Protein AF-A0A835Z5M0-F1 (afdb_monomer)

Organism: NCBI:txid303371

Solvent-accessible surface area (backbone atoms only — not comparable to full-atom values): 22153 Å² total; per-res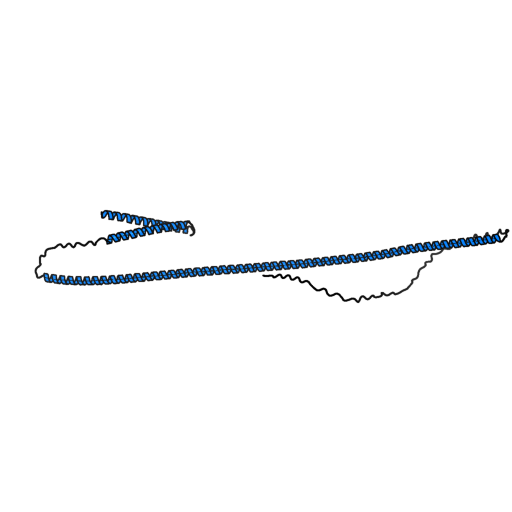idue (Å²): 111,75,68,59,59,55,57,64,54,53,59,59,52,55,51,50,50,54,52,47,55,51,48,55,49,53,45,54,54,49,53,53,47,51,54,48,44,51,74,73,65,52,55,93,83,38,69,69,54,54,55,53,47,57,53,40,54,53,48,50,53,53,46,51,57,50,48,54,53,49,52,55,48,50,51,52,54,53,53,57,60,68,68,54,75,79,81,74,78,78,79,81,86,75,91,77,88,87,79,82,76,66,89,76,56,57,61,59,54,50,51,53,51,51,52,51,50,52,50,51,52,51,51,50,52,50,49,53,52,52,50,52,48,54,52,50,51,51,51,51,53,50,51,52,52,52,54,49,52,51,51,52,50,51,51,55,48,49,52,53,51,50,55,52,50,51,53,53,47,52,54,48,52,52,52,51,52,53,50,51,51,52,51,48,53,53,48,52,57,49,52,53,53,50,53,52,49,50,53,53,50,50,53,52,47,52,55,49,52,52,52,51,53,52,49,51,54,49,50,54,54,50,49,53,52,48,52,53,49,49,54,51,49,53,52,51,52,52,50,50,52,54,52,50,52,52,51,50,54,49,50,52,54,50,50,52,50,50,52,53,51,51,54,51,51,51,52,51,51,50,53,49,52,51,51,50,51,51,50,50,53,48,51,51,51,51,49,51,50,51,50,50,52,51,49,60,64,69,65,70,72,96,74,86,79,86,88,87,76,96,75,80,90,76,89,82,80,90,76,89,79,74,84,76,83,78,79,81,75,89,76,89,79,88,80,91,78,81,84,81,83,77,87,90,81,89,84,82,90,88,87,88,88,92,85,86,87,82,86,86,80,87,83,86,83,84,88,131

Structure (mmCIF, N/CA/C/O backbone):
data_AF-A0A835Z5M0-F1
#
_entry.id   AF-A0A835Z5M0-F1
#
loop_
_atom_site.group_PDB
_atom_site.id
_atom_site.type_symbol
_atom_site.label_atom_id
_atom_site.label_alt_id
_atom_site.label_comp_id
_atom_site.label_asym_id
_atom_site.label_entity_id
_atom_site.label_seq_id
_atom_site.pdbx_PDB_ins_code
_atom_site.Cartn_x
_atom_site.Cartn_y
_atom_site.Cartn_z
_atom_site.occupancy
_atom_site.B_iso_or_equiv
_atom_site.auth_seq_id
_atom_site.auth_comp_id
_atom_site.auth_asym_id
_atom_site.auth_atom_id
_atom_site.pdbx_PDB_model_num
ATOM 1 N N . MET A 1 1 ? 43.979 43.342 -69.927 1.00 48.69 1 MET A N 1
ATOM 2 C CA . MET A 1 1 ? 42.755 42.908 -69.208 1.00 48.69 1 MET A CA 1
ATOM 3 C C . MET A 1 1 ? 42.786 41.451 -68.719 1.00 48.69 1 MET A C 1
ATOM 5 O O . MET A 1 1 ? 42.431 41.228 -67.570 1.00 48.69 1 MET A O 1
ATOM 9 N N . ALA A 1 2 ? 43.279 40.466 -69.485 1.00 48.88 2 ALA A N 1
ATOM 10 C CA . ALA A 1 2 ? 43.355 39.063 -69.027 1.00 48.88 2 ALA A CA 1
ATOM 11 C C . ALA A 1 2 ? 44.253 38.819 -67.785 1.00 48.88 2 ALA A C 1
ATOM 13 O O . ALA A 1 2 ? 43.958 37.946 -66.973 1.00 48.88 2 ALA A O 1
ATOM 14 N N . HIS A 1 3 ? 45.315 39.612 -67.595 1.00 44.44 3 HIS A N 1
ATOM 15 C CA . HIS A 1 3 ? 46.192 39.517 -66.417 1.00 44.44 3 HIS A CA 1
ATOM 16 C C . HIS A 1 3 ? 45.534 40.069 -65.133 1.00 44.44 3 HIS A C 1
ATOM 18 O O . HIS A 1 3 ? 45.695 39.496 -64.060 1.00 44.44 3 HIS A O 1
ATOM 24 N N . ALA A 1 4 ? 44.715 41.123 -65.246 1.00 46.59 4 ALA A N 1
ATOM 25 C CA . ALA A 1 4 ? 43.968 41.693 -64.119 1.00 46.59 4 ALA A CA 1
ATOM 26 C C . ALA A 1 4 ? 42.843 40.753 -63.634 1.00 46.59 4 ALA A C 1
ATOM 28 O O . ALA A 1 4 ? 42.627 40.611 -62.433 1.00 46.59 4 ALA A O 1
ATOM 29 N N . ALA A 1 5 ? 42.194 40.024 -64.552 1.00 53.41 5 ALA A N 1
ATOM 30 C CA . ALA A 1 5 ? 41.203 38.999 -64.208 1.00 53.41 5 ALA A CA 1
ATOM 31 C C . ALA A 1 5 ? 41.820 37.763 -63.517 1.00 53.41 5 ALA A C 1
ATOM 33 O O . ALA A 1 5 ? 41.161 37.122 -62.700 1.00 53.41 5 ALA A O 1
ATOM 34 N N . ARG A 1 6 ? 43.091 37.439 -63.804 1.00 55.28 6 ARG A N 1
ATOM 35 C CA . ARG A 1 6 ? 43.827 36.362 -63.116 1.00 55.28 6 ARG A CA 1
ATOM 36 C C . ARG A 1 6 ? 44.177 36.726 -61.673 1.00 55.28 6 ARG A C 1
ATOM 38 O O . ARG A 1 6 ? 44.028 35.877 -60.800 1.00 55.28 6 ARG A O 1
ATOM 45 N N . MET A 1 7 ? 44.567 37.976 -61.423 1.00 51.00 7 MET A N 1
ATOM 46 C CA . MET A 1 7 ? 44.903 38.456 -60.075 1.00 51.00 7 MET A CA 1
ATOM 47 C C . MET A 1 7 ? 43.662 38.609 -59.175 1.00 51.00 7 MET A C 1
ATOM 49 O O . MET A 1 7 ? 43.695 38.227 -58.012 1.00 51.00 7 MET A O 1
ATOM 53 N N . ALA A 1 8 ? 42.511 39.035 -59.711 1.00 53.22 8 ALA A N 1
ATOM 54 C CA . ALA A 1 8 ? 41.267 39.121 -58.928 1.00 53.22 8 ALA A CA 1
ATOM 55 C C . ALA A 1 8 ? 40.709 37.744 -58.477 1.00 53.22 8 ALA A C 1
ATOM 57 O O . ALA A 1 8 ? 39.921 37.641 -57.529 1.00 53.22 8 ALA A O 1
ATOM 58 N N . GLY A 1 9 ? 41.111 36.657 -59.149 1.00 57.19 9 GLY A N 1
ATOM 59 C CA . GLY A 1 9 ? 40.680 35.293 -58.838 1.00 57.19 9 GLY A CA 1
ATOM 60 C C . GLY A 1 9 ? 41.420 34.636 -57.666 1.00 57.19 9 GLY A C 1
ATOM 61 O O . GLY A 1 9 ? 40.799 33.847 -56.942 1.00 57.19 9 GLY A O 1
ATOM 62 N N . SER A 1 10 ? 42.705 34.957 -57.453 1.00 58.50 10 SER A N 1
ATOM 63 C CA . SER A 1 10 ? 43.539 34.320 -56.417 1.00 58.50 10 SER A CA 1
ATOM 64 C C . SER A 1 10 ? 43.190 34.799 -55.011 1.00 58.50 10 SER A C 1
ATOM 66 O O . SER A 1 10 ? 43.043 33.982 -54.098 1.00 58.50 10 SER A O 1
ATOM 68 N N . ASP A 1 11 ? 42.953 36.099 -54.844 1.00 64.00 11 ASP A N 1
ATOM 69 C CA . ASP A 1 11 ? 42.777 36.700 -53.516 1.00 64.00 11 ASP A CA 1
ATOM 70 C C . ASP A 1 11 ? 41.467 36.265 -52.857 1.00 64.00 11 ASP A C 1
ATOM 72 O O . ASP A 1 11 ? 41.390 36.022 -51.650 1.00 64.00 11 ASP A O 1
ATOM 76 N N . THR A 1 12 ? 40.438 36.049 -53.674 1.00 73.94 12 THR A N 1
ATOM 77 C CA . THR A 1 12 ? 39.127 35.589 -53.212 1.00 73.94 12 THR A CA 1
ATOM 78 C C . THR A 1 12 ? 39.114 34.100 -52.845 1.00 73.94 12 THR A C 1
ATOM 80 O O . THR A 1 12 ? 38.307 33.688 -52.015 1.00 73.94 12 THR A O 1
ATOM 83 N N . GLY A 1 13 ? 39.989 33.273 -53.433 1.00 77.75 13 GLY A N 1
ATOM 84 C CA . GLY A 1 13 ? 40.162 31.868 -53.036 1.00 77.75 13 GLY A CA 1
ATOM 85 C C . GLY A 1 13 ? 40.894 31.736 -51.700 1.00 77.75 13 GLY A C 1
ATOM 86 O O . GLY A 1 13 ? 40.421 31.047 -50.796 1.00 77.75 13 GLY A O 1
ATOM 87 N N . ALA A 1 14 ? 41.991 32.480 -51.539 1.00 82.62 14 ALA A N 1
ATOM 88 C CA . ALA A 1 14 ? 42.746 32.526 -50.288 1.00 82.62 14 ALA A CA 1
ATOM 89 C C . ALA A 1 14 ? 41.913 33.089 -49.121 1.00 82.62 14 ALA A C 1
ATOM 91 O O . ALA A 1 14 ? 42.020 32.615 -47.991 1.00 82.62 14 ALA A O 1
ATOM 92 N N . ALA A 1 15 ? 41.046 34.076 -49.375 1.00 84.12 15 ALA A N 1
ATOM 93 C CA . ALA A 1 15 ? 40.132 34.610 -48.364 1.00 84.12 15 ALA A CA 1
ATOM 94 C C . ALA A 1 15 ? 39.088 33.581 -47.888 1.00 84.12 15 ALA A C 1
ATOM 96 O O . ALA A 1 15 ? 38.840 33.487 -46.688 1.00 84.12 15 ALA A O 1
ATOM 97 N N . LEU A 1 16 ? 38.504 32.790 -48.799 1.00 82.88 16 LEU A N 1
ATOM 98 C CA . LEU A 1 16 ? 37.551 31.729 -48.439 1.00 82.88 16 LEU A CA 1
ATOM 99 C C . LEU A 1 16 ? 38.223 30.621 -47.627 1.00 82.88 16 LEU A C 1
ATOM 101 O O . LEU A 1 16 ? 37.681 30.214 -46.604 1.00 82.88 16 LEU A O 1
ATOM 105 N N . LYS A 1 17 ? 39.426 30.199 -48.034 1.00 86.19 17 LYS A N 1
ATOM 106 C CA . LYS A 1 17 ? 40.205 29.196 -47.300 1.00 86.19 17 LYS A CA 1
ATOM 107 C C . LYS A 1 17 ? 40.521 29.656 -45.872 1.00 86.19 17 LYS A C 1
ATOM 109 O O . LYS A 1 17 ? 40.241 28.935 -44.928 1.00 86.19 17 LYS A O 1
ATOM 114 N N . ARG A 1 18 ? 40.974 30.905 -45.694 1.00 89.81 18 ARG A N 1
ATOM 115 C CA . ARG A 1 18 ? 41.227 31.479 -44.358 1.00 89.81 18 ARG A CA 1
ATOM 116 C C . ARG A 1 18 ? 39.980 31.516 -43.467 1.00 89.81 18 ARG A C 1
ATOM 118 O O . ARG A 1 18 ? 40.086 31.265 -42.271 1.00 89.81 18 ARG A O 1
ATOM 125 N N . LYS A 1 19 ? 38.801 31.814 -44.031 1.00 89.38 19 LYS A N 1
ATOM 126 C CA . LYS A 1 19 ? 37.532 31.765 -43.282 1.00 89.38 19 LYS A CA 1
ATOM 127 C C . LYS A 1 19 ? 37.170 30.337 -42.870 1.00 89.38 19 LYS A C 1
ATOM 129 O O . LYS A 1 19 ? 36.809 30.127 -41.718 1.00 89.38 19 LYS A O 1
ATOM 134 N N . TYR A 1 20 ? 37.324 29.374 -43.777 1.00 89.81 20 TYR A N 1
ATOM 135 C CA . TYR A 1 20 ? 37.086 27.958 -43.497 1.00 89.81 20 TYR A CA 1
ATOM 136 C C . TYR A 1 20 ? 38.005 27.426 -42.385 1.00 89.81 20 TYR A C 1
ATOM 138 O O . TYR A 1 20 ? 37.528 26.819 -41.426 1.00 89.81 20 TYR A O 1
ATOM 146 N N . ASP A 1 21 ? 39.306 27.723 -42.463 1.00 88.50 21 ASP A N 1
ATOM 147 C CA . ASP A 1 21 ? 40.290 27.318 -41.452 1.00 88.50 21 ASP A CA 1
ATOM 148 C C . ASP A 1 21 ? 39.976 27.961 -40.087 1.00 88.50 21 ASP A C 1
ATOM 150 O O . ASP A 1 21 ? 40.071 27.314 -39.044 1.00 88.50 21 ASP A O 1
ATOM 154 N N . SER A 1 22 ? 39.527 29.223 -40.081 1.00 93.50 22 SER A N 1
ATOM 155 C CA . SER A 1 22 ? 39.113 29.918 -38.858 1.00 93.50 22 SER A CA 1
ATOM 156 C C . SER A 1 22 ? 37.876 29.294 -38.207 1.00 93.50 22 SER A C 1
ATOM 158 O O . SER A 1 22 ? 37.861 29.147 -36.985 1.00 93.50 22 SER A O 1
ATOM 160 N N . ILE A 1 23 ? 36.856 28.921 -38.985 1.00 87.31 23 ILE A N 1
ATOM 161 C CA . ILE A 1 23 ? 35.646 28.265 -38.463 1.00 87.31 23 ILE A CA 1
ATOM 162 C C . ILE A 1 23 ? 35.981 26.865 -37.952 1.00 87.31 23 ILE A C 1
ATOM 164 O O . ILE A 1 23 ? 35.594 26.516 -36.840 1.00 87.31 23 ILE A O 1
ATOM 168 N N . SER A 1 24 ? 36.778 26.104 -38.703 1.00 88.00 24 SER A N 1
ATOM 169 C CA . SER A 1 24 ? 37.228 24.769 -38.292 1.00 88.00 24 SER A CA 1
ATOM 170 C C . SER A 1 24 ? 37.981 24.814 -36.959 1.00 88.00 24 SER A C 1
ATOM 172 O O . SER A 1 24 ? 37.729 23.997 -36.074 1.00 88.00 24 SER A O 1
ATOM 174 N N . LYS A 1 25 ? 38.840 25.825 -36.766 1.00 93.88 25 LYS A N 1
ATOM 175 C CA . LYS A 1 25 ? 39.515 26.057 -35.485 1.00 93.88 25 LYS A CA 1
ATOM 176 C C . LYS A 1 25 ? 38.525 26.366 -34.356 1.00 93.88 25 LYS A C 1
ATOM 178 O O . LYS A 1 25 ? 38.622 25.754 -33.299 1.00 93.88 25 LYS A O 1
ATOM 183 N N . LYS A 1 26 ? 37.542 27.249 -34.582 1.00 91.69 26 LYS A N 1
ATOM 184 C CA . LYS A 1 26 ? 36.509 27.568 -33.577 1.00 91.69 26 LYS A CA 1
ATOM 185 C C . LYS A 1 26 ? 35.703 26.335 -33.165 1.00 91.69 26 LYS A C 1
ATOM 187 O O . LYS A 1 26 ? 35.469 26.152 -31.977 1.00 91.69 26 LYS A O 1
ATOM 192 N N . ILE A 1 27 ? 35.314 25.488 -34.120 1.00 88.62 27 ILE A N 1
ATOM 193 C CA . ILE A 1 27 ? 34.607 24.228 -33.843 1.00 88.62 27 ILE A CA 1
ATOM 194 C C . ILE A 1 27 ? 35.472 23.330 -32.947 1.00 88.62 27 ILE A C 1
ATOM 196 O O . ILE A 1 27 ? 35.011 22.871 -31.904 1.00 88.62 27 ILE A O 1
ATOM 200 N N . SER A 1 28 ? 36.747 23.145 -33.303 1.00 91.69 28 SER A N 1
ATOM 201 C CA . SER A 1 28 ? 37.690 22.348 -32.509 1.00 91.69 28 SER A CA 1
ATOM 202 C C . SER A 1 28 ? 37.864 22.886 -31.082 1.00 91.69 28 SER A C 1
ATOM 204 O O . SER A 1 28 ? 37.867 22.108 -30.128 1.00 91.69 28 SER A O 1
ATOM 206 N N . ASP A 1 29 ? 37.976 24.207 -30.918 1.00 92.44 29 ASP A N 1
ATOM 207 C CA . ASP A 1 29 ? 38.118 24.846 -29.605 1.00 92.44 29 ASP A CA 1
ATOM 208 C C . ASP A 1 29 ? 36.859 24.643 -28.734 1.00 92.44 29 ASP A C 1
ATOM 210 O O . ASP A 1 29 ? 36.965 24.418 -27.525 1.00 92.44 29 ASP A O 1
ATOM 214 N N . ARG A 1 30 ? 35.657 24.661 -29.333 1.00 91.44 30 ARG A N 1
ATOM 215 C CA . ARG A 1 30 ? 34.387 24.415 -28.623 1.00 91.44 30 ARG A CA 1
ATOM 216 C C . ARG A 1 30 ? 34.216 22.953 -28.215 1.00 91.44 30 ARG A C 1
ATOM 218 O O . ARG A 1 30 ? 33.841 22.700 -27.073 1.00 91.44 30 ARG A O 1
ATOM 225 N N . TYR A 1 31 ? 34.595 21.996 -29.064 1.00 90.81 31 TYR A N 1
ATOM 226 C CA . TYR A 1 31 ? 34.643 20.581 -28.670 1.00 90.81 31 TYR A CA 1
ATOM 227 C C . TYR A 1 31 ? 35.619 20.335 -27.516 1.00 90.81 31 TYR A C 1
ATOM 229 O O . TYR A 1 31 ? 35.305 19.600 -26.579 1.00 90.81 31 TYR A O 1
ATOM 237 N N . ALA A 1 32 ? 36.784 20.990 -27.533 1.00 90.56 32 ALA A N 1
ATOM 238 C CA . ALA A 1 32 ? 37.724 20.917 -26.419 1.00 90.56 32 ALA A CA 1
ATOM 239 C C . ALA A 1 32 ? 37.124 21.487 -25.121 1.00 90.56 32 ALA A C 1
ATOM 241 O O . ALA A 1 32 ? 37.391 20.952 -24.046 1.00 90.56 32 ALA A O 1
ATOM 242 N N . LYS A 1 33 ? 36.290 22.534 -25.209 1.00 91.50 33 LYS A N 1
ATOM 243 C CA . LYS A 1 33 ? 35.558 23.089 -24.061 1.00 91.50 33 LYS A CA 1
ATOM 244 C C . LYS A 1 33 ? 34.525 22.103 -23.508 1.00 91.50 33 LYS A C 1
ATOM 246 O O . LYS A 1 33 ? 34.544 21.865 -22.307 1.00 91.50 33 LYS A O 1
ATOM 251 N N . ILE A 1 34 ? 33.699 21.486 -24.359 1.00 88.25 34 ILE A N 1
ATOM 252 C CA . ILE A 1 34 ? 32.742 20.440 -23.941 1.00 88.25 34 ILE A CA 1
ATOM 253 C C . ILE A 1 34 ? 33.474 19.304 -23.220 1.00 88.25 34 ILE A C 1
ATOM 255 O O . ILE A 1 34 ? 33.078 18.896 -22.133 1.00 88.25 34 ILE A O 1
ATOM 259 N N . LYS A 1 35 ? 34.599 18.843 -23.778 1.00 90.88 35 LYS A N 1
ATOM 260 C CA . LYS A 1 35 ? 35.399 17.772 -23.172 1.00 90.88 35 LYS A CA 1
ATOM 261 C C . LYS A 1 35 ? 35.928 18.134 -21.777 1.00 90.88 35 LYS A C 1
ATOM 263 O O . LYS A 1 35 ? 35.995 17.256 -20.922 1.00 90.88 35 LYS A O 1
ATOM 268 N N . ARG A 1 36 ? 36.301 19.399 -21.537 1.00 90.56 36 ARG A N 1
ATOM 269 C CA . ARG A 1 36 ? 36.702 19.871 -20.198 1.00 90.56 36 ARG A CA 1
ATOM 270 C C . ARG A 1 36 ? 35.523 19.926 -19.234 1.00 90.56 36 ARG A C 1
ATOM 272 O O . ARG A 1 36 ? 35.667 19.431 -18.129 1.00 90.56 36 ARG A O 1
ATOM 279 N N . LEU A 1 37 ? 34.369 20.436 -19.672 1.00 86.50 37 LEU A N 1
ATOM 280 C CA . LEU A 1 37 ? 33.160 20.481 -18.842 1.00 86.50 37 LEU A CA 1
ATOM 281 C C . LEU A 1 37 ? 32.758 19.075 -18.368 1.00 86.50 37 LEU A C 1
ATOM 283 O O . LEU A 1 37 ? 32.521 18.877 -17.181 1.00 86.50 37 LEU A O 1
ATOM 287 N N . PHE A 1 38 ? 32.801 18.077 -19.257 1.00 85.81 38 PHE A N 1
ATOM 288 C CA . PHE A 1 38 ? 32.576 16.681 -18.866 1.00 85.81 38 PHE A CA 1
ATOM 289 C C . PHE A 1 38 ? 33.619 16.159 -17.867 1.00 85.81 38 PHE A C 1
ATOM 291 O O . PHE A 1 38 ? 33.267 15.442 -16.934 1.00 85.81 38 PHE A O 1
ATOM 298 N N . ALA A 1 39 ? 34.897 16.514 -18.033 1.00 89.06 39 ALA A N 1
ATOM 299 C CA . ALA A 1 39 ? 35.950 16.119 -17.094 1.00 89.06 39 ALA A CA 1
ATOM 300 C C . ALA A 1 39 ? 35.808 16.791 -15.713 1.00 89.06 39 ALA A C 1
ATOM 302 O O . ALA A 1 39 ? 36.243 16.225 -14.714 1.00 89.06 39 ALA A O 1
ATOM 303 N N . GLU A 1 40 ? 35.189 17.971 -15.655 1.00 89.44 40 GLU A N 1
ATOM 304 C CA . GLU A 1 40 ? 34.886 18.724 -14.429 1.00 89.44 40 GLU A CA 1
ATOM 305 C C . GLU A 1 40 ? 33.618 18.219 -13.711 1.00 89.44 40 GLU A C 1
ATOM 307 O O . GLU A 1 40 ? 33.291 18.705 -12.631 1.00 89.44 40 GLU A O 1
ATOM 312 N N . GLY A 1 41 ? 32.929 17.209 -14.260 1.00 89.50 41 GLY A N 1
ATOM 313 C CA . GLY A 1 41 ? 31.746 16.599 -13.646 1.00 89.50 41 GLY A CA 1
ATOM 314 C C . GLY A 1 41 ? 30.430 17.313 -13.958 1.00 89.50 41 GLY A C 1
ATOM 315 O O . GLY A 1 41 ? 29.413 16.993 -13.345 1.00 89.50 41 GLY A O 1
ATOM 316 N N . HIS A 1 42 ? 30.425 18.243 -14.917 1.00 80.88 42 HIS A N 1
ATOM 317 C CA . HIS A 1 42 ? 29.189 18.809 -15.447 1.00 80.88 42 HIS A CA 1
ATOM 318 C C . HIS A 1 42 ? 28.437 17.730 -16.240 1.00 80.88 42 HIS A C 1
ATOM 320 O O . HIS A 1 42 ? 28.956 17.179 -17.216 1.00 80.88 42 HIS A O 1
ATOM 326 N N . GLY A 1 43 ? 27.238 17.375 -15.772 1.00 74.75 43 GLY A N 1
ATOM 327 C CA . GLY A 1 43 ? 26.388 16.360 -16.393 1.00 74.75 43 GLY A CA 1
ATOM 328 C C . GLY A 1 43 ? 25.800 16.837 -17.722 1.00 74.75 43 GLY A C 1
ATOM 329 O O . GLY A 1 43 ? 25.749 18.031 -17.995 1.00 74.75 43 GLY A O 1
ATOM 330 N N . ALA A 1 44 ? 25.308 15.906 -18.545 1.00 61.44 44 ALA A N 1
ATOM 331 C CA . ALA A 1 44 ? 24.730 16.209 -19.862 1.00 61.44 44 ALA A CA 1
ATOM 332 C C . ALA A 1 44 ? 23.515 17.164 -19.821 1.00 61.44 44 ALA A C 1
ATOM 334 O O . ALA A 1 44 ? 23.169 17.752 -20.843 1.00 61.44 44 ALA A O 1
ATOM 335 N N . GLU A 1 45 ? 22.891 17.336 -18.652 1.00 63.69 45 GLU A N 1
ATOM 336 C CA . GLU A 1 45 ? 21.753 18.237 -18.429 1.00 63.69 45 GLU A CA 1
ATOM 337 C C . GLU A 1 45 ? 22.166 19.674 -18.070 1.00 63.69 45 GLU A C 1
ATOM 339 O O . GLU A 1 45 ? 21.307 20.553 -17.966 1.00 63.69 45 GLU A O 1
ATOM 344 N N . ASP A 1 46 ? 23.465 19.954 -17.906 1.00 75.69 46 ASP A N 1
ATOM 345 C CA . ASP A 1 46 ? 23.914 21.311 -17.619 1.00 75.69 46 ASP A CA 1
ATOM 346 C C . ASP A 1 46 ? 23.688 22.219 -18.831 1.00 75.69 46 ASP A C 1
ATOM 348 O O . ASP A 1 46 ? 24.227 22.008 -19.921 1.00 75.69 46 ASP A O 1
ATOM 352 N N . SER A 1 47 ? 22.947 23.305 -18.600 1.00 82.12 47 SER A N 1
ATOM 353 C CA . SER A 1 47 ? 22.653 24.352 -19.592 1.00 82.12 47 SER A CA 1
ATOM 354 C C . SER A 1 47 ? 23.903 24.924 -20.280 1.00 82.12 47 SER A C 1
ATOM 356 O O . SER A 1 47 ? 23.828 25.479 -21.373 1.00 82.12 47 SER A O 1
ATOM 358 N N . ALA A 1 48 ? 25.082 24.765 -19.677 1.00 78.81 48 ALA A N 1
ATOM 359 C CA . ALA A 1 48 ? 26.354 25.140 -20.278 1.00 78.81 48 ALA A CA 1
ATOM 360 C C . ALA A 1 48 ? 26.764 24.235 -21.456 1.00 78.81 48 ALA A C 1
ATOM 362 O O . ALA A 1 48 ? 27.373 24.728 -22.407 1.00 78.81 48 ALA A O 1
ATOM 363 N N . ILE A 1 49 ? 26.452 22.936 -21.415 1.00 79.88 49 ILE A N 1
ATOM 364 C CA . ILE A 1 49 ? 26.778 21.990 -22.492 1.00 79.88 49 ILE A CA 1
ATOM 365 C C . ILE A 1 49 ? 25.846 22.219 -23.681 1.00 79.88 49 ILE A C 1
ATOM 367 O O . ILE A 1 49 ? 26.328 22.314 -24.810 1.00 79.88 49 ILE A O 1
ATOM 371 N N . THR A 1 50 ? 24.546 22.411 -23.432 1.00 84.81 50 THR A N 1
ATOM 372 C CA . THR A 1 50 ? 23.558 22.674 -24.490 1.00 84.81 50 THR A CA 1
ATOM 373 C C . THR A 1 50 ? 23.871 23.960 -25.256 1.00 84.81 50 THR A C 1
ATOM 375 O O . THR A 1 50 ? 23.916 23.940 -26.483 1.00 84.81 50 THR A O 1
ATOM 378 N N . VAL A 1 51 ? 24.223 25.048 -24.561 1.00 88.56 51 VAL A N 1
ATOM 379 C CA . VAL A 1 51 ? 24.618 26.316 -25.205 1.00 88.56 51 VAL A CA 1
ATOM 380 C C . VAL A 1 51 ? 25.861 26.151 -26.088 1.00 88.56 51 VAL A C 1
ATOM 382 O O . VAL A 1 51 ? 25.921 26.696 -27.190 1.00 88.56 51 VAL A O 1
ATOM 385 N N . VAL A 1 52 ? 26.871 25.392 -25.644 1.00 86.81 52 VAL A N 1
ATOM 386 C CA . VAL A 1 52 ? 28.074 25.160 -26.466 1.00 86.81 52 VAL A CA 1
ATOM 387 C C . VAL A 1 52 ? 27.758 24.263 -27.668 1.00 86.81 52 VAL A C 1
ATOM 389 O O . VAL A 1 52 ? 28.374 24.419 -28.724 1.00 86.81 52 VAL A O 1
ATOM 392 N N . GLN A 1 53 ? 26.790 23.358 -27.543 1.00 87.00 53 GLN A N 1
ATOM 393 C CA . GLN A 1 53 ? 26.347 22.501 -28.636 1.00 87.00 53 GLN A CA 1
ATOM 394 C C . GLN A 1 53 ? 25.598 23.294 -29.720 1.00 87.00 53 GLN A C 1
ATOM 396 O O . GLN A 1 53 ? 25.942 23.169 -30.896 1.00 87.00 53 GLN A O 1
ATOM 401 N N . GLU A 1 54 ? 24.700 24.207 -29.340 1.00 91.88 54 GLU A N 1
ATOM 402 C CA . GLU A 1 54 ? 24.035 25.137 -30.272 1.00 91.88 54 GLU A CA 1
ATOM 403 C C . GLU A 1 54 ? 25.042 26.043 -31.015 1.00 91.88 54 GLU A C 1
ATOM 405 O O . GLU A 1 54 ? 24.925 26.290 -32.224 1.00 91.88 54 GLU A O 1
ATOM 410 N N . GLU A 1 55 ? 26.090 26.513 -30.324 1.00 91.50 55 GLU A N 1
ATOM 411 C CA . GLU A 1 55 ? 27.180 27.272 -30.953 1.00 91.50 55 GLU A CA 1
ATOM 412 C C . GLU A 1 55 ? 27.941 26.433 -32.000 1.00 91.50 55 GLU A C 1
ATOM 414 O O . GLU A 1 55 ? 28.320 26.957 -33.053 1.00 91.50 55 GLU A O 1
ATOM 419 N N . ILE A 1 56 ? 28.182 25.143 -31.733 1.00 89.75 56 ILE A N 1
ATOM 420 C CA . ILE A 1 56 ? 28.853 24.232 -32.675 1.00 89.75 56 ILE A CA 1
ATOM 421 C C . ILE A 1 56 ? 27.981 24.002 -33.909 1.00 89.75 56 ILE A C 1
ATOM 423 O O . ILE A 1 56 ? 28.489 24.115 -35.025 1.00 89.75 56 ILE A O 1
ATOM 427 N N . GLU A 1 57 ? 26.688 23.733 -33.731 1.00 92.38 57 GLU A N 1
ATOM 428 C CA . GLU A 1 57 ? 25.747 23.524 -34.838 1.00 92.38 57 GLU A CA 1
ATOM 429 C C . GLU A 1 57 ? 25.695 24.741 -35.770 1.00 92.38 57 GLU A C 1
ATOM 431 O O . GLU A 1 57 ? 25.782 24.608 -36.994 1.00 92.38 57 GLU A O 1
ATOM 436 N N . THR A 1 58 ? 25.683 25.947 -35.194 1.00 93.19 58 THR A N 1
ATOM 437 C CA . THR A 1 58 ? 25.730 27.200 -35.960 1.00 93.19 58 THR A CA 1
ATOM 438 C C . THR A 1 58 ? 27.028 27.334 -36.768 1.00 93.19 58 THR A C 1
ATOM 440 O O . THR A 1 58 ? 27.003 27.712 -37.943 1.00 93.19 58 THR A O 1
ATOM 443 N N . LEU A 1 59 ? 28.180 27.002 -36.172 1.00 89.00 59 LEU A N 1
ATOM 444 C CA . LEU A 1 59 ? 29.478 27.057 -36.857 1.00 89.00 59 LEU A CA 1
ATOM 445 C C . LEU A 1 59 ? 29.604 26.001 -37.965 1.00 89.00 59 LEU A C 1
ATOM 447 O O . LEU A 1 59 ? 30.200 26.279 -39.008 1.00 89.00 59 LEU A O 1
ATOM 451 N N . VAL A 1 60 ? 29.045 24.805 -37.764 1.00 91.31 60 VAL A N 1
ATOM 452 C CA . VAL A 1 60 ? 28.994 23.746 -38.785 1.00 91.31 60 VAL A CA 1
ATOM 453 C C . VAL A 1 60 ? 28.148 24.203 -39.973 1.00 91.31 60 VAL A C 1
ATOM 455 O O . VAL A 1 60 ? 28.614 24.130 -41.110 1.00 91.31 60 VAL A O 1
ATOM 458 N N . ALA A 1 61 ? 26.976 24.791 -39.726 1.00 90.06 61 ALA A N 1
ATOM 459 C CA . ALA A 1 61 ? 26.143 25.350 -40.788 1.00 90.06 61 ALA A CA 1
ATOM 460 C C . ALA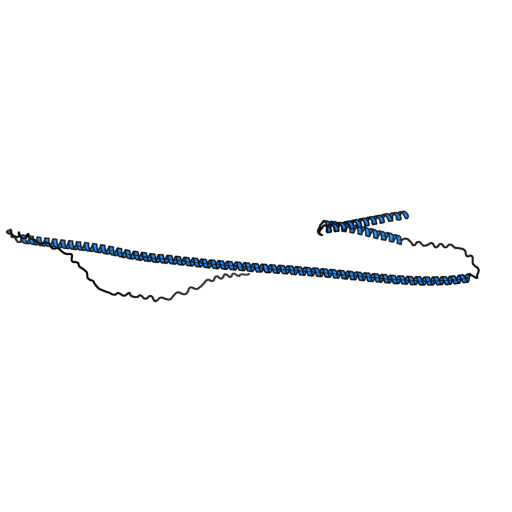 A 1 61 ? 26.865 26.461 -41.581 1.00 90.06 61 ALA A C 1
ATOM 462 O O . ALA A 1 61 ? 26.782 26.512 -42.814 1.00 90.06 61 ALA A O 1
ATOM 463 N N . GLU A 1 62 ? 27.625 27.337 -40.907 1.00 92.19 62 GLU A N 1
ATOM 464 C CA . GLU A 1 62 ? 28.428 28.371 -41.577 1.00 92.19 62 GLU A CA 1
ATOM 465 C C . GLU A 1 62 ? 29.540 27.760 -42.451 1.00 92.19 62 GLU A C 1
ATOM 467 O O . GLU A 1 62 ? 29.761 28.205 -43.586 1.00 92.19 62 GLU A O 1
ATOM 472 N N . ARG A 1 63 ? 30.222 26.719 -41.953 1.00 92.75 63 ARG A N 1
ATOM 473 C CA . ARG A 1 63 ? 31.250 25.977 -42.697 1.00 92.75 63 ARG A CA 1
ATOM 474 C C . ARG A 1 63 ? 30.672 25.360 -43.970 1.00 92.75 63 ARG A C 1
ATOM 476 O O . ARG A 1 63 ? 31.231 25.567 -45.049 1.00 92.75 63 ARG A O 1
ATOM 483 N N . ASP A 1 64 ? 29.546 24.667 -43.860 1.00 89.81 64 ASP A N 1
ATOM 484 C CA . ASP A 1 64 ? 28.926 23.959 -44.982 1.00 89.81 64 ASP A CA 1
ATOM 485 C C . ASP A 1 64 ? 28.440 24.953 -46.054 1.00 89.81 64 ASP A C 1
ATOM 487 O O . ASP A 1 64 ? 28.651 24.766 -47.257 1.00 89.81 64 ASP A O 1
ATOM 491 N N . ALA A 1 65 ? 27.908 26.108 -45.635 1.00 89.75 65 ALA A N 1
ATOM 492 C CA . ALA A 1 65 ? 27.558 27.194 -46.549 1.00 89.75 65 ALA A CA 1
ATOM 493 C C . ALA A 1 65 ? 28.780 27.768 -47.300 1.00 89.75 65 ALA A C 1
ATOM 495 O O . ALA A 1 65 ? 28.666 28.173 -48.467 1.00 89.75 65 ALA A O 1
ATOM 496 N N . LEU A 1 66 ? 29.958 27.828 -46.667 1.00 89.56 66 LEU A N 1
ATOM 497 C CA . LEU A 1 66 ? 31.204 28.219 -47.338 1.00 89.56 66 LEU A CA 1
ATOM 498 C C . LEU A 1 66 ? 31.695 27.146 -48.312 1.00 89.56 66 LEU A C 1
ATOM 500 O O . LEU A 1 66 ? 32.189 27.495 -49.389 1.00 89.56 66 LEU A O 1
ATOM 504 N N . GLU A 1 67 ? 31.532 25.870 -47.976 1.00 88.44 67 GLU A N 1
ATOM 505 C CA . GLU A 1 67 ? 31.911 24.759 -48.844 1.00 88.44 67 GLU A CA 1
ATOM 506 C C . GLU A 1 67 ? 31.087 24.753 -50.135 1.00 88.44 67 GLU A C 1
ATOM 508 O O . GLU A 1 67 ? 31.656 24.719 -51.229 1.00 88.44 67 GLU A O 1
ATOM 513 N N . VAL A 1 68 ? 29.768 24.952 -50.043 1.00 90.75 68 VAL A N 1
ATOM 514 C CA . VAL A 1 68 ? 28.888 25.112 -51.216 1.00 90.75 68 VAL A CA 1
ATOM 515 C C . VAL A 1 68 ? 29.322 26.295 -52.095 1.00 90.75 68 VAL A C 1
ATOM 517 O O . VAL A 1 68 ? 29.330 26.216 -53.328 1.00 90.75 68 VAL A O 1
ATOM 520 N N . LYS A 1 69 ? 29.738 27.417 -51.491 1.00 88.62 69 LYS A N 1
ATOM 521 C CA . LYS A 1 69 ? 30.276 28.562 -52.250 1.00 88.62 69 LYS A CA 1
ATOM 522 C C . LYS A 1 69 ? 31.588 28.203 -52.952 1.00 88.62 69 LYS A C 1
ATOM 524 O O . LYS A 1 69 ? 31.804 28.625 -54.093 1.00 88.62 69 LYS A O 1
ATOM 529 N N . HIS A 1 70 ? 32.451 27.429 -52.299 1.00 86.38 70 HIS A N 1
ATOM 530 C CA . HIS A 1 70 ? 33.724 26.989 -52.857 1.00 86.38 70 HIS A CA 1
ATOM 531 C C . HIS A 1 70 ? 33.531 26.010 -54.026 1.00 86.38 70 HIS A C 1
ATOM 533 O O . HIS A 1 70 ? 34.114 26.218 -55.094 1.00 86.38 70 HIS A O 1
ATOM 539 N N . THR A 1 71 ? 32.662 25.005 -53.884 1.00 83.75 71 THR A N 1
ATOM 540 C CA . THR A 1 71 ? 32.352 24.034 -54.947 1.00 83.75 71 THR A CA 1
ATOM 541 C C . THR A 1 71 ? 31.713 24.713 -56.156 1.00 83.75 71 THR A C 1
ATOM 543 O O . THR A 1 71 ? 32.172 24.513 -57.283 1.00 83.75 71 THR A O 1
ATOM 546 N N . LYS A 1 72 ? 30.751 25.624 -55.943 1.00 88.19 72 LYS A N 1
ATOM 547 C CA . LYS A 1 72 ? 30.139 26.420 -57.021 1.00 88.19 72 LYS A CA 1
ATOM 548 C C . LYS A 1 72 ? 31.170 27.273 -57.759 1.00 88.19 72 LYS A C 1
ATOM 550 O O . LYS A 1 72 ? 31.127 27.382 -58.986 1.00 88.19 72 LYS A O 1
ATOM 555 N N . LYS A 1 73 ? 32.130 27.868 -57.043 1.00 85.38 73 LYS A N 1
ATOM 556 C CA . LYS A 1 73 ? 33.218 28.635 -57.665 1.00 85.38 73 LYS A CA 1
ATOM 557 C C . LYS A 1 73 ? 34.164 27.733 -58.460 1.00 85.38 73 LYS A C 1
ATOM 559 O O . LYS A 1 73 ? 34.490 28.080 -59.594 1.00 85.38 73 LYS A O 1
ATOM 564 N N . LYS A 1 74 ? 34.558 26.577 -57.916 1.00 83.81 74 LYS A N 1
ATOM 565 C CA . LYS A 1 74 ? 35.391 25.580 -58.611 1.00 83.81 74 LYS A CA 1
ATOM 566 C C . LYS A 1 74 ? 34.720 25.118 -59.906 1.00 83.81 74 LYS A C 1
ATOM 568 O O . LYS A 1 74 ? 35.355 25.155 -60.954 1.00 83.81 74 LYS A O 1
ATOM 573 N N . ALA A 1 75 ? 33.420 24.819 -59.861 1.00 83.88 75 ALA A N 1
ATOM 574 C CA . ALA A 1 75 ? 32.630 24.457 -61.036 1.00 83.88 75 ALA A CA 1
ATOM 575 C C . ALA A 1 75 ? 32.621 25.566 -62.103 1.00 83.88 75 ALA A C 1
ATOM 577 O O . ALA A 1 75 ? 32.830 25.283 -63.282 1.00 83.88 75 ALA A O 1
ATOM 578 N N . ARG A 1 76 ? 32.465 26.841 -61.707 1.00 84.38 76 ARG A N 1
ATOM 579 C CA . ARG A 1 76 ? 32.551 27.983 -62.641 1.00 84.38 76 ARG A CA 1
ATOM 580 C C . ARG A 1 76 ? 33.935 28.113 -63.277 1.00 84.38 76 ARG A C 1
ATOM 582 O O . ARG A 1 76 ? 34.018 28.344 -64.479 1.00 84.38 76 ARG A O 1
ATOM 589 N N . VAL A 1 77 ? 35.011 27.946 -62.505 1.00 83.38 77 VAL A N 1
ATOM 590 C CA . VAL A 1 77 ? 36.386 27.978 -63.036 1.00 83.38 77 VAL A CA 1
ATOM 591 C C . VAL A 1 77 ? 36.606 26.831 -64.026 1.00 83.38 77 VAL A C 1
ATOM 593 O O . VAL A 1 77 ? 37.105 27.067 -65.123 1.00 83.38 77 VAL A O 1
ATOM 596 N N . SER A 1 78 ? 36.167 25.614 -63.695 1.00 78.19 78 SER A N 1
ATOM 597 C CA . SER A 1 78 ? 36.248 24.459 -64.594 1.00 78.19 78 SER A CA 1
ATOM 598 C C . SER A 1 78 ? 35.422 24.644 -65.872 1.00 78.19 78 SER A C 1
ATOM 600 O O . SER A 1 78 ? 35.886 24.269 -66.946 1.00 78.19 78 SER A O 1
ATOM 602 N N . ALA A 1 79 ? 34.238 25.261 -65.792 1.00 79.62 79 ALA A N 1
ATOM 603 C CA . ALA A 1 79 ? 33.417 25.571 -66.963 1.00 79.62 79 ALA A CA 1
ATOM 604 C C . ALA A 1 79 ? 34.104 26.583 -67.898 1.00 79.62 79 ALA A C 1
ATOM 606 O O . ALA A 1 79 ? 34.147 26.369 -69.107 1.00 79.62 79 ALA A O 1
ATOM 607 N N . VAL A 1 80 ? 34.720 27.634 -67.344 1.00 81.81 80 VAL A N 1
ATOM 608 C CA . VAL A 1 80 ? 35.505 28.610 -68.124 1.00 81.81 80 VAL A CA 1
ATOM 609 C C . VAL A 1 80 ? 36.752 27.962 -68.737 1.00 81.81 80 VAL A C 1
ATOM 611 O O . VAL A 1 80 ? 37.102 28.263 -69.876 1.00 81.81 80 VAL A O 1
ATOM 614 N N . GLN A 1 81 ? 37.406 27.037 -68.026 1.00 78.94 81 GLN A N 1
ATOM 615 C CA . GLN A 1 81 ? 38.556 26.292 -68.548 1.00 78.94 81 GLN A CA 1
ATOM 616 C C . GLN A 1 81 ? 38.170 25.416 -69.754 1.00 78.94 81 GLN A C 1
ATOM 618 O O . GLN A 1 81 ? 38.946 25.323 -70.701 1.00 78.94 81 GLN A O 1
ATOM 623 N N . ARG A 1 82 ? 36.970 24.814 -69.745 1.00 74.88 82 ARG A N 1
ATOM 624 C CA . ARG A 1 82 ? 36.443 23.985 -70.847 1.00 74.88 82 ARG A CA 1
ATOM 625 C C . ARG A 1 82 ? 36.013 24.792 -72.075 1.00 74.88 82 ARG A C 1
ATOM 627 O O . ARG A 1 82 ? 36.011 24.250 -73.170 1.00 74.88 82 ARG A O 1
ATOM 634 N N . GLN A 1 83 ? 35.671 26.070 -71.911 1.00 74.81 83 GLN A N 1
ATOM 635 C CA . GLN A 1 83 ? 35.314 26.963 -73.021 1.00 74.81 83 GLN A CA 1
ATOM 636 C C . GLN A 1 83 ? 36.529 27.581 -73.730 1.00 74.81 83 GLN A C 1
ATOM 638 O O . GLN A 1 83 ? 36.354 28.337 -74.684 1.00 74.81 83 GLN A O 1
ATOM 643 N N . ARG A 1 84 ? 37.765 27.281 -73.301 1.00 61.09 84 ARG A N 1
ATOM 644 C CA . ARG A 1 84 ? 38.944 27.654 -74.087 1.00 61.09 84 ARG A CA 1
ATOM 645 C C . ARG A 1 84 ? 39.021 26.748 -75.321 1.00 61.09 84 ARG A C 1
ATOM 647 O O . ARG A 1 84 ? 39.196 25.545 -75.138 1.00 61.09 84 ARG A O 1
ATOM 654 N N . PRO A 1 85 ? 38.911 27.293 -76.547 1.00 59.09 85 PRO A N 1
ATOM 655 C CA . PRO A 1 85 ? 39.103 26.495 -77.748 1.00 59.09 85 PRO A CA 1
ATOM 656 C C . PRO A 1 85 ? 40.504 25.863 -77.718 1.00 59.09 85 PRO A C 1
ATOM 658 O O . PRO A 1 85 ? 41.443 26.503 -77.223 1.00 59.09 85 PRO A O 1
ATOM 661 N N . PRO A 1 86 ? 40.655 24.617 -78.200 1.00 59.84 86 PRO A N 1
ATOM 662 C CA . PRO A 1 86 ? 41.958 23.980 -78.304 1.00 59.84 86 PRO A CA 1
ATOM 663 C C . PRO A 1 86 ? 42.872 24.902 -79.111 1.00 59.84 86 PRO A C 1
ATOM 665 O O . PRO A 1 86 ? 42.517 25.348 -80.202 1.00 59.84 86 PRO A O 1
ATOM 668 N N . LEU A 1 87 ? 44.028 25.245 -78.541 1.00 52.38 87 LEU A N 1
ATOM 669 C CA . LEU A 1 87 ? 45.076 25.947 -79.269 1.00 52.38 87 LEU A CA 1
ATOM 670 C C . LEU A 1 87 ? 45.485 25.030 -80.422 1.00 52.38 87 LEU A C 1
ATOM 672 O O . LEU A 1 87 ? 46.211 24.063 -80.213 1.00 52.38 87 LEU A O 1
ATOM 676 N N . HIS A 1 88 ? 44.966 25.301 -81.619 1.00 49.03 88 HIS A N 1
ATOM 677 C CA . HIS A 1 88 ? 45.437 24.670 -82.839 1.00 49.03 88 HIS A CA 1
ATOM 678 C C . HIS A 1 88 ? 46.936 24.946 -82.934 1.00 49.03 88 HIS A C 1
ATOM 680 O O . HIS A 1 88 ? 47.357 26.093 -83.097 1.00 49.03 88 HIS A O 1
ATOM 686 N N . HIS A 1 89 ? 47.736 23.893 -82.766 1.00 47.41 89 HIS A N 1
ATOM 687 C CA . HIS A 1 89 ? 49.150 23.920 -83.087 1.00 47.41 89 HIS A CA 1
ATOM 688 C C . HIS A 1 89 ? 49.278 24.364 -84.545 1.00 47.41 89 HIS A C 1
ATOM 690 O O . HIS A 1 89 ? 48.843 23.668 -85.459 1.00 47.41 89 HIS A O 1
ATOM 696 N N . TYR A 1 90 ? 49.818 25.564 -84.749 1.00 44.50 90 TYR A N 1
ATOM 697 C CA . TYR A 1 90 ? 50.237 26.034 -86.059 1.00 44.50 90 TYR A CA 1
ATOM 698 C C . TYR A 1 90 ? 51.403 25.140 -86.498 1.00 44.50 90 TYR A C 1
ATOM 700 O O . TYR A 1 90 ? 52.530 25.306 -86.030 1.00 44.50 90 TYR A O 1
ATOM 708 N N . GLU A 1 91 ? 51.128 24.158 -87.355 1.00 44.19 91 GLU A N 1
ATOM 709 C CA . GLU A 1 91 ? 52.164 23.452 -88.103 1.00 44.19 91 GLU A CA 1
ATOM 710 C C . GLU A 1 91 ? 52.837 24.457 -89.042 1.00 44.19 91 GLU A C 1
ATOM 712 O O . GLU A 1 91 ? 52.295 24.854 -90.076 1.00 44.19 91 GLU A O 1
ATOM 717 N N . ALA A 1 92 ? 54.031 24.903 -88.663 1.00 43.94 92 ALA A N 1
ATOM 718 C CA . ALA A 1 92 ? 54.898 25.679 -89.529 1.00 43.94 92 ALA A CA 1
ATOM 719 C C . ALA A 1 92 ? 55.417 24.774 -90.660 1.00 43.94 92 ALA A C 1
ATOM 721 O O . ALA A 1 92 ? 56.419 24.079 -90.512 1.00 43.94 92 ALA A O 1
ATOM 722 N N . ARG A 1 93 ? 54.737 24.788 -91.814 1.00 45.25 93 ARG A N 1
ATOM 723 C CA . ARG A 1 93 ? 55.311 24.319 -93.083 1.00 45.25 93 ARG A CA 1
ATOM 724 C C . ARG A 1 93 ? 56.340 25.343 -93.562 1.00 45.25 93 ARG A C 1
ATOM 726 O O . ARG A 1 93 ? 55.981 26.351 -94.162 1.00 45.25 93 ARG A O 1
ATOM 733 N N . GLY A 1 94 ? 57.612 25.072 -93.286 1.00 40.88 94 GLY A N 1
ATOM 734 C CA . GLY A 1 94 ? 58.762 25.753 -93.877 1.00 40.88 94 GLY A CA 1
ATOM 735 C C . GLY A 1 94 ? 59.481 24.813 -94.837 1.00 40.88 94 GLY A C 1
ATOM 736 O O . GLY A 1 94 ? 60.169 23.893 -94.416 1.00 40.88 94 GLY A O 1
ATOM 737 N N . THR A 1 95 ? 59.276 25.046 -96.127 1.00 48.75 95 THR A N 1
ATOM 738 C CA . THR A 1 95 ? 59.904 24.391 -97.278 1.00 48.75 95 THR A CA 1
ATOM 739 C C . THR A 1 95 ? 61.429 24.532 -97.268 1.00 48.75 95 THR A C 1
ATOM 741 O O . THR A 1 95 ? 61.932 25.655 -97.318 1.00 48.75 95 THR A O 1
ATOM 744 N N . THR A 1 96 ? 62.165 23.420 -97.295 1.00 41.09 96 THR A N 1
ATOM 745 C CA . THR A 1 96 ? 63.593 23.398 -97.648 1.00 41.09 96 THR A CA 1
ATOM 746 C C . THR A 1 96 ? 63.803 22.637 -98.956 1.00 41.09 96 THR A C 1
ATOM 748 O O . THR A 1 96 ? 63.156 21.630 -99.239 1.00 41.09 96 THR A O 1
ATOM 751 N N . ALA A 1 97 ? 64.652 23.214 -99.805 1.00 40.81 97 ALA A N 1
ATOM 752 C CA . ALA A 1 97 ? 64.867 22.833 -101.190 1.00 40.81 97 ALA A CA 1
ATOM 753 C C . ALA A 1 97 ? 65.584 21.480 -101.329 1.00 40.81 97 ALA A C 1
ATOM 755 O O . ALA A 1 97 ? 66.587 21.209 -100.673 1.00 40.81 97 ALA A O 1
ATOM 756 N N . SER A 1 98 ? 65.059 20.665 -102.242 1.00 36.50 98 SER A N 1
ATOM 757 C CA . SER A 1 98 ? 65.587 19.375 -102.683 1.00 36.50 98 SER A CA 1
ATOM 758 C C . SER A 1 98 ? 66.798 19.573 -103.603 1.00 36.50 98 SER A C 1
ATOM 760 O O . SER A 1 98 ? 66.641 19.992 -104.751 1.00 36.50 98 SER A O 1
ATOM 762 N N . VAL A 1 99 ? 67.989 19.205 -103.126 1.00 47.62 99 VAL A N 1
ATOM 763 C CA . VAL A 1 99 ? 69.133 18.830 -103.971 1.00 47.62 99 VAL A CA 1
ATOM 764 C C . VAL A 1 99 ? 69.135 17.304 -104.040 1.00 47.62 99 VAL A C 1
ATOM 766 O O . VAL A 1 99 ? 69.313 16.636 -103.024 1.00 47.62 99 VAL A O 1
ATOM 769 N N . GLY A 1 100 ? 68.847 16.761 -105.223 1.00 39.84 100 GLY A N 1
ATOM 770 C CA . GLY A 1 100 ? 68.712 15.322 -105.446 1.00 39.84 100 GLY A CA 1
ATOM 771 C C . GLY A 1 100 ? 70.060 14.593 -105.356 1.00 39.84 100 GLY A C 1
ATOM 772 O O . GLY A 1 100 ? 71.005 15.010 -106.029 1.00 39.84 100 GLY A O 1
ATOM 773 N N . PRO A 1 101 ? 70.170 13.509 -104.568 1.00 51.47 101 PRO A N 1
ATOM 774 C CA . PRO A 1 101 ? 71.361 12.667 -104.548 1.00 51.47 101 PRO A CA 1
ATOM 775 C C . PRO A 1 101 ? 71.391 11.707 -105.757 1.00 51.47 101 PRO A C 1
ATOM 777 O O . PRO A 1 101 ? 70.337 11.393 -106.318 1.00 51.47 101 PRO A O 1
ATOM 780 N N . PRO A 1 102 ? 72.578 11.231 -106.175 1.00 51.34 102 PRO A N 1
ATOM 781 C CA . PRO A 1 102 ? 72.763 10.388 -107.358 1.00 51.34 102 PRO A CA 1
ATOM 782 C C . PRO A 1 102 ? 72.060 9.020 -107.246 1.00 51.34 102 PRO A C 1
ATOM 784 O O . PRO A 1 102 ? 71.981 8.411 -106.181 1.00 51.34 102 PRO A O 1
ATOM 787 N N . ALA A 1 103 ? 71.560 8.530 -108.385 1.00 51.06 103 ALA A N 1
ATOM 788 C CA . ALA A 1 103 ? 70.540 7.482 -108.550 1.00 51.06 103 ALA A CA 1
ATOM 789 C C . ALA A 1 103 ? 70.857 6.060 -108.014 1.00 51.06 103 ALA A C 1
ATOM 791 O O . ALA A 1 103 ? 70.038 5.159 -108.177 1.00 51.06 103 ALA A O 1
ATOM 792 N N . GLY A 1 104 ? 72.006 5.833 -107.371 1.00 53.84 104 GLY A N 1
ATOM 793 C CA . GLY A 1 104 ? 72.385 4.531 -106.800 1.00 53.84 104 GLY A CA 1
ATOM 794 C C . GLY A 1 104 ? 72.007 4.343 -105.324 1.00 53.84 104 GLY A C 1
ATOM 795 O O . GLY A 1 104 ? 71.683 3.233 -104.914 1.00 53.84 104 GLY A O 1
ATOM 796 N N . GLU A 1 105 ? 71.988 5.420 -104.530 1.00 53.75 105 GLU A N 1
ATOM 797 C CA . GLU A 1 105 ? 71.721 5.364 -103.077 1.00 53.75 105 GLU A CA 1
ATOM 798 C C . GLU A 1 105 ? 70.237 5.558 -102.720 1.00 53.75 105 GLU A C 1
ATOM 800 O O . GLU A 1 105 ? 69.799 5.186 -101.630 1.00 53.75 105 GLU A O 1
ATOM 805 N N . GLN A 1 106 ? 69.426 6.071 -103.653 1.00 58.00 106 GLN A N 1
ATOM 806 C CA . GLN A 1 106 ? 67.994 6.323 -103.433 1.00 58.00 106 GLN A CA 1
ATOM 807 C C . GLN A 1 106 ? 67.182 5.035 -103.211 1.00 58.00 106 GLN A C 1
ATOM 809 O O . GLN A 1 106 ? 66.229 5.040 -102.435 1.00 58.00 106 GLN A O 1
ATOM 814 N N . ASN A 1 107 ? 67.583 3.917 -103.825 1.00 64.56 107 ASN A N 1
ATOM 815 C CA . ASN A 1 107 ? 66.888 2.636 -103.661 1.00 64.56 107 ASN A CA 1
ATOM 816 C C . ASN A 1 107 ? 67.167 1.994 -102.291 1.00 64.56 107 ASN A C 1
ATOM 818 O O . ASN A 1 107 ? 66.264 1.417 -101.689 1.00 64.56 107 ASN A O 1
ATOM 822 N N . ALA A 1 108 ? 68.389 2.131 -101.764 1.00 70.69 108 ALA A N 1
ATOM 823 C CA . ALA A 1 108 ? 68.732 1.642 -100.426 1.00 70.69 108 ALA A CA 1
ATOM 824 C C . ALA A 1 108 ? 68.041 2.474 -99.335 1.00 70.69 108 ALA A C 1
ATOM 826 O O . ALA A 1 108 ? 67.483 1.918 -98.390 1.00 70.69 108 ALA A O 1
ATOM 827 N N . LEU A 1 109 ? 68.010 3.800 -99.510 1.00 76.62 109 LEU A N 1
ATOM 828 C CA . LEU A 1 109 ? 67.295 4.701 -98.610 1.00 76.62 109 LEU A CA 1
ATOM 829 C C . LEU A 1 109 ? 65.777 4.457 -98.652 1.00 76.62 109 LEU A C 1
ATOM 831 O O . LEU A 1 109 ? 65.136 4.435 -97.607 1.00 76.62 109 LEU A O 1
ATOM 835 N N . GLY A 1 110 ? 65.206 4.232 -99.841 1.00 77.38 110 GLY A N 1
ATOM 836 C CA . GLY A 1 110 ? 63.784 3.926 -100.017 1.00 77.38 110 GLY A CA 1
ATOM 837 C C . GLY A 1 110 ? 63.360 2.627 -99.328 1.00 77.38 110 GLY A C 1
ATOM 838 O O . GLY A 1 110 ? 62.338 2.609 -98.643 1.00 77.38 110 GLY A O 1
ATOM 839 N N . ASN A 1 111 ? 64.173 1.571 -99.433 1.00 80.62 111 ASN A N 1
ATOM 840 C CA . ASN A 1 111 ? 63.918 0.304 -98.743 1.00 80.62 111 ASN A CA 1
ATOM 841 C C . ASN A 1 111 ? 64.043 0.449 -97.219 1.00 80.62 111 ASN A C 1
ATOM 843 O O . ASN A 1 111 ? 63.143 0.027 -96.499 1.00 80.62 111 ASN A O 1
ATOM 847 N N . ALA A 1 112 ? 65.083 1.130 -96.723 1.00 81.12 112 ALA A N 1
ATOM 848 C CA . ALA A 1 112 ? 65.234 1.399 -95.291 1.00 81.12 112 ALA A CA 1
ATOM 849 C C . ALA A 1 112 ? 64.077 2.246 -94.729 1.00 81.12 112 ALA A C 1
ATOM 851 O O . ALA A 1 112 ? 63.615 2.013 -93.613 1.00 81.12 112 ALA A O 1
ATOM 852 N N . LEU A 1 113 ? 63.567 3.207 -95.508 1.00 85.19 113 LEU A N 1
ATOM 853 C CA . LEU A 1 113 ? 62.404 4.008 -95.129 1.00 85.19 113 LEU A CA 1
ATOM 854 C C . LEU A 1 113 ? 61.121 3.165 -95.102 1.00 85.19 113 LEU A C 1
ATOM 856 O O . LEU A 1 113 ? 60.290 3.346 -94.212 1.00 85.19 113 LEU A O 1
ATOM 860 N N . HIS A 1 114 ? 60.951 2.243 -96.055 1.00 86.50 114 HIS A N 1
ATOM 861 C CA . HIS A 1 114 ? 59.814 1.324 -96.082 1.00 86.50 114 HIS A CA 1
ATOM 862 C C . HIS A 1 114 ? 59.836 0.370 -94.880 1.00 86.50 114 HIS A C 1
ATOM 864 O O . HIS A 1 114 ? 58.820 0.234 -94.197 1.00 86.50 114 HIS A O 1
ATOM 870 N N . ASP A 1 115 ? 61.000 -0.200 -94.560 1.00 89.50 115 ASP A N 1
ATOM 871 C CA . ASP A 1 115 ? 61.190 -1.069 -93.395 1.00 89.50 115 ASP A CA 1
ATOM 872 C C . ASP A 1 115 ? 60.937 -0.317 -92.081 1.00 89.50 115 ASP A C 1
ATOM 874 O O . ASP A 1 115 ? 60.170 -0.790 -91.239 1.00 89.50 115 ASP A O 1
ATOM 878 N N . ALA A 1 116 ? 61.474 0.901 -91.937 1.00 90.44 116 ALA A N 1
ATOM 879 C CA . ALA A 1 116 ? 61.219 1.758 -90.779 1.00 90.44 116 ALA A CA 1
ATOM 880 C C . ALA A 1 116 ? 59.732 2.135 -90.652 1.00 90.44 116 ALA A C 1
ATOM 882 O O . ALA A 1 116 ? 59.175 2.132 -89.555 1.00 90.44 116 ALA A O 1
ATOM 883 N N . THR A 1 117 ? 59.054 2.413 -91.769 1.00 92.06 117 THR A N 1
ATOM 884 C CA . THR A 1 117 ? 57.608 2.691 -91.778 1.00 92.06 117 THR A CA 1
ATOM 885 C C . THR A 1 117 ? 56.811 1.456 -91.351 1.00 92.06 117 THR A C 1
ATOM 887 O O . THR A 1 117 ? 55.856 1.569 -90.578 1.00 92.06 117 THR A O 1
ATOM 890 N N . GLY A 1 118 ? 57.223 0.268 -91.800 1.00 93.69 118 GLY A N 1
ATOM 891 C CA . GLY A 1 118 ? 56.647 -1.004 -91.377 1.00 93.69 118 GLY A CA 1
ATOM 892 C C . GLY A 1 118 ? 56.830 -1.263 -89.880 1.00 93.69 118 GLY A C 1
ATOM 893 O O . GLY A 1 118 ? 55.886 -1.686 -89.211 1.00 93.69 118 GLY A O 1
ATOM 894 N N . GLU A 1 119 ? 58.007 -0.971 -89.328 1.00 94.31 119 GLU A N 1
ATOM 895 C CA . GLU A 1 119 ? 58.287 -1.105 -87.896 1.00 94.31 119 GLU A CA 1
ATOM 896 C C . GLU A 1 119 ? 57.486 -0.103 -87.054 1.00 94.31 119 GLU A C 1
ATOM 898 O O . GLU A 1 119 ? 56.856 -0.500 -86.073 1.00 94.31 119 GLU A O 1
ATOM 903 N N . ILE A 1 120 ? 57.392 1.161 -87.483 1.00 93.94 120 ILE A N 1
ATOM 904 C CA . ILE A 1 120 ? 56.531 2.170 -86.847 1.00 93.94 120 ILE A CA 1
ATOM 905 C C . ILE A 1 120 ? 55.069 1.711 -86.851 1.00 93.94 120 ILE A C 1
ATO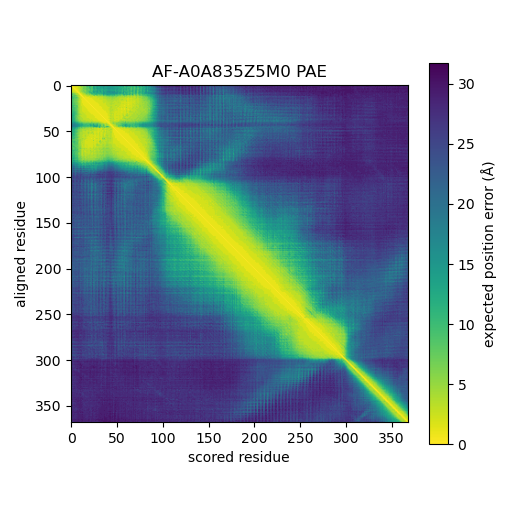M 907 O O . ILE A 1 120 ? 54.393 1.826 -85.830 1.00 93.94 120 ILE A O 1
ATOM 911 N N . ALA A 1 121 ? 54.573 1.152 -87.959 1.00 93.69 121 ALA A N 1
ATOM 912 C CA . ALA A 1 121 ? 53.207 0.641 -88.034 1.00 93.69 121 ALA A CA 1
ATOM 913 C C . ALA A 1 121 ? 52.972 -0.537 -87.069 1.00 93.69 121 ALA A C 1
ATOM 915 O O . ALA A 1 121 ? 51.941 -0.575 -86.394 1.00 93.69 121 ALA A O 1
ATOM 916 N N . ARG A 1 122 ? 53.934 -1.465 -86.946 1.00 95.75 122 ARG A N 1
ATOM 917 C CA . ARG A 1 122 ? 53.872 -2.570 -85.968 1.00 95.75 122 ARG A CA 1
ATOM 918 C C . ARG A 1 122 ? 53.885 -2.055 -84.530 1.00 95.75 122 ARG A C 1
ATOM 920 O O . ARG A 1 122 ? 53.062 -2.492 -83.729 1.00 95.75 122 ARG A O 1
ATOM 927 N N . LEU A 1 123 ? 54.771 -1.112 -84.207 1.00 96.38 123 LEU A N 1
ATOM 928 C CA . LEU A 1 123 ? 54.847 -0.492 -82.881 1.00 96.38 123 LEU A CA 1
ATOM 929 C C . LEU A 1 123 ? 53.574 0.289 -82.549 1.00 96.38 123 LEU A C 1
ATOM 931 O O . LEU A 1 123 ? 53.073 0.201 -81.431 1.00 96.38 123 LEU A O 1
ATOM 935 N N . HIS A 1 124 ? 53.006 1.002 -83.521 1.00 95.19 124 HIS A N 1
ATOM 936 C CA . HIS A 1 124 ? 51.744 1.710 -83.347 1.00 95.19 124 HIS A CA 1
ATOM 937 C C . HIS A 1 124 ? 50.582 0.739 -83.093 1.00 95.19 124 HIS A C 1
ATOM 939 O O . HIS A 1 124 ? 49.802 0.954 -82.167 1.00 95.19 124 HIS A O 1
ATOM 945 N N . ALA A 1 125 ? 50.499 -0.368 -83.839 1.00 94.75 125 ALA A N 1
ATOM 946 C CA . ALA A 1 125 ? 49.506 -1.413 -83.593 1.00 94.75 125 ALA A CA 1
ATOM 947 C C . ALA A 1 125 ? 49.676 -2.060 -82.205 1.00 94.75 125 ALA A C 1
ATOM 949 O O . ALA A 1 125 ? 48.691 -2.251 -81.490 1.00 94.75 125 ALA A O 1
ATOM 950 N N . ALA A 1 126 ? 50.917 -2.331 -81.786 1.00 95.94 126 ALA A N 1
ATOM 951 C CA . ALA A 1 126 ? 51.221 -2.848 -80.452 1.00 95.94 126 ALA A CA 1
ATOM 952 C C . ALA A 1 126 ? 50.824 -1.857 -79.344 1.00 95.94 126 ALA A C 1
ATOM 954 O O . ALA A 1 126 ? 50.225 -2.260 -78.348 1.00 95.94 126 ALA A O 1
ATOM 955 N N . LEU A 1 127 ? 51.080 -0.557 -79.532 1.00 96.38 127 LEU A N 1
ATOM 956 C CA . LEU A 1 127 ? 50.687 0.492 -78.589 1.00 96.38 127 LEU A CA 1
ATOM 957 C C . LEU A 1 127 ? 49.162 0.612 -78.469 1.00 96.38 127 LEU A C 1
ATOM 959 O O . LEU A 1 127 ? 48.644 0.746 -77.359 1.00 96.38 127 LEU A O 1
ATOM 963 N N . LEU A 1 128 ? 48.431 0.535 -79.586 1.00 96.38 128 LEU A N 1
ATOM 964 C CA . LEU A 1 128 ? 46.965 0.536 -79.582 1.00 96.38 128 LEU A CA 1
ATOM 965 C C . LEU A 1 128 ? 46.406 -0.703 -78.872 1.00 96.38 128 LEU A C 1
ATOM 967 O O . LEU A 1 128 ? 45.499 -0.571 -78.051 1.00 96.38 128 LEU A O 1
ATOM 971 N N . SER A 1 129 ? 46.984 -1.883 -79.121 1.00 96.50 129 SER A N 1
ATOM 972 C CA . SER A 1 129 ? 46.620 -3.120 -78.419 1.00 96.50 129 SER A CA 1
ATOM 973 C C . SER A 1 129 ? 46.880 -3.017 -76.913 1.00 96.50 129 SER A C 1
ATOM 975 O O . SER A 1 129 ? 46.003 -3.344 -76.118 1.00 96.50 129 SER A O 1
ATOM 977 N N . ALA A 1 130 ? 48.047 -2.512 -76.505 1.00 95.56 130 ALA A N 1
ATOM 978 C CA . ALA A 1 130 ? 48.380 -2.303 -75.096 1.00 95.56 130 ALA A CA 1
ATOM 979 C C . ALA A 1 130 ? 47.450 -1.273 -74.433 1.00 95.56 130 ALA A C 1
ATOM 981 O O . ALA A 1 130 ? 47.012 -1.461 -73.302 1.00 95.56 130 ALA A O 1
ATOM 982 N N . THR A 1 131 ? 47.090 -0.204 -75.149 1.00 95.31 131 THR A N 1
ATOM 983 C CA . THR A 1 131 ? 46.146 0.811 -74.657 1.00 95.31 131 THR A CA 1
ATOM 984 C C . THR A 1 131 ? 44.751 0.219 -74.458 1.00 95.31 131 THR A C 1
ATOM 986 O O . THR A 1 131 ? 44.112 0.498 -73.445 1.00 95.31 131 THR A O 1
ATOM 989 N N . ALA A 1 132 ? 44.281 -0.621 -75.386 1.00 95.94 132 ALA A N 1
ATOM 990 C CA . ALA A 1 132 ? 43.005 -1.316 -75.248 1.00 95.94 132 ALA A CA 1
ATOM 991 C C . ALA A 1 132 ? 42.990 -2.245 -74.023 1.00 95.94 132 ALA A C 1
ATOM 993 O O . ALA A 1 132 ? 41.996 -2.274 -73.297 1.00 95.94 132 ALA A O 1
ATOM 994 N N . GLU A 1 133 ? 44.097 -2.940 -73.753 1.00 97.31 133 GLU A N 1
ATOM 995 C CA . GLU A 1 133 ? 44.222 -3.808 -72.579 1.00 97.31 133 GLU A CA 1
ATOM 996 C C . GLU A 1 133 ? 44.232 -3.013 -71.267 1.00 97.31 133 GLU A C 1
ATOM 998 O O . GLU A 1 133 ? 43.509 -3.351 -70.335 1.00 97.31 133 GLU A O 1
ATOM 1003 N N . VAL A 1 134 ? 44.946 -1.884 -71.207 1.00 96.88 134 VAL A N 1
ATOM 1004 C CA . VAL A 1 134 ? 44.903 -0.984 -70.039 1.00 96.88 134 VAL A CA 1
ATOM 1005 C C . VAL A 1 134 ? 43.488 -0.454 -69.792 1.00 96.88 134 VAL A C 1
ATOM 1007 O O . VAL A 1 134 ? 43.061 -0.353 -68.643 1.00 96.88 134 VAL A O 1
ATOM 1010 N N . MET A 1 135 ? 42.735 -0.126 -70.847 1.00 96.56 135 MET A N 1
ATOM 1011 C CA . MET A 1 135 ? 41.339 0.301 -70.699 1.00 96.56 135 MET A CA 1
ATOM 1012 C C . MET A 1 135 ? 40.434 -0.838 -70.211 1.00 96.56 135 MET A C 1
ATOM 1014 O O . MET A 1 135 ? 39.550 -0.584 -69.395 1.00 96.56 135 MET A O 1
ATOM 1018 N N . ARG A 1 136 ? 40.668 -2.085 -70.648 1.00 97.38 136 ARG A N 1
ATOM 1019 C CA . ARG A 1 136 ? 39.964 -3.267 -70.123 1.00 97.38 136 ARG A CA 1
ATOM 1020 C C . ARG A 1 136 ? 40.263 -3.507 -68.648 1.00 97.38 136 ARG A C 1
ATOM 1022 O O . ARG A 1 136 ? 39.326 -3.692 -67.879 1.00 97.38 136 ARG A O 1
ATOM 1029 N N . LEU A 1 137 ? 41.534 -3.453 -68.251 1.00 96.81 137 LEU A N 1
ATOM 1030 C CA . LEU A 1 137 ? 41.943 -3.623 -66.856 1.00 96.81 137 LEU A CA 1
ATOM 1031 C C . LEU A 1 137 ? 41.344 -2.534 -65.963 1.00 96.81 137 LEU A C 1
ATOM 1033 O O . LEU A 1 137 ? 40.784 -2.856 -64.924 1.00 96.81 137 LEU A O 1
ATOM 1037 N N . ARG A 1 138 ? 41.338 -1.270 -66.404 1.00 96.31 138 ARG A N 1
ATOM 1038 C CA . ARG A 1 138 ? 40.662 -0.185 -65.670 1.00 96.31 138 ARG A CA 1
ATOM 1039 C C . ARG A 1 138 ? 39.154 -0.383 -65.553 1.00 96.31 138 ARG A C 1
ATOM 1041 O O . ARG A 1 138 ? 38.581 -0.048 -64.524 1.00 96.31 138 ARG A O 1
ATOM 1048 N N . ALA A 1 139 ? 38.501 -0.900 -66.594 1.00 95.31 139 ALA A N 1
ATOM 1049 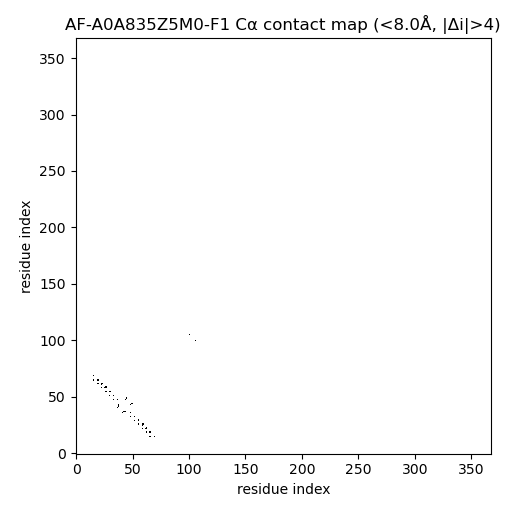C CA . ALA A 1 139 ? 37.076 -1.212 -66.528 1.00 95.31 139 ALA A CA 1
ATOM 1050 C C . ALA A 1 139 ? 36.794 -2.353 -65.534 1.00 95.31 139 ALA A C 1
ATOM 1052 O O . ALA A 1 139 ? 35.819 -2.280 -64.792 1.00 95.31 139 ALA A O 1
ATOM 1053 N N . ALA A 1 140 ? 37.665 -3.366 -65.476 1.00 95.62 140 ALA A N 1
ATOM 1054 C CA . ALA A 1 140 ? 37.578 -4.438 -64.487 1.00 95.62 140 ALA A CA 1
ATOM 1055 C C . ALA A 1 140 ? 37.854 -3.935 -63.057 1.00 95.62 140 ALA A C 1
ATOM 1057 O O . ALA A 1 140 ? 37.118 -4.287 -62.142 1.00 95.62 140 ALA A O 1
ATOM 1058 N N . GLU A 1 141 ? 38.855 -3.070 -62.863 1.00 96.19 141 GLU A N 1
ATOM 1059 C CA . GLU A 1 141 ? 39.128 -2.414 -61.575 1.00 96.19 141 GLU A CA 1
ATOM 1060 C C . GLU A 1 141 ? 37.934 -1.578 -61.103 1.00 96.19 141 GLU A C 1
ATOM 1062 O O . GLU A 1 141 ? 37.566 -1.650 -59.934 1.00 96.19 141 GLU A O 1
ATOM 1067 N N . GLN A 1 142 ? 37.295 -0.826 -62.007 1.00 94.94 142 GLN A N 1
ATOM 1068 C CA . GLN A 1 142 ? 36.101 -0.052 -61.671 1.00 94.94 142 GLN A CA 1
ATOM 1069 C C . GLN A 1 142 ? 34.923 -0.963 -61.305 1.00 94.94 142 GLN A C 1
ATOM 1071 O O . GLN A 1 142 ? 34.262 -0.703 -60.308 1.00 94.94 142 GLN A O 1
ATOM 1076 N N . SER A 1 143 ? 34.700 -2.052 -62.050 1.00 95.81 143 SER A N 1
ATOM 1077 C CA . SER A 1 143 ? 33.665 -3.040 -61.712 1.00 95.81 143 SER A CA 1
ATOM 1078 C C . SER A 1 143 ? 33.899 -3.651 -60.330 1.00 95.81 143 SER A C 1
ATOM 1080 O O . SER A 1 143 ? 32.968 -3.745 -59.542 1.00 95.81 143 SER A O 1
ATOM 1082 N N . HIS A 1 144 ? 35.144 -4.011 -60.000 1.00 96.12 144 HIS A N 1
ATOM 1083 C CA . HIS A 1 144 ? 35.485 -4.512 -58.669 1.00 96.12 144 HIS A CA 1
ATOM 1084 C C . HIS A 1 144 ? 35.293 -3.460 -57.572 1.00 96.12 144 HIS A C 1
ATOM 1086 O O . HIS A 1 144 ? 34.883 -3.807 -56.467 1.00 96.12 144 HIS A O 1
ATOM 1092 N N . ALA A 1 145 ? 35.588 -2.188 -57.850 1.00 94.00 145 ALA A N 1
ATOM 1093 C CA . ALA A 1 145 ? 35.338 -1.102 -56.907 1.00 94.00 145 ALA A CA 1
ATOM 1094 C C . ALA A 1 145 ? 33.835 -0.902 -56.654 1.00 94.00 145 ALA A C 1
ATOM 1096 O O . ALA A 1 145 ? 33.438 -0.686 -55.510 1.00 94.00 145 ALA A O 1
ATOM 1097 N N . ASP A 1 146 ? 33.008 -1.020 -57.695 1.00 95.31 146 ASP A N 1
ATOM 1098 C CA . ASP A 1 146 ? 31.551 -0.937 -57.581 1.00 95.31 146 ASP A CA 1
ATOM 1099 C C . ASP A 1 146 ? 30.992 -2.142 -56.790 1.00 95.31 146 ASP A C 1
ATOM 1101 O O . ASP A 1 146 ? 30.177 -1.953 -55.887 1.00 95.31 146 ASP A O 1
ATOM 1105 N N . ASP A 1 147 ? 31.492 -3.361 -57.037 1.00 95.12 147 ASP A N 1
ATOM 1106 C CA . ASP A 1 147 ? 31.119 -4.565 -56.274 1.00 95.12 147 ASP A CA 1
ATOM 1107 C C . ASP A 1 147 ? 31.508 -4.455 -54.786 1.00 95.12 147 ASP A C 1
ATOM 1109 O O . ASP A 1 147 ? 30.738 -4.840 -53.903 1.00 95.12 147 ASP A O 1
ATOM 1113 N N . LEU A 1 148 ? 32.691 -3.901 -54.485 1.00 96.06 148 LEU A N 1
ATOM 1114 C CA . LEU A 1 148 ? 33.124 -3.639 -53.108 1.00 96.06 148 LEU A CA 1
ATOM 1115 C C . LEU A 1 148 ? 32.240 -2.592 -52.424 1.00 96.06 148 LEU A C 1
ATOM 1117 O O . LEU A 1 148 ? 31.904 -2.768 -51.256 1.00 96.06 148 LE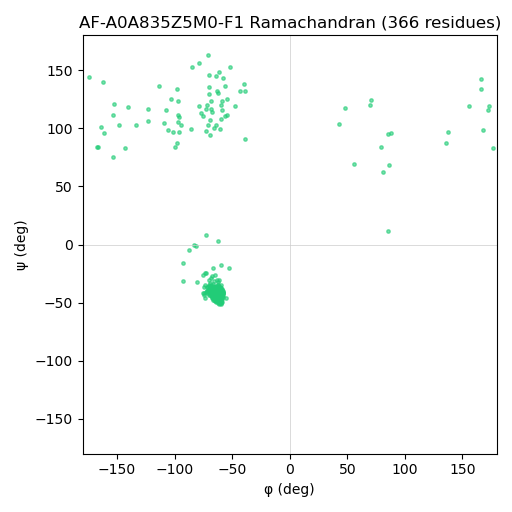U A O 1
ATOM 1121 N N . ALA A 1 149 ? 31.825 -1.543 -53.139 1.00 94.62 149 ALA A N 1
ATOM 1122 C CA . ALA A 1 149 ? 30.928 -0.529 -52.592 1.00 94.62 149 ALA A CA 1
ATOM 1123 C C . ALA A 1 149 ? 29.553 -1.116 -52.225 1.00 94.62 149 ALA A C 1
ATOM 1125 O O . ALA A 1 149 ? 29.017 -0.798 -51.163 1.00 94.62 149 ALA A O 1
ATOM 1126 N N . VAL A 1 150 ? 29.011 -2.015 -53.057 1.00 96.62 150 VAL A N 1
ATOM 1127 C CA . VAL A 1 150 ? 27.768 -2.745 -52.747 1.00 96.62 150 VAL A CA 1
ATOM 1128 C C . VAL A 1 150 ? 27.954 -3.639 -51.517 1.00 96.62 150 VAL A C 1
ATOM 1130 O O . VAL A 1 150 ? 27.126 -3.616 -50.609 1.00 96.62 150 VAL A O 1
ATOM 1133 N N . ALA A 1 151 ? 29.069 -4.371 -51.430 1.00 95.88 151 ALA A N 1
ATOM 1134 C CA . ALA A 1 151 ? 29.357 -5.220 -50.275 1.00 95.88 151 ALA A CA 1
ATOM 1135 C C . ALA A 1 151 ? 29.515 -4.416 -48.967 1.00 95.88 151 ALA A C 1
ATOM 1137 O O . ALA A 1 151 ? 29.047 -4.849 -47.913 1.00 95.88 151 ALA A O 1
ATOM 1138 N N . GLU A 1 152 ? 30.149 -3.241 -49.013 1.00 96.06 152 GLU A N 1
ATOM 1139 C CA . GLU A 1 152 ? 30.254 -2.338 -47.861 1.00 96.06 152 GLU A CA 1
ATOM 1140 C C . GLU A 1 152 ? 28.880 -1.816 -47.413 1.00 96.06 152 GLU A C 1
ATOM 1142 O O . GLU A 1 152 ? 28.613 -1.746 -46.208 1.00 96.06 152 GLU A O 1
ATOM 1147 N N . GLU A 1 153 ? 27.985 -1.498 -48.356 1.00 95.88 153 GLU A N 1
ATOM 1148 C CA . GLU A 1 153 ? 26.610 -1.090 -48.049 1.00 95.88 153 GLU A CA 1
ATOM 1149 C C . GLU A 1 153 ? 25.808 -2.228 -47.396 1.00 95.88 153 GLU A C 1
ATOM 1151 O O . GLU A 1 153 ? 25.126 -1.994 -46.390 1.00 95.88 153 GLU A O 1
ATOM 1156 N N . ASP A 1 154 ? 25.950 -3.461 -47.889 1.00 96.44 154 ASP A N 1
ATOM 1157 C CA . ASP A 1 154 ? 25.311 -4.651 -47.316 1.00 96.44 154 ASP A CA 1
ATOM 1158 C C . ASP A 1 154 ? 25.813 -4.943 -45.892 1.00 96.44 154 ASP A C 1
ATOM 1160 O O . ASP A 1 154 ? 25.011 -5.191 -44.984 1.00 96.44 154 ASP A O 1
ATOM 1164 N N . ILE A 1 155 ? 27.127 -4.843 -45.648 1.00 95.94 155 ILE A N 1
ATOM 1165 C CA . ILE A 1 155 ? 27.721 -4.999 -44.308 1.00 95.94 155 ILE A CA 1
ATOM 1166 C C . ILE A 1 155 ? 27.205 -3.906 -43.362 1.00 95.94 155 ILE A C 1
ATOM 1168 O O . ILE A 1 155 ? 26.795 -4.196 -42.233 1.00 95.94 155 ILE A O 1
ATOM 1172 N N . ALA A 1 156 ? 27.159 -2.651 -43.818 1.00 95.25 156 ALA A N 1
ATOM 1173 C CA . ALA A 1 156 ? 26.602 -1.549 -43.038 1.00 95.25 156 ALA A CA 1
ATOM 1174 C C . ALA A 1 156 ? 25.097 -1.739 -42.763 1.00 95.25 156 ALA A C 1
ATOM 1176 O O . ALA A 1 156 ? 24.600 -1.384 -41.689 1.00 95.25 156 ALA A O 1
ATOM 1177 N N . GLY A 1 157 ? 24.353 -2.314 -43.710 1.00 96.31 157 GLY A N 1
ATOM 1178 C CA . GLY A 1 157 ? 22.970 -2.754 -43.531 1.00 96.31 157 GLY A CA 1
ATOM 1179 C C . GLY A 1 157 ? 22.835 -3.805 -42.428 1.00 96.31 157 GLY A C 1
ATOM 1180 O O . GLY A 1 157 ? 22.055 -3.615 -41.493 1.00 96.31 157 GLY A O 1
ATOM 1181 N N . ALA A 1 158 ? 23.643 -4.865 -42.479 1.00 96.31 158 ALA A N 1
ATOM 1182 C CA . ALA A 1 158 ? 23.649 -5.931 -41.479 1.00 96.31 158 ALA A CA 1
ATOM 1183 C C . ALA A 1 158 ? 23.996 -5.414 -40.072 1.00 96.31 158 ALA A C 1
ATOM 1185 O O . ALA A 1 158 ? 23.322 -5.768 -39.106 1.00 96.31 158 ALA A O 1
ATOM 1186 N N . HIS A 1 159 ? 24.980 -4.518 -39.949 1.00 95.19 159 HIS A N 1
ATOM 1187 C CA . HIS A 1 159 ? 25.335 -3.897 -38.668 1.00 95.19 159 HIS A CA 1
ATOM 1188 C C . HIS A 1 159 ? 24.186 -3.064 -38.086 1.00 95.19 159 HIS A C 1
ATOM 1190 O O . HIS A 1 159 ? 23.934 -3.124 -36.884 1.00 95.19 159 HIS A O 1
ATOM 1196 N N . ARG A 1 160 ? 23.444 -2.324 -38.924 1.00 96.00 160 ARG A N 1
ATOM 1197 C CA . ARG A 1 160 ? 22.248 -1.586 -38.478 1.00 96.00 160 ARG A CA 1
ATOM 1198 C C . ARG A 1 160 ? 21.153 -2.523 -37.967 1.00 96.00 160 ARG A C 1
ATOM 1200 O O . ARG A 1 160 ? 20.518 -2.212 -36.962 1.00 96.00 160 ARG A O 1
ATOM 1207 N N . LEU A 1 161 ? 20.947 -3.666 -38.622 1.00 96.88 161 LEU A N 1
ATOM 1208 C CA . LEU A 1 161 ? 19.976 -4.670 -38.178 1.00 96.88 161 LEU A CA 1
ATOM 1209 C C . LEU A 1 161 ? 20.394 -5.333 -36.861 1.00 96.88 161 LEU A C 1
ATOM 1211 O O . LEU A 1 161 ? 19.552 -5.485 -35.980 1.00 96.88 161 LEU A O 1
ATOM 1215 N N . LEU A 1 162 ? 21.677 -5.674 -36.701 1.00 96.62 162 LEU A N 1
ATOM 1216 C CA . LEU A 1 162 ? 22.208 -6.214 -35.446 1.00 96.62 162 LEU A CA 1
ATOM 1217 C C . LEU A 1 162 ? 22.052 -5.215 -34.296 1.00 96.62 162 LEU A C 1
ATOM 1219 O O . LEU A 1 162 ? 21.476 -5.570 -33.274 1.00 96.62 162 LEU A O 1
ATOM 1223 N N . ALA A 1 163 ? 22.443 -3.954 -34.497 1.00 94.56 163 ALA A N 1
ATOM 1224 C CA . ALA A 1 163 ? 22.278 -2.909 -33.488 1.00 94.56 163 ALA A CA 1
ATOM 1225 C C . ALA A 1 163 ? 20.798 -2.691 -33.117 1.00 94.56 163 ALA A C 1
ATOM 1227 O O . ALA A 1 163 ? 20.457 -2.513 -31.949 1.00 94.56 163 ALA A O 1
ATOM 1228 N N . SER A 1 164 ? 19.890 -2.749 -34.099 1.00 96.06 164 SER A N 1
ATOM 1229 C CA . SER A 1 164 ? 18.449 -2.674 -33.839 1.00 96.06 164 SER A CA 1
ATOM 1230 C C . SER A 1 164 ? 17.924 -3.888 -33.067 1.00 96.06 164 SER A C 1
ATOM 1232 O O . SER A 1 164 ? 16.999 -3.735 -32.271 1.00 96.06 164 SER A O 1
ATOM 1234 N N . ALA A 1 165 ? 18.460 -5.085 -33.316 1.00 95.25 165 ALA A N 1
ATOM 1235 C CA . ALA A 1 165 ? 18.072 -6.304 -32.613 1.00 95.25 165 ALA A CA 1
ATOM 1236 C C . ALA A 1 165 ? 18.583 -6.311 -31.165 1.00 95.25 165 ALA A C 1
ATOM 1238 O O . ALA A 1 165 ? 17.838 -6.698 -30.267 1.00 95.25 165 ALA A O 1
ATOM 1239 N N . GLU A 1 166 ? 19.808 -5.836 -30.933 1.00 96.56 166 GLU A N 1
ATOM 1240 C CA . GLU A 1 166 ? 20.370 -5.629 -29.593 1.00 96.56 166 GLU A CA 1
ATOM 1241 C C . GLU A 1 166 ? 19.538 -4.613 -28.806 1.00 96.56 166 GLU A C 1
ATOM 1243 O O . GLU A 1 166 ? 19.042 -4.943 -27.736 1.00 96.56 166 GLU A O 1
ATOM 1248 N N . ALA A 1 167 ? 19.230 -3.448 -29.386 1.00 94.69 167 ALA A N 1
ATOM 1249 C CA . ALA A 1 167 ? 18.361 -2.465 -28.737 1.00 94.69 167 ALA A CA 1
ATOM 1250 C C . ALA A 1 167 ? 16.959 -3.024 -28.427 1.00 94.69 167 ALA A C 1
ATOM 1252 O O . ALA A 1 167 ? 16.380 -2.743 -27.377 1.00 94.69 167 ALA A O 1
ATOM 1253 N N . ALA A 1 168 ? 16.391 -3.834 -29.329 1.00 95.38 168 ALA A N 1
ATOM 1254 C CA . ALA A 1 168 ? 15.108 -4.491 -29.090 1.00 95.38 168 ALA A CA 1
ATOM 1255 C C . ALA A 1 168 ? 15.178 -5.513 -27.947 1.00 95.38 168 ALA A C 1
ATOM 1257 O O . ALA A 1 168 ? 14.226 -5.626 -27.171 1.00 95.38 168 ALA A O 1
ATOM 1258 N N . ARG A 1 169 ? 16.293 -6.239 -27.839 1.00 95.94 169 ARG A N 1
ATOM 1259 C CA . ARG A 1 169 ? 16.552 -7.178 -26.751 1.00 95.94 169 ARG A CA 1
ATOM 1260 C C . ARG A 1 169 ? 16.712 -6.450 -25.421 1.00 95.94 169 ARG A C 1
ATOM 1262 O O . ARG A 1 169 ? 16.035 -6.831 -24.473 1.00 95.94 169 ARG A O 1
ATOM 1269 N N . ASP A 1 170 ? 17.507 -5.388 -25.371 1.00 96.19 170 ASP A N 1
ATOM 1270 C CA . ASP A 1 170 ? 17.724 -4.600 -24.155 1.00 96.19 170 ASP A CA 1
ATOM 1271 C C . ASP A 1 170 ? 16.400 -4.020 -23.638 1.00 96.19 170 ASP A C 1
ATOM 1273 O O . ASP A 1 170 ? 16.060 -4.174 -22.467 1.00 96.19 170 ASP A O 1
ATOM 1277 N N . MET A 1 171 ? 15.571 -3.466 -24.532 1.00 96.62 171 MET A N 1
ATOM 1278 C CA . MET A 1 171 ? 14.221 -3.008 -24.177 1.00 96.62 171 MET A CA 1
ATOM 1279 C C . MET A 1 171 ? 13.307 -4.142 -23.685 1.00 96.62 171 MET A C 1
ATOM 1281 O O . MET A 1 171 ? 12.396 -3.908 -22.888 1.00 96.62 171 MET A O 1
ATOM 1285 N N . ALA A 1 172 ? 13.477 -5.367 -24.187 1.00 96.69 172 ALA A N 1
ATOM 1286 C CA . ALA A 1 172 ? 12.707 -6.516 -23.718 1.00 96.69 172 ALA A CA 1
ATOM 1287 C C . ALA A 1 172 ? 13.161 -6.964 -22.320 1.00 96.69 172 ALA A C 1
ATOM 1289 O O . ALA A 1 172 ? 12.312 -7.259 -21.478 1.00 96.69 172 ALA A O 1
ATOM 1290 N N . GLU A 1 173 ? 14.471 -6.971 -22.066 1.00 97.12 173 GLU A N 1
ATOM 1291 C CA . GLU A 1 173 ? 15.057 -7.276 -20.759 1.00 97.12 173 GLU A CA 1
ATOM 1292 C C . GLU A 1 173 ? 14.656 -6.217 -19.712 1.00 97.12 173 GLU A C 1
ATOM 1294 O O . GLU A 1 173 ? 14.210 -6.581 -18.623 1.00 97.12 173 GLU A O 1
ATOM 1299 N N . GLU A 1 174 ? 14.671 -4.924 -20.059 1.00 97.44 174 GLU A N 1
ATOM 1300 C CA . GLU A 1 174 ? 14.203 -3.833 -19.189 1.00 97.44 174 GLU A CA 1
ATOM 1301 C C . GLU A 1 174 ? 12.716 -3.985 -18.826 1.00 97.44 174 GLU A C 1
ATOM 1303 O O . GLU A 1 174 ? 12.343 -3.934 -17.653 1.00 97.44 174 GLU A O 1
ATOM 1308 N N . ARG A 1 175 ? 11.849 -4.268 -19.810 1.00 95.81 175 ARG A N 1
ATOM 1309 C CA . ARG A 1 175 ? 10.415 -4.508 -19.558 1.00 95.81 175 ARG A CA 1
ATOM 1310 C C . ARG A 1 175 ? 10.165 -5.745 -18.700 1.00 95.81 175 ARG A C 1
ATOM 1312 O O . ARG A 1 175 ? 9.229 -5.742 -17.898 1.00 95.81 175 ARG A O 1
ATOM 1319 N N . ALA A 1 176 ? 10.959 -6.800 -18.875 1.00 94.69 176 ALA A N 1
ATOM 1320 C CA . ALA A 1 176 ? 10.872 -7.996 -18.045 1.00 94.69 176 ALA A CA 1
ATOM 1321 C C . ALA A 1 176 ? 11.263 -7.684 -16.592 1.00 94.69 176 ALA A C 1
ATOM 1323 O O . ALA A 1 176 ? 10.522 -8.049 -15.677 1.00 94.69 176 ALA A O 1
ATOM 1324 N N . ALA A 1 177 ? 12.350 -6.935 -16.385 1.00 95.75 177 ALA A N 1
ATOM 1325 C CA . ALA A 1 177 ? 12.773 -6.477 -15.064 1.00 95.75 177 ALA A CA 1
ATOM 1326 C C . ALA A 1 177 ? 11.716 -5.570 -14.406 1.00 95.75 177 ALA A C 1
ATOM 1328 O O . ALA A 1 177 ? 11.348 -5.785 -13.251 1.00 95.75 177 ALA A O 1
ATOM 1329 N N . GLU A 1 178 ? 11.144 -4.607 -15.137 1.00 96.38 178 GLU A N 1
ATOM 1330 C CA . GLU A 1 178 ? 10.036 -3.787 -14.631 1.00 96.38 178 GLU A CA 1
ATOM 1331 C C . GLU A 1 178 ? 8.823 -4.631 -14.214 1.00 96.38 178 GLU A C 1
ATOM 1333 O O . GLU A 1 178 ? 8.185 -4.351 -13.194 1.00 96.38 178 GLU A O 1
ATOM 1338 N N . ALA A 1 179 ? 8.470 -5.647 -15.007 1.00 96.38 179 ALA A N 1
ATOM 1339 C CA . ALA A 1 179 ? 7.357 -6.537 -14.699 1.00 96.38 179 ALA A CA 1
ATOM 1340 C C . ALA A 1 179 ? 7.621 -7.347 -13.420 1.00 96.38 179 ALA A C 1
ATOM 1342 O O . ALA A 1 179 ? 6.715 -7.485 -12.596 1.00 96.38 179 ALA A O 1
ATOM 1343 N N . GLU A 1 180 ? 8.852 -7.823 -13.218 1.00 97.50 180 GLU A N 1
ATOM 1344 C CA . GLU A 1 180 ? 9.265 -8.513 -11.995 1.00 97.50 180 GLU A CA 1
ATOM 1345 C C . GLU A 1 180 ? 9.213 -7.586 -10.773 1.00 97.50 180 GLU A C 1
ATOM 1347 O O . GLU A 1 180 ? 8.632 -7.959 -9.754 1.00 97.50 180 GLU A O 1
ATOM 1352 N N . ILE A 1 181 ? 9.710 -6.348 -10.889 1.00 96.69 181 ILE A N 1
ATOM 1353 C CA . ILE A 1 181 ? 9.639 -5.343 -9.816 1.00 96.69 181 ILE A CA 1
ATOM 1354 C C . ILE A 1 181 ? 8.180 -5.042 -9.452 1.00 96.69 181 ILE A C 1
ATOM 1356 O O . ILE A 1 181 ? 7.819 -5.047 -8.272 1.00 96.69 181 ILE A O 1
ATOM 1360 N N . ARG A 1 182 ? 7.307 -4.820 -10.447 1.00 97.12 182 ARG A N 1
ATOM 1361 C CA . ARG A 1 182 ? 5.870 -4.597 -10.204 1.00 97.12 182 ARG A CA 1
ATOM 1362 C C . ARG A 1 182 ? 5.216 -5.815 -9.548 1.00 97.12 182 ARG A C 1
ATOM 1364 O O . ARG A 1 182 ? 4.401 -5.646 -8.642 1.00 97.12 182 ARG A O 1
ATOM 1371 N N . ALA A 1 183 ? 5.571 -7.029 -9.970 1.00 97.44 183 ALA A N 1
ATOM 1372 C CA . ALA A 1 183 ? 5.055 -8.260 -9.378 1.00 97.44 183 ALA A CA 1
ATOM 1373 C C . ALA A 1 183 ? 5.531 -8.449 -7.928 1.00 97.44 183 ALA A C 1
ATOM 1375 O O . ALA A 1 183 ? 4.728 -8.825 -7.074 1.00 97.44 183 ALA A O 1
ATOM 1376 N N . ALA A 1 184 ? 6.797 -8.150 -7.630 1.00 97.06 184 ALA A N 1
ATOM 1377 C CA . ALA A 1 184 ? 7.344 -8.179 -6.278 1.00 97.06 184 ALA A CA 1
ATOM 1378 C C . ALA A 1 184 ? 6.635 -7.162 -5.370 1.00 97.06 184 ALA A C 1
ATOM 1380 O O . ALA A 1 18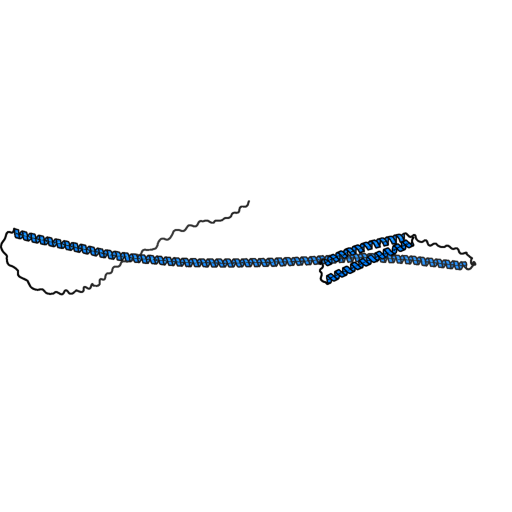4 ? 6.133 -7.538 -4.313 1.00 97.06 184 ALA A O 1
ATOM 1381 N N . ALA A 1 185 ? 6.476 -5.914 -5.824 1.00 96.00 185 ALA A N 1
ATOM 1382 C CA . ALA A 1 185 ? 5.742 -4.886 -5.085 1.00 96.00 185 ALA A CA 1
ATOM 1383 C C . ALA A 1 185 ? 4.280 -5.291 -4.821 1.00 96.00 185 ALA A C 1
ATOM 1385 O O . ALA A 1 185 ? 3.759 -5.092 -3.723 1.00 96.00 185 ALA A O 1
ATOM 1386 N N . ALA A 1 186 ? 3.613 -5.902 -5.807 1.00 96.81 186 ALA A N 1
ATOM 1387 C CA . ALA A 1 186 ? 2.257 -6.415 -5.640 1.00 96.81 186 ALA A CA 1
ATOM 1388 C C . ALA A 1 186 ? 2.174 -7.535 -4.589 1.00 96.81 186 ALA A C 1
ATOM 1390 O O . ALA A 1 186 ? 1.223 -7.548 -3.804 1.00 96.81 186 ALA A O 1
ATOM 1391 N N . ARG A 1 187 ? 3.162 -8.441 -4.542 1.00 96.31 187 ARG A N 1
ATOM 1392 C CA . ARG A 1 187 ? 3.252 -9.496 -3.518 1.00 96.31 187 ARG A CA 1
ATOM 1393 C C . ARG A 1 187 ? 3.458 -8.912 -2.124 1.00 96.31 187 ARG A C 1
ATOM 1395 O O . ARG A 1 187 ? 2.674 -9.235 -1.239 1.00 96.31 187 ARG A O 1
ATOM 1402 N N . THR A 1 188 ? 4.409 -7.995 -1.946 1.00 96.75 188 THR A N 1
ATOM 1403 C CA . THR A 1 188 ? 4.653 -7.347 -0.644 1.00 96.75 188 THR A CA 1
ATOM 1404 C C . THR A 1 188 ? 3.408 -6.620 -0.138 1.00 96.75 188 THR A C 1
ATOM 1406 O O . THR A 1 188 ? 2.996 -6.815 1.000 1.00 96.75 188 THR A O 1
ATOM 1409 N N . MET A 1 189 ? 2.716 -5.869 -1.001 1.00 96.94 189 MET A N 1
ATOM 1410 C CA . MET A 1 189 ? 1.454 -5.224 -0.621 1.00 96.94 189 MET A CA 1
ATOM 1411 C C . MET A 1 189 ? 0.329 -6.220 -0.291 1.00 96.94 189 MET A C 1
ATOM 1413 O O . MET A 1 189 ? -0.622 -5.869 0.407 1.00 96.94 189 MET A O 1
ATOM 1417 N N . ALA A 1 190 ? 0.350 -7.433 -0.846 1.00 97.31 190 ALA A N 1
ATOM 1418 C CA . ALA A 1 190 ? -0.614 -8.472 -0.490 1.00 97.31 190 ALA A CA 1
ATOM 1419 C C . ALA A 1 190 ? -0.292 -9.078 0.886 1.00 97.31 190 ALA A C 1
ATOM 1421 O O . ALA A 1 190 ? -1.203 -9.260 1.691 1.00 97.31 190 ALA A O 1
ATOM 1422 N N . GLU A 1 191 ? 0.989 -9.322 1.167 1.00 97.69 191 GLU A N 1
ATOM 1423 C CA . GLU A 1 191 ? 1.482 -9.806 2.461 1.00 97.69 191 GLU A CA 1
ATOM 1424 C C . GLU A 1 191 ? 1.193 -8.802 3.587 1.00 97.69 191 GLU A C 1
ATOM 1426 O O . GLU A 1 191 ? 0.636 -9.185 4.614 1.00 97.69 191 GLU A O 1
ATOM 1431 N N . GLU A 1 192 ? 1.452 -7.509 3.370 1.00 97.75 192 GLU A N 1
ATOM 1432 C CA . GLU A 1 192 ? 1.125 -6.449 4.336 1.00 97.75 192 GLU A CA 1
ATOM 1433 C C . GLU A 1 192 ? -0.377 -6.396 4.642 1.00 97.75 192 GLU A C 1
ATOM 1435 O O . GLU A 1 192 ? -0.773 -6.345 5.805 1.00 97.75 192 GLU A O 1
ATOM 1440 N N . ARG A 1 193 ? -1.239 -6.475 3.617 1.00 96.00 193 ARG A N 1
ATOM 1441 C CA . ARG A 1 193 ? -2.700 -6.500 3.815 1.00 96.00 193 ARG A CA 1
ATOM 1442 C C . ARG A 1 193 ? -3.167 -7.735 4.581 1.00 96.00 193 ARG A C 1
ATOM 1444 O O . ARG A 1 193 ? -4.118 -7.635 5.357 1.00 96.00 193 ARG A O 1
ATOM 1451 N N . ALA A 1 194 ? -2.537 -8.886 4.349 1.00 95.38 194 ALA A N 1
ATOM 1452 C CA . ALA A 1 194 ? -2.844 -10.113 5.075 1.00 95.38 194 ALA A CA 1
ATOM 1453 C C . ALA A 1 194 ? -2.460 -9.989 6.558 1.00 95.38 194 ALA A C 1
ATOM 1455 O O . ALA A 1 194 ? -3.292 -10.277 7.420 1.00 95.38 194 ALA A O 1
ATOM 1456 N N . ALA A 1 195 ? -1.263 -9.473 6.853 1.00 96.12 195 ALA A N 1
ATOM 1457 C CA . ALA A 1 195 ? -0.809 -9.211 8.219 1.00 96.12 195 ALA A CA 1
ATOM 1458 C C . ALA A 1 195 ? -1.719 -8.202 8.947 1.00 96.12 195 ALA A C 1
ATOM 1460 O O . ALA A 1 195 ? -2.130 -8.427 10.086 1.00 96.12 195 ALA A O 1
ATOM 1461 N N . ASP A 1 196 ? -2.121 -7.126 8.266 1.00 97.38 196 ASP A N 1
ATOM 1462 C CA . ASP A 1 196 ? -3.072 -6.134 8.777 1.00 97.38 196 ASP A CA 1
ATOM 1463 C C . ASP A 1 196 ? -4.432 -6.752 9.142 1.00 97.38 196 ASP A C 1
ATOM 1465 O O . ASP A 1 196 ? -5.050 -6.398 10.151 1.00 97.38 196 ASP A O 1
ATOM 1469 N N . ALA A 1 197 ? -4.936 -7.661 8.302 1.00 96.19 197 ALA A N 1
ATOM 1470 C CA . ALA A 1 197 ? -6.193 -8.359 8.547 1.00 96.19 197 ALA A CA 1
ATOM 1471 C C . ALA A 1 197 ? -6.090 -9.301 9.756 1.00 96.19 197 ALA A C 1
ATOM 1473 O O . ALA A 1 197 ? -7.005 -9.330 10.582 1.00 96.19 197 ALA A O 1
ATOM 1474 N N . GLU A 1 198 ? -4.974 -10.020 9.895 1.00 97.75 198 GLU A N 1
ATOM 1475 C CA . GLU A 1 198 ? -4.702 -10.885 11.044 1.00 97.75 198 GLU A CA 1
ATOM 1476 C C . GLU A 1 198 ? -4.601 -10.081 12.346 1.00 97.75 198 GLU A C 1
ATOM 1478 O O . GLU A 1 198 ? -5.250 -10.428 13.333 1.00 97.75 198 GLU A O 1
ATOM 1483 N N . MET A 1 199 ? -3.892 -8.949 12.334 1.00 96.44 199 MET A N 1
ATOM 1484 C CA . MET A 1 199 ? -3.788 -8.056 13.490 1.00 96.44 199 MET A CA 1
ATOM 1485 C C . MET A 1 199 ? -5.157 -7.506 13.912 1.00 96.44 199 MET A C 1
ATOM 1487 O O . MET A 1 199 ? -5.493 -7.515 15.099 1.00 96.44 199 MET A O 1
ATOM 1491 N N . ARG A 1 200 ? -5.992 -7.069 12.956 1.00 97.31 200 ARG A N 1
ATOM 1492 C CA . ARG A 1 200 ? -7.367 -6.628 13.256 1.00 97.31 200 ARG A CA 1
ATOM 1493 C C . ARG A 1 200 ? -8.221 -7.766 13.816 1.00 97.31 200 ARG A C 1
ATOM 1495 O O . ARG A 1 200 ? -8.999 -7.533 14.740 1.00 97.31 200 ARG A O 1
ATOM 1502 N N . ALA A 1 201 ? -8.078 -8.982 13.289 1.00 97.44 201 ALA A N 1
ATOM 1503 C CA . ALA A 1 201 ? -8.793 -10.152 13.791 1.00 97.44 201 ALA A CA 1
ATOM 1504 C C . ALA A 1 201 ? -8.354 -10.524 15.217 1.00 97.44 201 ALA A C 1
ATOM 1506 O O . ALA A 1 201 ? -9.207 -10.824 16.051 1.00 97.44 201 ALA A O 1
ATOM 1507 N N . ALA A 1 202 ? -7.055 -10.453 15.519 1.00 97.75 202 ALA A N 1
ATOM 1508 C CA . ALA A 1 202 ? -6.522 -10.663 16.862 1.00 97.75 202 ALA A CA 1
ATOM 1509 C C . ALA A 1 202 ? -7.066 -9.619 17.850 1.00 97.75 202 ALA A C 1
ATOM 1511 O O . ALA A 1 202 ? -7.627 -9.990 18.877 1.00 97.75 202 ALA A O 1
ATOM 1512 N N . ALA A 1 203 ? -7.021 -8.330 17.496 1.00 96.62 203 ALA A N 1
ATOM 1513 C CA . ALA A 1 203 ? -7.579 -7.260 18.325 1.00 96.62 203 ALA A CA 1
ATOM 1514 C C . ALA A 1 203 ? -9.090 -7.435 18.571 1.00 96.62 203 ALA A C 1
ATOM 1516 O O . ALA A 1 203 ? -9.576 -7.227 19.682 1.00 96.62 203 ALA A O 1
ATOM 1517 N N . ALA A 1 204 ? -9.843 -7.858 17.550 1.00 97.31 204 ALA A N 1
ATOM 1518 C CA . ALA A 1 204 ? -11.266 -8.151 17.690 1.00 97.31 204 ALA A CA 1
ATOM 1519 C C . ALA A 1 204 ? -11.537 -9.326 18.645 1.00 97.31 204 ALA A C 1
ATOM 1521 O O . ALA A 1 204 ? -12.488 -9.253 19.424 1.00 97.31 204 ALA A O 1
ATOM 1522 N N . ARG A 1 205 ? -10.705 -10.379 18.614 1.00 97.06 205 ARG A N 1
ATOM 1523 C CA . ARG A 1 205 ? -10.791 -11.506 19.558 1.00 97.06 205 ARG A CA 1
ATOM 1524 C C . ARG A 1 205 ? -10.507 -11.061 20.989 1.00 97.06 205 ARG A C 1
ATOM 1526 O O . ARG A 1 205 ? -11.335 -11.326 21.850 1.00 97.06 205 ARG A O 1
ATOM 1533 N N . THR A 1 206 ? -9.432 -10.310 21.223 1.00 97.12 206 THR A N 1
ATOM 1534 C CA . THR A 1 206 ? -9.105 -9.794 22.564 1.00 97.12 206 THR A CA 1
ATOM 1535 C C . THR A 1 206 ? -10.228 -8.920 23.121 1.00 97.12 206 THR A C 1
ATOM 1537 O O . THR A 1 206 ? -10.662 -9.123 24.247 1.00 97.12 206 THR A O 1
ATOM 1540 N N . MET A 1 207 ? -10.798 -8.018 22.313 1.00 97.50 207 MET A N 1
ATOM 1541 C CA . MET A 1 207 ? -11.954 -7.220 22.745 1.00 97.50 207 MET A CA 1
ATOM 1542 C C . MET A 1 207 ? -13.201 -8.069 23.042 1.00 97.50 207 MET A C 1
ATOM 1544 O O . MET A 1 207 ? -14.038 -7.675 23.854 1.00 97.50 207 MET A O 1
ATOM 1548 N N . ALA A 1 208 ? -13.387 -9.199 22.357 1.00 97.62 208 ALA A N 1
ATOM 1549 C CA . ALA A 1 208 ? -14.490 -10.112 22.645 1.00 97.62 208 ALA A CA 1
ATOM 1550 C C . ALA A 1 208 ? -14.264 -10.861 23.968 1.00 97.62 208 ALA A C 1
ATOM 1552 O O . ALA A 1 208 ? -15.198 -10.972 24.760 1.00 97.62 208 ALA A O 1
ATOM 1553 N N . GLU A 1 209 ? -13.034 -11.309 24.222 1.00 97.88 209 GLU A N 1
ATOM 1554 C CA . GLU A 1 209 ? -12.625 -11.945 25.479 1.00 97.88 209 GLU A CA 1
ATOM 1555 C C . GLU A 1 209 ? -12.769 -10.984 26.669 1.00 97.88 209 GLU A C 1
ATOM 1557 O O . GLU A 1 209 ? -13.364 -11.351 27.679 1.00 97.88 209 GLU A O 1
ATOM 1562 N N . GLU A 1 210 ? -12.335 -9.727 26.533 1.00 97.81 210 GLU A N 1
ATOM 1563 C CA . GLU A 1 210 ? -12.502 -8.698 27.570 1.00 97.81 210 GLU A CA 1
ATOM 1564 C C . GLU A 1 210 ? -13.978 -8.434 27.897 1.00 97.81 210 GLU A C 1
ATOM 1566 O O . GLU A 1 210 ? -14.353 -8.364 29.067 1.00 97.81 210 GLU A O 1
ATOM 1571 N N . ARG A 1 211 ? -14.847 -8.337 26.880 1.00 95.94 211 ARG A N 1
ATOM 1572 C CA . ARG A 1 211 ? -16.296 -8.160 27.091 1.00 95.94 211 ARG A CA 1
ATOM 1573 C C . ARG A 1 211 ? -16.944 -9.373 27.748 1.00 95.94 211 ARG A C 1
ATOM 1575 O O . ARG A 1 211 ? -17.861 -9.200 28.549 1.00 95.94 211 ARG A O 1
ATOM 1582 N N . ALA A 1 212 ? -16.503 -10.580 27.399 1.00 95.25 212 ALA A N 1
ATOM 1583 C CA . ALA A 1 212 ? -16.983 -11.802 28.032 1.00 95.25 212 ALA A CA 1
ATOM 1584 C C . ALA A 1 212 ? -16.595 -11.826 29.518 1.00 95.25 212 ALA A C 1
ATOM 1586 O O . ALA A 1 212 ? -17.467 -12.005 30.368 1.00 95.25 212 ALA A O 1
ATOM 1587 N N . ALA A 1 213 ? -15.333 -11.524 29.833 1.00 95.69 213 ALA A N 1
ATOM 1588 C CA . ALA A 1 213 ? -14.858 -11.411 31.209 1.00 95.69 213 ALA A CA 1
ATOM 1589 C C . ALA A 1 213 ? -15.614 -10.324 31.998 1.00 95.69 213 ALA A C 1
ATOM 1591 O O . ALA A 1 213 ? -16.017 -10.547 33.137 1.00 95.69 213 ALA A O 1
ATOM 1592 N N . GLU A 1 214 ? -15.876 -9.159 31.393 1.00 96.50 214 GLU A N 1
ATOM 1593 C CA . GLU A 1 214 ? -16.655 -8.084 32.022 1.00 96.50 214 GLU A CA 1
ATOM 1594 C C . GLU A 1 214 ? -18.107 -8.513 32.314 1.00 96.50 214 GLU A C 1
ATOM 1596 O O . GLU A 1 214 ? -18.667 -8.160 33.356 1.00 96.50 214 GLU A O 1
ATOM 1601 N N . ALA A 1 215 ? -18.726 -9.285 31.416 1.00 94.69 215 ALA A N 1
ATOM 1602 C CA . ALA A 1 215 ? -20.067 -9.828 31.615 1.00 94.69 215 ALA A CA 1
ATOM 1603 C C . ALA A 1 215 ? -20.111 -10.858 32.755 1.00 94.69 215 ALA A C 1
ATOM 1605 O O . ALA A 1 215 ? -21.013 -10.784 33.591 1.00 94.69 215 ALA A O 1
ATOM 1606 N N . GLU A 1 216 ? -19.128 -11.759 32.837 1.00 96.81 216 GLU A N 1
ATOM 1607 C CA . GLU A 1 216 ? -18.986 -12.713 33.948 1.00 96.81 216 GLU A CA 1
ATOM 1608 C C . GLU A 1 216 ? -18.786 -11.991 35.286 1.00 96.81 216 GLU A C 1
ATOM 1610 O O . GLU A 1 216 ? -19.464 -12.300 36.266 1.00 96.81 216 GLU A O 1
ATOM 1615 N N . MET A 1 217 ? -17.937 -10.960 35.320 1.00 94.31 217 MET A N 1
ATOM 1616 C CA . MET A 1 217 ? -17.725 -10.142 36.518 1.00 94.31 217 MET A CA 1
ATOM 1617 C C . MET A 1 217 ? -19.009 -9.436 36.974 1.00 94.31 217 MET A C 1
ATOM 1619 O O . MET A 1 217 ? -19.308 -9.395 38.169 1.00 94.31 217 MET A O 1
ATOM 1623 N N . ARG A 1 218 ? -19.791 -8.884 36.035 1.00 96.31 218 ARG A N 1
ATOM 1624 C CA . ARG A 1 218 ? -21.095 -8.276 36.346 1.00 96.31 218 ARG A CA 1
ATOM 1625 C C . ARG A 1 218 ? -22.103 -9.305 36.847 1.00 96.31 218 ARG A C 1
ATOM 1627 O O . ARG A 1 218 ? -22.859 -8.986 37.761 1.00 96.31 218 ARG A O 1
ATOM 1634 N N . ALA A 1 219 ? -22.123 -10.504 36.269 1.00 95.88 219 ALA A N 1
ATOM 1635 C CA . ALA A 1 219 ? -22.999 -11.583 36.713 1.00 95.88 219 ALA A CA 1
ATOM 1636 C C . ALA A 1 219 ? -22.658 -12.012 38.148 1.00 95.88 219 ALA A C 1
ATOM 1638 O O . ALA A 1 219 ? -23.552 -12.052 38.988 1.00 95.88 219 ALA A O 1
ATOM 1639 N N . ALA A 1 220 ? -21.371 -12.202 38.454 1.00 95.50 220 ALA A N 1
ATOM 1640 C CA . ALA A 1 220 ? -20.908 -12.509 39.805 1.00 95.50 220 ALA A CA 1
ATOM 1641 C C . ALA A 1 220 ? -21.265 -11.396 40.809 1.00 95.50 220 ALA A C 1
ATOM 1643 O O . ALA A 1 220 ? -21.714 -11.674 41.916 1.00 95.50 220 ALA A O 1
ATOM 1644 N N . ALA A 1 221 ? -21.128 -10.121 40.425 1.00 93.44 221 ALA A N 1
ATOM 1645 C CA . ALA A 1 221 ? -21.529 -8.996 41.275 1.00 93.44 221 ALA A CA 1
ATOM 1646 C C . ALA A 1 221 ? -23.053 -8.920 41.501 1.00 93.44 221 ALA A C 1
ATOM 1648 O O . ALA A 1 221 ? -23.511 -8.500 42.564 1.00 93.44 221 ALA A O 1
ATOM 1649 N N . ALA A 1 222 ? -23.854 -9.310 40.506 1.00 94.00 222 ALA A N 1
ATOM 1650 C CA . ALA A 1 222 ? -25.304 -9.385 40.649 1.00 94.00 222 ALA A CA 1
ATOM 1651 C C . ALA A 1 222 ? -25.722 -10.546 41.566 1.00 94.00 222 ALA A C 1
ATOM 1653 O O . ALA A 1 222 ? -26.628 -10.374 42.380 1.00 94.00 222 ALA A O 1
ATOM 1654 N N . GLU A 1 223 ? -25.048 -11.695 41.466 1.00 94.50 223 GLU A N 1
ATOM 1655 C CA . GLU A 1 223 ? -25.265 -12.859 42.329 1.00 94.50 223 GLU A CA 1
ATOM 1656 C C . GLU A 1 223 ? -24.959 -12.533 43.795 1.00 94.50 223 GLU A C 1
ATOM 1658 O O . GLU A 1 223 ? -25.833 -12.699 44.643 1.00 94.50 223 GLU A O 1
ATOM 1663 N N . THR A 1 224 ? -23.797 -11.944 44.093 1.00 94.94 224 THR A N 1
ATOM 1664 C CA . THR A 1 224 ? -23.459 -11.537 45.471 1.00 94.94 224 THR A CA 1
ATOM 1665 C C . THR A 1 224 ? -24.433 -10.496 46.020 1.00 94.94 224 THR A C 1
ATOM 1667 O O . THR A 1 224 ? -24.847 -10.570 47.177 1.00 94.94 224 THR A O 1
ATOM 1670 N N . SER A 1 225 ? -24.877 -9.547 45.188 1.00 94.69 225 SER A N 1
ATOM 1671 C CA . SER A 1 225 ? -25.904 -8.582 45.588 1.00 94.69 225 SER A CA 1
ATOM 1672 C C . SER A 1 225 ? -27.252 -9.251 45.891 1.00 94.69 225 SER A C 1
ATOM 1674 O O . SER A 1 225 ? -27.947 -8.823 46.818 1.00 94.69 225 SER A O 1
ATOM 1676 N N . ALA A 1 226 ? -27.624 -10.291 45.141 1.00 95.38 226 ALA A N 1
ATOM 1677 C CA . ALA A 1 226 ? -28.835 -11.067 45.388 1.00 95.38 226 ALA A CA 1
ATOM 1678 C C . ALA A 1 226 ? -28.730 -11.885 46.685 1.00 95.38 226 ALA A C 1
ATOM 1680 O O . ALA A 1 226 ? -29.670 -11.872 47.483 1.00 95.38 226 ALA A O 1
ATOM 1681 N N . GLU A 1 227 ? -27.583 -12.516 46.945 1.00 95.62 227 GLU A N 1
ATOM 1682 C CA . GLU A 1 227 ? -27.305 -13.219 48.204 1.00 95.62 227 GLU A CA 1
ATOM 1683 C C . GLU A 1 227 ? -27.392 -12.269 49.411 1.00 95.62 227 GLU A C 1
ATOM 1685 O O . GLU A 1 227 ? -28.073 -12.563 50.396 1.00 95.62 227 GLU A O 1
ATOM 1690 N N . GLU A 1 228 ? -26.790 -11.077 49.328 1.00 94.81 228 GLU A N 1
ATOM 1691 C CA . GLU A 1 228 ? -26.906 -10.058 50.378 1.00 94.81 228 GLU A CA 1
ATOM 1692 C C . GLU A 1 228 ? -28.357 -9.616 50.612 1.00 94.81 228 GLU A C 1
ATOM 1694 O O . GLU A 1 228 ? -28.771 -9.388 51.755 1.00 94.81 228 GLU A O 1
ATOM 1699 N N . ALA A 1 229 ? -29.138 -9.459 49.539 1.00 92.25 229 ALA A N 1
ATOM 1700 C CA . ALA A 1 229 ? -30.550 -9.110 49.636 1.00 92.25 229 ALA A CA 1
ATOM 1701 C C . ALA A 1 229 ? -31.357 -10.225 50.320 1.00 92.25 229 ALA A C 1
ATOM 1703 O O . ALA A 1 229 ? -32.194 -9.934 51.178 1.00 92.25 229 ALA A O 1
ATOM 1704 N N . GLN A 1 230 ? -31.063 -11.488 50.006 1.00 92.56 230 GLN A N 1
ATOM 1705 C CA . GLN A 1 230 ? -31.688 -12.644 50.639 1.00 92.56 230 GLN A CA 1
ATOM 1706 C C . GLN A 1 230 ? -31.357 -12.718 52.137 1.00 92.56 230 GLN A C 1
ATOM 1708 O O . GLN A 1 230 ? -32.262 -12.888 52.954 1.00 92.56 230 GLN A O 1
ATOM 1713 N N . ILE A 1 231 ? -30.097 -12.490 52.527 1.00 93.81 231 ILE A N 1
ATOM 1714 C CA . ILE A 1 231 ? -29.689 -12.432 53.942 1.00 93.81 231 ILE A CA 1
ATOM 1715 C C . ILE A 1 231 ? -30.429 -11.307 54.683 1.00 93.81 231 ILE A C 1
ATOM 1717 O O . ILE A 1 231 ? -30.909 -11.501 55.803 1.00 93.81 231 ILE A O 1
ATOM 1721 N N . LYS A 1 232 ? -30.561 -10.123 54.068 1.00 91.56 232 LYS A N 1
ATOM 1722 C CA . LYS A 1 232 ? -31.319 -9.002 54.653 1.00 91.56 232 LYS A CA 1
ATOM 1723 C C . LYS A 1 232 ? -32.791 -9.361 54.860 1.00 91.56 232 LYS A C 1
ATOM 1725 O O . LYS A 1 232 ? -33.332 -9.037 55.915 1.00 91.56 232 LYS A O 1
ATOM 1730 N N . LEU A 1 233 ? -33.422 -10.040 53.900 1.00 92.19 233 LEU A N 1
ATOM 1731 C CA . LEU A 1 233 ? -34.800 -10.524 54.035 1.00 92.19 233 LEU A CA 1
ATOM 1732 C C . LEU A 1 233 ? -34.939 -11.525 55.188 1.00 92.19 233 LEU A C 1
ATOM 1734 O O . LEU A 1 233 ? -35.801 -11.324 56.040 1.00 92.19 233 LEU A O 1
ATOM 1738 N N . MET A 1 234 ? -34.041 -12.511 55.294 1.00 92.69 234 MET A N 1
ATOM 1739 C CA . MET A 1 234 ? -34.042 -13.474 56.405 1.00 92.69 234 MET A CA 1
ATOM 1740 C C . MET A 1 234 ? -33.916 -12.789 57.776 1.00 92.69 234 MET A C 1
ATOM 1742 O O . MET A 1 234 ? -34.620 -13.145 58.719 1.00 92.69 234 MET A O 1
ATOM 1746 N N . HIS A 1 235 ? -33.063 -11.765 57.903 1.00 91.38 235 HIS A N 1
ATOM 1747 C CA . HIS A 1 235 ? -32.970 -10.979 59.140 1.00 91.38 235 HIS A CA 1
ATOM 1748 C C . HIS A 1 235 ? -34.251 -10.195 59.447 1.00 91.38 235 HIS A C 1
ATOM 1750 O O . HIS A 1 235 ? -34.633 -10.073 60.612 1.00 91.38 235 HIS A O 1
ATOM 1756 N N . VAL A 1 236 ? -34.916 -9.641 58.430 1.00 93.38 236 VAL A N 1
ATOM 1757 C CA . VAL A 1 236 ? -36.199 -8.947 58.610 1.00 93.38 236 VAL A CA 1
ATOM 1758 C C . VAL A 1 236 ? -37.275 -9.927 59.076 1.00 93.38 236 VAL A C 1
ATOM 1760 O O . VAL A 1 236 ? -37.981 -9.618 60.034 1.00 93.38 236 VAL A O 1
ATOM 1763 N N . GLU A 1 237 ? -37.368 -11.107 58.465 1.00 93.38 237 GLU A N 1
ATOM 1764 C CA . GLU A 1 237 ? -38.307 -12.163 58.863 1.00 93.38 237 GLU A CA 1
ATOM 1765 C C . GLU A 1 237 ? -38.066 -12.621 60.308 1.00 93.38 237 GLU A C 1
ATOM 1767 O O . GLU A 1 237 ? -38.997 -12.602 61.115 1.00 93.38 237 GLU A O 1
ATOM 1772 N N . ALA A 1 238 ? -36.811 -12.901 60.677 1.00 93.81 238 ALA A N 1
ATOM 1773 C CA . ALA A 1 238 ? -36.440 -13.263 62.046 1.00 93.81 238 ALA A CA 1
ATOM 1774 C C . ALA A 1 238 ? -36.792 -12.159 63.063 1.00 93.81 238 ALA A C 1
ATOM 1776 O O . ALA A 1 238 ? -37.292 -12.436 64.155 1.00 93.81 238 ALA A O 1
ATOM 1777 N N . ASN A 1 239 ? -36.589 -10.886 62.705 1.00 92.56 239 ASN A N 1
ATOM 1778 C CA . ASN A 1 239 ? -36.972 -9.756 63.554 1.00 92.56 239 ASN A CA 1
ATOM 1779 C C . ASN A 1 239 ? -38.495 -9.621 63.696 1.00 92.56 239 ASN A C 1
ATOM 1781 O O . ASN A 1 239 ? -38.982 -9.297 64.782 1.00 92.56 239 ASN A O 1
ATOM 1785 N N . ILE A 1 240 ? -39.258 -9.854 62.624 1.00 93.25 240 ILE A N 1
ATOM 1786 C CA . ILE A 1 240 ? -40.726 -9.854 62.666 1.00 93.25 240 ILE A CA 1
ATOM 1787 C C . ILE A 1 240 ? -41.222 -10.961 63.598 1.00 93.25 240 ILE A C 1
ATOM 1789 O O . ILE A 1 240 ? -42.081 -10.693 64.442 1.00 93.25 240 ILE A O 1
ATOM 1793 N N . GLU A 1 241 ? -40.661 -12.166 63.495 1.00 92.94 241 GLU A N 1
ATOM 1794 C CA . GLU A 1 241 ? -40.999 -13.296 64.362 1.00 92.94 241 GLU A CA 1
ATOM 1795 C C . GLU A 1 241 ? -40.667 -12.999 65.833 1.00 92.94 241 GLU A C 1
ATOM 1797 O O . GLU A 1 241 ? -41.538 -13.116 66.699 1.00 92.94 241 GLU A O 1
ATOM 1802 N N . ALA A 1 242 ? -39.466 -12.485 66.119 1.00 92.44 242 ALA A N 1
ATOM 1803 C CA . ALA A 1 242 ? -39.068 -12.084 67.470 1.00 92.44 242 ALA A CA 1
ATOM 1804 C C . ALA A 1 242 ? -40.000 -11.005 68.056 1.00 92.44 242 ALA A C 1
ATOM 1806 O O . ALA A 1 242 ? -40.411 -11.069 69.220 1.00 92.44 242 ALA A O 1
ATOM 1807 N N . MET A 1 243 ? -40.399 -10.018 67.248 1.00 91.88 243 MET A N 1
ATOM 1808 C CA . MET A 1 243 ? -41.356 -8.986 67.660 1.00 91.88 243 MET A CA 1
ATOM 1809 C C . MET A 1 243 ? -42.768 -9.548 67.867 1.00 91.88 243 MET A C 1
ATOM 1811 O O . MET A 1 243 ? -43.484 -9.089 68.766 1.00 91.88 243 MET A O 1
ATOM 1815 N N . ALA A 1 244 ? -43.187 -10.536 67.074 1.00 93.38 244 ALA A N 1
ATOM 1816 C CA . ALA A 1 244 ? -44.456 -11.234 67.255 1.00 93.38 244 ALA A CA 1
ATOM 1817 C C . ALA A 1 244 ? -44.468 -12.044 68.563 1.00 93.38 244 ALA A C 1
ATOM 1819 O O . ALA A 1 244 ? -45.438 -11.960 69.323 1.00 93.38 244 ALA A O 1
ATOM 1820 N N . GLU A 1 245 ? -43.374 -12.739 68.885 1.00 93.00 245 GLU A N 1
ATOM 1821 C CA . GLU A 1 245 ? -43.212 -13.475 70.141 1.00 93.00 245 GLU A CA 1
ATOM 1822 C C . GLU A 1 245 ? -43.249 -12.531 71.356 1.00 93.00 245 GLU A C 1
ATOM 1824 O O . GLU A 1 245 ? -43.983 -12.772 72.321 1.00 93.00 245 GLU A O 1
ATOM 1829 N N . LEU A 1 246 ? -42.535 -11.400 71.296 1.00 90.75 246 LEU A N 1
ATOM 1830 C CA . LEU A 1 246 ? -42.571 -10.374 72.345 1.00 90.75 246 LEU A CA 1
ATOM 1831 C C . LEU A 1 246 ? -43.979 -9.801 72.542 1.00 90.75 246 LEU A C 1
ATOM 1833 O O . LEU A 1 246 ? -44.422 -9.632 73.682 1.00 90.75 246 LEU A O 1
ATOM 1837 N N . ARG A 1 247 ? -44.714 -9.539 71.453 1.00 88.06 247 ARG A N 1
ATOM 1838 C CA . ARG A 1 247 ? -46.118 -9.100 71.520 1.00 88.06 247 ARG A CA 1
ATOM 1839 C C . ARG A 1 247 ? -47.012 -10.162 72.153 1.00 88.06 247 ARG A C 1
ATOM 1841 O O . ARG A 1 247 ? -47.878 -9.803 72.949 1.00 88.06 247 ARG A O 1
ATOM 1848 N N . SER A 1 248 ? -46.804 -11.440 71.836 1.00 89.81 248 SER A N 1
ATOM 1849 C CA . SER A 1 248 ? -47.539 -12.557 72.442 1.00 89.81 248 SER A CA 1
ATOM 1850 C C . SER A 1 248 ? -47.307 -12.619 73.956 1.00 89.81 248 SER A C 1
ATOM 1852 O O . SER A 1 248 ? -48.262 -12.532 74.731 1.00 89.81 248 SER A O 1
ATOM 1854 N N . LYS A 1 249 ? -46.039 -12.595 74.394 1.00 89.50 249 LYS A N 1
ATOM 1855 C CA . LYS A 1 249 ? -45.660 -12.558 75.820 1.00 89.50 249 LYS A CA 1
ATOM 1856 C C . LYS A 1 249 ? -46.224 -11.330 76.544 1.00 89.50 249 LYS A C 1
ATOM 1858 O O . LYS A 1 249 ? -46.644 -11.424 77.697 1.00 89.50 249 LYS A O 1
ATOM 1863 N N . HIS A 1 250 ? -46.256 -10.165 75.894 1.00 84.69 250 HIS A N 1
ATOM 1864 C CA . HIS A 1 250 ? -46.862 -8.958 76.469 1.00 84.69 250 HIS A CA 1
ATOM 1865 C C . HIS A 1 250 ? -48.383 -9.062 76.605 1.00 84.69 250 HIS A C 1
ATOM 1867 O O . HIS A 1 250 ? -48.920 -8.652 77.636 1.00 84.69 250 HIS A O 1
ATOM 1873 N N . LYS A 1 251 ? -49.079 -9.626 75.608 1.00 87.12 251 LYS A N 1
ATOM 1874 C CA . LYS A 1 251 ? -50.522 -9.897 75.697 1.00 87.12 251 LYS A CA 1
ATOM 1875 C C . LYS A 1 251 ? -50.829 -10.864 76.837 1.00 87.12 251 LYS A C 1
ATOM 1877 O O . LYS A 1 251 ? -51.741 -10.595 77.612 1.00 87.12 251 LYS A O 1
ATOM 1882 N N . GLU A 1 252 ? -50.043 -11.927 76.989 1.00 87.88 252 GLU A N 1
ATOM 1883 C CA . GLU A 1 252 ? -50.195 -12.898 78.077 1.00 87.88 252 GLU A CA 1
ATOM 1884 C C . GLU A 1 252 ? -50.006 -12.245 79.455 1.00 87.88 252 GLU A C 1
ATOM 1886 O O . GLU A 1 252 ? -50.877 -12.355 80.320 1.00 87.88 252 GLU A O 1
ATOM 1891 N N . LYS A 1 253 ? -48.929 -11.467 79.647 1.00 87.06 253 LYS A N 1
ATOM 1892 C CA . LYS A 1 253 ? -48.696 -10.710 80.893 1.00 87.06 253 LYS A CA 1
ATOM 1893 C C . LYS A 1 253 ? -49.801 -9.685 81.170 1.00 87.06 253 LYS A C 1
ATOM 1895 O O . LYS A 1 253 ? -50.223 -9.539 82.317 1.00 87.06 253 LYS A O 1
ATOM 1900 N N . GLY A 1 254 ? -50.282 -8.992 80.137 1.00 85.25 254 GLY A N 1
ATOM 1901 C CA . GLY A 1 254 ? -51.389 -8.039 80.239 1.00 85.25 254 GLY A CA 1
ATOM 1902 C C . GLY A 1 254 ? -52.700 -8.708 80.662 1.00 85.25 254 GLY A C 1
ATOM 1903 O O . GLY A 1 254 ? -53.353 -8.245 81.597 1.00 85.25 254 GLY A O 1
ATOM 1904 N N . MET A 1 255 ? -53.043 -9.841 80.044 1.00 84.50 255 MET A N 1
ATOM 1905 C CA . MET A 1 255 ? -54.213 -10.655 80.400 1.00 84.50 255 MET A CA 1
ATOM 1906 C C . MET A 1 255 ? -54.098 -11.222 81.821 1.00 84.50 255 MET A C 1
ATOM 1908 O O . MET A 1 255 ? -55.065 -11.186 82.581 1.00 84.50 255 MET A O 1
ATOM 1912 N N . ALA A 1 256 ? -52.909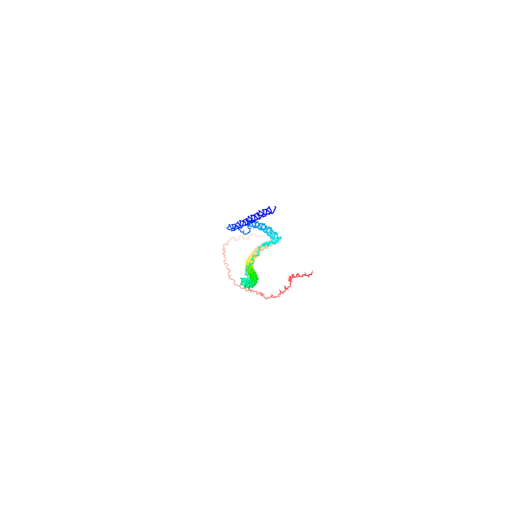 -11.681 82.225 1.00 84.19 256 ALA A N 1
ATOM 1913 C CA . ALA A 1 256 ? -52.656 -12.150 83.585 1.00 84.19 256 ALA A CA 1
ATOM 1914 C C . ALA A 1 256 ? -52.852 -11.033 84.628 1.00 84.19 256 ALA A C 1
ATOM 1916 O O . ALA A 1 256 ? -53.467 -11.258 85.675 1.00 84.19 256 ALA A O 1
ATOM 1917 N N . PHE A 1 257 ? -52.383 -9.814 84.339 1.00 86.69 257 PHE A N 1
ATOM 1918 C CA . PHE A 1 257 ? -52.603 -8.649 85.198 1.00 86.69 257 PHE A CA 1
ATOM 1919 C C . PHE A 1 257 ? -54.091 -8.281 85.298 1.00 86.69 257 PHE A C 1
ATOM 1921 O O . PHE A 1 257 ? -54.597 -8.083 86.406 1.00 86.69 257 PHE A O 1
ATOM 1928 N N . ALA A 1 258 ? -54.808 -8.262 84.169 1.00 80.44 258 ALA A N 1
ATOM 1929 C CA . ALA A 1 258 ? -56.246 -7.999 84.131 1.00 80.44 258 ALA A CA 1
ATOM 1930 C C . ALA A 1 258 ? -57.043 -9.035 84.945 1.00 80.44 258 ALA A C 1
ATOM 1932 O O . ALA A 1 258 ? -57.859 -8.652 85.784 1.00 80.44 258 ALA A O 1
ATOM 1933 N N . ASN A 1 259 ? -56.743 -10.331 84.797 1.00 83.25 259 ASN A N 1
ATOM 1934 C CA . ASN A 1 259 ? -57.370 -11.399 85.585 1.00 83.25 259 ASN A CA 1
ATOM 1935 C C . ASN A 1 259 ? -57.083 -11.264 87.087 1.00 83.25 259 ASN A C 1
ATOM 1937 O O . ASN A 1 259 ? -57.979 -11.444 87.913 1.00 83.25 259 ASN A O 1
ATOM 1941 N N . LYS A 1 260 ? -55.854 -10.897 87.474 1.00 88.75 260 LYS A N 1
ATOM 1942 C CA . LYS A 1 260 ? -55.510 -10.643 88.884 1.00 88.75 260 LYS A CA 1
ATOM 1943 C C . LYS A 1 260 ? -56.301 -9.465 89.457 1.00 88.75 260 LYS A C 1
ATOM 1945 O O . LYS A 1 260 ? -56.781 -9.542 90.592 1.00 88.75 260 LYS A O 1
ATOM 1950 N N . HIS A 1 261 ? -56.452 -8.387 88.688 1.00 86.62 261 HIS A N 1
ATOM 1951 C CA . HIS A 1 261 ? -57.245 -7.233 89.102 1.00 86.62 261 HIS A CA 1
ATOM 1952 C C . HIS A 1 261 ? -58.732 -7.588 89.229 1.00 86.62 261 HIS A C 1
ATOM 1954 O O . HIS A 1 261 ? -59.335 -7.293 90.260 1.00 86.62 261 HIS A O 1
ATOM 1960 N N . LEU A 1 262 ? -59.289 -8.313 88.252 1.00 87.12 262 LEU A N 1
ATOM 1961 C CA . LEU A 1 262 ? -60.674 -8.784 88.277 1.00 87.12 262 LEU A CA 1
ATOM 1962 C C . LEU A 1 262 ? -60.948 -9.671 89.499 1.00 87.12 262 LEU A C 1
ATOM 1964 O O . LEU A 1 262 ? -61.883 -9.398 90.244 1.00 87.12 262 LEU A O 1
ATOM 1968 N N . ASN A 1 263 ? -60.079 -10.644 89.791 1.00 88.69 263 ASN A N 1
ATOM 1969 C CA . ASN A 1 263 ? -60.189 -11.481 90.992 1.00 88.69 263 ASN A CA 1
ATOM 1970 C C . ASN A 1 263 ? -60.134 -10.661 92.291 1.00 88.69 263 ASN A C 1
ATOM 1972 O O . ASN A 1 263 ? -60.808 -10.983 93.268 1.00 88.69 263 ASN A O 1
ATOM 1976 N N . THR A 1 264 ? -59.347 -9.582 92.317 1.00 90.62 264 THR A N 1
ATOM 1977 C CA . THR A 1 264 ? -59.284 -8.678 93.475 1.00 90.62 264 THR A CA 1
ATOM 1978 C C . THR A 1 264 ? -60.587 -7.891 93.645 1.00 90.62 264 THR A C 1
ATOM 1980 O O . THR A 1 264 ? -61.050 -7.712 94.771 1.00 90.62 264 THR A O 1
ATOM 1983 N N . LEU A 1 265 ? -61.193 -7.434 92.545 1.00 89.69 265 LEU A N 1
ATOM 1984 C CA . LEU A 1 265 ? -62.488 -6.750 92.560 1.00 89.69 265 LEU A CA 1
ATOM 1985 C C . LEU A 1 265 ? -63.627 -7.691 92.966 1.00 89.69 265 LEU A C 1
ATOM 1987 O O . LEU A 1 265 ? -64.443 -7.302 93.796 1.00 89.69 265 LEU A O 1
ATOM 1991 N N . VAL A 1 266 ? -63.639 -8.927 92.457 1.00 91.31 266 VAL A N 1
ATOM 1992 C CA . VAL A 1 266 ? -64.605 -9.966 92.852 1.00 91.31 266 VAL A CA 1
ATOM 1993 C C . VAL A 1 266 ? -64.513 -10.232 94.353 1.00 91.31 266 VAL A C 1
ATOM 1995 O O . VAL A 1 266 ? -65.515 -10.095 95.042 1.00 91.31 266 VAL A O 1
ATOM 1998 N N . ARG A 1 267 ? -63.308 -10.453 94.899 1.00 90.19 267 ARG A N 1
ATOM 1999 C CA . ARG A 1 267 ? -63.120 -10.645 96.350 1.00 90.19 267 ARG A CA 1
ATOM 2000 C C . ARG A 1 267 ? -63.589 -9.457 97.188 1.00 90.19 267 ARG A C 1
ATOM 2002 O O . ARG A 1 267 ? -64.117 -9.640 98.277 1.00 90.19 267 ARG A O 1
ATOM 2009 N N . ARG A 1 268 ? -63.392 -8.222 96.709 1.00 91.81 268 ARG A N 1
ATOM 2010 C CA . ARG A 1 268 ? -63.911 -7.022 97.391 1.00 91.81 268 ARG A CA 1
ATOM 2011 C C . ARG A 1 268 ? -65.435 -6.963 97.350 1.00 91.81 268 ARG A C 1
ATOM 2013 O O . ARG A 1 268 ? -66.038 -6.553 98.336 1.00 91.81 268 ARG A O 1
ATOM 2020 N N . ALA A 1 269 ? -66.042 -7.344 96.229 1.00 88.12 269 ALA A N 1
ATOM 2021 C CA . ALA A 1 269 ? -67.491 -7.403 96.091 1.00 88.12 269 ALA A CA 1
ATOM 2022 C C . ALA A 1 269 ? -68.093 -8.492 96.992 1.00 88.12 269 ALA A C 1
ATOM 2024 O O . ALA A 1 269 ? -69.058 -8.212 97.694 1.00 88.12 269 ALA A O 1
ATOM 2025 N N . GLU A 1 270 ? -67.480 -9.677 97.045 1.00 91.25 270 GLU A N 1
ATOM 2026 C CA . GLU A 1 270 ? -67.848 -10.767 97.957 1.00 91.25 270 GLU A CA 1
ATOM 2027 C C . GLU A 1 270 ? -67.731 -10.329 99.419 1.00 91.25 270 GLU A C 1
ATOM 2029 O O . GLU A 1 270 ? -68.707 -10.412 100.155 1.00 91.25 270 GLU A O 1
ATOM 2034 N N . ALA A 1 271 ? -66.596 -9.747 99.825 1.00 90.12 271 ALA A N 1
ATOM 2035 C CA . ALA A 1 271 ? -66.408 -9.248 101.189 1.00 90.12 271 ALA A CA 1
ATOM 2036 C C . ALA A 1 271 ? -67.425 -8.154 101.562 1.00 90.12 271 ALA A C 1
ATOM 2038 O O . ALA A 1 271 ? -67.903 -8.098 102.695 1.00 90.12 271 ALA A O 1
ATOM 2039 N N . LYS A 1 272 ? -67.784 -7.281 100.611 1.00 93.81 272 LYS A N 1
ATOM 2040 C CA . LYS A 1 272 ? -68.835 -6.278 100.814 1.00 93.81 272 LYS A CA 1
ATOM 2041 C C . LYS A 1 272 ? -70.210 -6.936 100.962 1.00 93.81 272 LYS A C 1
ATOM 2043 O O . LYS A 1 272 ? -70.956 -6.553 101.857 1.00 93.81 272 LYS A O 1
ATOM 2048 N N . ALA A 1 273 ? -70.529 -7.923 100.128 1.00 90.38 273 ALA A N 1
ATOM 2049 C CA . ALA A 1 273 ? -71.780 -8.671 100.209 1.00 90.38 273 ALA A CA 1
ATOM 2050 C C . ALA A 1 273 ? -71.894 -9.448 101.532 1.00 90.38 273 ALA A C 1
ATOM 2052 O O . ALA A 1 273 ? -72.949 -9.430 102.162 1.00 90.38 273 ALA A O 1
ATOM 2053 N N . GLU A 1 274 ? -70.806 -10.062 102.002 1.00 92.00 274 GLU A N 1
ATOM 2054 C CA . GLU A 1 274 ? -70.731 -10.710 103.315 1.00 92.00 274 GLU A CA 1
ATOM 2055 C C . GLU A 1 274 ? -70.923 -9.707 104.458 1.00 92.00 274 GLU A C 1
ATOM 2057 O O . GLU A 1 274 ? -71.696 -9.972 105.378 1.00 92.00 274 GLU A O 1
ATOM 2062 N N . ALA A 1 275 ? -70.283 -8.535 104.395 1.00 90.69 275 ALA A N 1
ATOM 2063 C CA . ALA A 1 275 ? -70.459 -7.481 105.394 1.00 90.69 275 ALA A CA 1
ATOM 2064 C C . ALA A 1 275 ? -71.904 -6.948 105.425 1.00 90.69 275 ALA A C 1
ATOM 2066 O O . ALA A 1 275 ? -72.470 -6.749 106.500 1.00 90.69 275 ALA A O 1
ATOM 2067 N N . GLU A 1 276 ? -72.530 -6.761 104.260 1.00 92.69 276 GLU A N 1
ATOM 2068 C CA . GLU A 1 276 ? -73.944 -6.386 104.154 1.00 92.69 276 GLU A CA 1
ATOM 2069 C C . GLU A 1 276 ? -74.866 -7.490 104.699 1.00 92.69 276 GLU A C 1
ATOM 2071 O O . GLU A 1 276 ? -75.821 -7.190 105.418 1.00 92.69 276 GLU A O 1
ATOM 2076 N N . ALA A 1 277 ? -74.571 -8.765 104.428 1.00 90.62 277 ALA A N 1
ATOM 2077 C CA . ALA A 1 277 ? -75.312 -9.898 104.981 1.00 90.62 277 ALA A CA 1
ATOM 2078 C C . ALA A 1 277 ? -75.181 -9.981 106.513 1.00 90.62 277 ALA A C 1
ATOM 2080 O O . ALA A 1 277 ? -76.181 -10.170 107.207 1.00 90.62 277 ALA A O 1
ATOM 2081 N N . GLN A 1 278 ? -73.981 -9.764 107.060 1.00 91.50 278 GLN A N 1
ATOM 2082 C CA . GLN A 1 278 ? -73.751 -9.686 108.506 1.00 91.50 278 GLN A CA 1
ATOM 2083 C C . GLN A 1 278 ? -74.486 -8.498 109.140 1.00 91.50 278 GLN A C 1
ATOM 2085 O O . GLN A 1 278 ? -75.077 -8.643 110.210 1.00 91.50 278 GLN A O 1
ATOM 2090 N N . ALA A 1 279 ? -74.505 -7.338 108.477 1.00 90.88 279 ALA A N 1
ATOM 2091 C CA . ALA A 1 279 ? -75.262 -6.177 108.938 1.00 90.88 279 ALA A CA 1
ATOM 2092 C C . ALA A 1 279 ? -76.773 -6.457 108.960 1.00 90.88 279 ALA A C 1
ATOM 2094 O O . ALA A 1 279 ? -77.441 -6.108 109.933 1.00 90.88 279 ALA A O 1
ATOM 2095 N N . ARG A 1 280 ? -77.305 -7.143 107.939 1.00 90.69 280 ARG A N 1
ATOM 2096 C CA . ARG A 1 280 ? -78.708 -7.588 107.909 1.00 90.69 280 ARG A CA 1
ATOM 2097 C C . ARG A 1 280 ? -79.025 -8.557 109.045 1.00 90.69 280 ARG A C 1
ATOM 2099 O O . ARG A 1 280 ? -80.001 -8.326 109.749 1.00 90.69 280 ARG A O 1
ATOM 2106 N N . LEU A 1 281 ? -78.184 -9.568 109.272 1.00 91.19 281 LEU A N 1
ATOM 2107 C CA . LEU A 1 281 ? -78.334 -10.504 110.395 1.00 91.19 281 LEU A CA 1
ATOM 2108 C C . LEU A 1 281 ? -78.313 -9.786 111.749 1.00 91.19 281 LEU A C 1
ATOM 2110 O O . LEU A 1 281 ? -79.080 -10.131 112.645 1.00 91.19 281 LEU A O 1
ATOM 2114 N N . LYS A 1 282 ? -77.456 -8.770 111.907 1.00 92.94 282 LYS A N 1
ATOM 2115 C CA . LYS A 1 282 ? -77.415 -7.952 113.122 1.00 92.94 282 LYS A CA 1
ATOM 2116 C C . LYS A 1 282 ? -78.718 -7.175 113.317 1.00 92.94 282 LYS A C 1
ATOM 2118 O O . LYS A 1 282 ? -79.296 -7.258 114.392 1.00 92.94 282 LYS A O 1
ATOM 2123 N N . ILE A 1 283 ? -79.198 -6.483 112.282 1.00 90.81 283 ILE A N 1
ATOM 2124 C CA . ILE A 1 283 ? -80.475 -5.752 112.322 1.00 90.81 283 ILE A CA 1
ATOM 2125 C C . ILE A 1 283 ? -81.633 -6.706 112.634 1.00 90.81 283 ILE A C 1
ATOM 2127 O O . ILE A 1 283 ? -82.488 -6.381 113.449 1.00 90.81 283 ILE A O 1
ATOM 2131 N N . GLU A 1 284 ? -81.659 -7.891 112.024 1.00 91.69 284 GLU A N 1
ATOM 2132 C CA . GLU A 1 284 ? -82.677 -8.909 112.290 1.00 91.69 284 GLU A CA 1
ATOM 2133 C C . GLU A 1 284 ? -82.643 -9.376 113.750 1.00 91.69 284 GLU A C 1
ATOM 2135 O O . GLU A 1 284 ? -83.688 -9.447 114.395 1.00 91.69 284 GLU A O 1
ATOM 2140 N N . LYS A 1 285 ? -81.451 -9.620 114.304 1.00 90.69 285 LYS A N 1
ATOM 2141 C CA . LYS A 1 285 ? -81.278 -9.973 115.718 1.00 90.69 285 LYS A CA 1
ATOM 2142 C C . LYS A 1 285 ? -81.701 -8.836 116.652 1.00 90.69 285 LYS A C 1
ATOM 2144 O O . LYS A 1 285 ? -82.381 -9.092 117.642 1.00 90.69 285 LYS A O 1
ATOM 2149 N N . ASP A 1 286 ? -81.349 -7.594 116.329 1.00 88.69 286 ASP A N 1
ATOM 2150 C CA . ASP A 1 286 ? -81.753 -6.409 117.091 1.00 88.69 286 ASP A CA 1
ATOM 2151 C C . ASP A 1 286 ? -83.284 -6.224 117.051 1.00 88.69 286 ASP A C 1
ATOM 2153 O O . ASP A 1 286 ? -83.899 -5.930 118.075 1.00 88.69 286 ASP A O 1
ATOM 2157 N N . LEU A 1 287 ? -83.926 -6.487 115.905 1.00 90.75 287 LEU A N 1
ATOM 2158 C CA . LEU A 1 287 ? -85.386 -6.492 115.763 1.00 90.75 287 LEU A CA 1
ATOM 2159 C C . LEU A 1 287 ? -86.046 -7.632 116.547 1.00 90.75 287 LEU A C 1
ATOM 2161 O O . LEU A 1 287 ? -87.070 -7.405 117.190 1.00 90.75 287 LEU A O 1
ATOM 2165 N N . GLN A 1 288 ? -85.478 -8.842 116.525 1.00 88.50 288 GLN A N 1
ATOM 2166 C CA . GLN A 1 288 ? -85.957 -9.962 117.341 1.00 88.50 288 GLN A CA 1
ATOM 2167 C C . GLN A 1 288 ? -85.857 -9.637 118.837 1.00 88.50 288 GLN A C 1
ATOM 2169 O O . GLN A 1 288 ? -86.827 -9.848 119.567 1.00 88.50 288 GLN A O 1
ATOM 2174 N N . ASN A 1 289 ? -84.738 -9.056 119.280 1.00 86.50 289 ASN A N 1
ATOM 2175 C CA . ASN A 1 289 ? -84.548 -8.603 120.657 1.00 86.50 289 ASN A CA 1
ATOM 2176 C C . ASN A 1 289 ? -85.581 -7.529 121.033 1.00 86.50 289 ASN A C 1
ATOM 2178 O O . ASN A 1 289 ? -86.304 -7.693 122.016 1.00 86.50 289 ASN A O 1
ATOM 2182 N N . ALA A 1 290 ? -85.740 -6.486 120.214 1.00 84.00 290 ALA A N 1
ATOM 2183 C CA . ALA A 1 290 ? -86.738 -5.441 120.444 1.00 84.00 290 ALA A CA 1
ATOM 2184 C C . ALA A 1 290 ? -88.167 -6.011 120.491 1.00 84.00 290 ALA A C 1
ATOM 2186 O O . ALA A 1 290 ? -88.970 -5.634 121.345 1.00 84.00 290 ALA A O 1
ATOM 2187 N N . TYR A 1 291 ? -88.491 -6.971 119.619 1.00 87.56 291 TYR A N 1
ATOM 2188 C CA . TYR A 1 291 ? -89.779 -7.661 119.645 1.00 87.56 291 TYR A CA 1
ATOM 2189 C C . TYR A 1 291 ? -89.978 -8.444 120.951 1.00 87.56 291 TYR A C 1
ATOM 2191 O O . TYR A 1 291 ? -91.065 -8.395 121.530 1.00 87.56 291 TYR A O 1
ATOM 2199 N N . THR A 1 292 ? -88.942 -9.124 121.459 1.00 79.94 292 THR A N 1
ATOM 2200 C CA . THR A 1 292 ? -89.006 -9.803 122.765 1.00 79.94 292 THR A CA 1
ATOM 2201 C C . THR A 1 292 ? -89.160 -8.831 123.934 1.00 79.94 292 THR A C 1
ATOM 2203 O O . THR A 1 292 ? -89.986 -9.092 124.807 1.00 79.94 292 THR A O 1
ATOM 2206 N N . GLU A 1 293 ? -88.467 -7.689 123.931 1.00 80.25 293 GLU A N 1
ATOM 2207 C CA . GLU A 1 293 ? -88.621 -6.638 124.947 1.00 80.25 293 GLU A CA 1
ATOM 2208 C C . GLU A 1 293 ? -90.033 -6.044 124.940 1.00 80.25 293 GLU A C 1
ATOM 2210 O O . GLU A 1 293 ? -90.662 -5.920 125.990 1.00 80.25 293 GLU A O 1
ATOM 2215 N N . ILE A 1 294 ? -90.586 -5.751 123.758 1.00 78.69 294 ILE A N 1
ATOM 2216 C CA . ILE A 1 294 ? -91.967 -5.269 123.617 1.00 78.69 294 ILE A CA 1
ATOM 2217 C C . ILE A 1 294 ? -92.961 -6.332 124.099 1.00 78.69 294 ILE A C 1
ATOM 2219 O O . ILE A 1 294 ? -93.951 -5.997 124.755 1.00 78.69 294 ILE A O 1
ATOM 2223 N N . LYS A 1 295 ? -92.716 -7.615 123.805 1.00 78.31 295 LYS A N 1
ATOM 2224 C CA . LYS A 1 295 ? -93.557 -8.727 124.271 1.00 78.31 295 LYS A CA 1
ATOM 2225 C C . LYS A 1 295 ? -93.522 -8.852 125.799 1.00 78.31 295 LYS A C 1
ATOM 2227 O O . LYS A 1 295 ? -94.585 -8.988 126.399 1.00 78.31 295 LYS A O 1
ATOM 2232 N N . LEU A 1 296 ? -92.342 -8.724 126.411 1.00 70.00 296 LEU A N 1
ATOM 2233 C CA . LEU A 1 296 ? -92.148 -8.687 127.867 1.00 70.00 296 LEU A CA 1
ATOM 2234 C C . LEU A 1 296 ? -92.825 -7.461 128.508 1.00 70.00 296 LEU A C 1
ATOM 2236 O O . LEU A 1 296 ? -93.466 -7.581 129.552 1.00 70.00 296 LEU A O 1
ATOM 2240 N N . ALA A 1 297 ? -92.761 -6.294 127.862 1.00 64.94 297 ALA A N 1
ATOM 2241 C CA . ALA A 1 297 ? -93.422 -5.075 128.328 1.00 64.94 297 ALA A CA 1
ATOM 2242 C C . ALA A 1 297 ? -94.959 -5.155 128.225 1.00 64.94 297 ALA A C 1
ATOM 2244 O O . ALA A 1 297 ? -95.667 -4.671 129.110 1.00 64.94 297 ALA A O 1
ATOM 2245 N N . ARG A 1 298 ? -95.495 -5.794 127.174 1.00 65.44 298 ARG A N 1
ATOM 2246 C CA . ARG A 1 298 ? -96.943 -6.014 126.994 1.00 65.44 298 ARG A CA 1
ATOM 2247 C C . ARG A 1 298 ? -97.519 -7.083 127.915 1.00 65.44 298 ARG A C 1
ATOM 2249 O O . ARG A 1 298 ? -98.706 -7.008 128.215 1.00 65.44 298 ARG A O 1
ATOM 2256 N N . SER A 1 299 ? -96.718 -8.034 128.396 1.00 56.31 299 SER A N 1
ATOM 2257 C CA . SER A 1 299 ? -97.184 -9.050 129.348 1.00 56.31 299 SER A CA 1
ATOM 2258 C C . SER A 1 299 ? -97.431 -8.536 130.772 1.00 56.31 299 SER A C 1
ATOM 2260 O O . SER A 1 299 ? -97.724 -9.348 131.639 1.00 56.31 299 SER A O 1
ATOM 2262 N N . GLY A 1 300 ? -97.376 -7.219 131.024 1.00 44.12 300 GLY A N 1
ATOM 2263 C CA . GLY A 1 300 ? -98.029 -6.614 132.188 1.00 44.12 300 GLY A CA 1
ATOM 2264 C C . GLY A 1 300 ? -97.605 -7.217 133.529 1.00 44.12 300 GLY A C 1
ATOM 2265 O O . GLY A 1 300 ? -98.403 -7.858 134.202 1.00 44.12 300 GLY A O 1
ATOM 2266 N N . GLY A 1 301 ? -96.358 -6.974 133.930 1.00 38.66 301 GLY A N 1
ATOM 2267 C CA . GLY A 1 301 ? -95.838 -7.379 135.236 1.00 38.66 301 GLY A CA 1
ATOM 2268 C C . GLY A 1 301 ? -94.693 -6.483 135.696 1.00 38.66 301 GLY A C 1
ATOM 2269 O O . GLY A 1 301 ? -93.533 -6.873 135.645 1.00 38.66 301 GLY A O 1
ATOM 2270 N N . ARG A 1 302 ? -95.010 -5.265 136.152 1.00 40.56 302 ARG A N 1
ATOM 2271 C CA . ARG A 1 302 ? -94.108 -4.504 137.030 1.00 40.56 302 ARG A CA 1
ATOM 2272 C C . ARG A 1 302 ? -94.108 -5.188 138.396 1.00 40.56 302 ARG A C 1
ATOM 2274 O O . ARG A 1 302 ? -95.068 -4.978 139.119 1.00 40.56 302 ARG A O 1
ATOM 2281 N N . THR A 1 303 ? -93.061 -5.952 138.717 1.00 40.28 303 THR A N 1
ATOM 2282 C CA . THR A 1 303 ? -92.413 -6.075 140.047 1.00 40.28 303 THR A CA 1
ATOM 2283 C C . THR A 1 303 ? -91.475 -7.289 140.078 1.00 40.28 303 THR A C 1
ATOM 2285 O O . THR A 1 303 ? -91.907 -8.377 139.717 1.00 40.28 303 THR A O 1
ATOM 2288 N N . ALA A 1 304 ? -90.255 -7.090 140.604 1.00 36.97 304 ALA A N 1
ATOM 2289 C CA . ALA A 1 3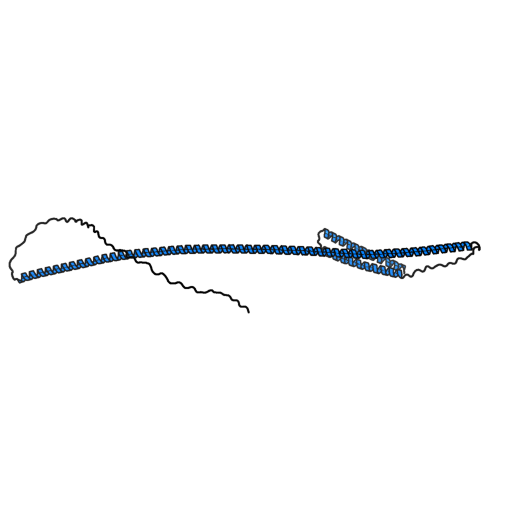04 ? -89.154 -8.058 140.781 1.00 36.97 304 ALA A CA 1
ATOM 2290 C C . ALA A 1 304 ? -88.496 -8.483 139.449 1.00 36.97 304 ALA A C 1
ATOM 2292 O O . ALA A 1 304 ? -89.173 -8.881 138.517 1.00 36.97 304 ALA A O 1
ATOM 2293 N N . VAL A 1 305 ? -87.186 -8.348 139.230 1.00 41.41 305 VAL A N 1
ATOM 2294 C CA . VAL A 1 305 ? -86.101 -8.987 139.985 1.00 41.41 305 VAL A CA 1
ATOM 2295 C C . VAL A 1 305 ? -84.833 -8.120 139.899 1.00 41.41 305 VAL A C 1
ATOM 2297 O O . VAL A 1 305 ? -84.202 -7.998 138.853 1.00 41.41 305 VAL A O 1
ATOM 2300 N N . LEU A 1 306 ? -84.460 -7.529 141.036 1.00 38.94 306 LEU A N 1
ATOM 2301 C CA . LEU A 1 306 ? -83.057 -7.398 141.429 1.00 38.94 306 LEU A CA 1
ATOM 2302 C C . LEU A 1 306 ? -82.557 -8.812 141.780 1.00 38.94 306 LEU A C 1
ATOM 2304 O O . LEU A 1 306 ? -83.328 -9.571 142.359 1.00 38.94 306 LEU A O 1
ATOM 2308 N N . TYR A 1 307 ? -81.282 -9.098 141.493 1.00 35.69 307 TYR A N 1
ATOM 2309 C CA . TYR A 1 307 ? -80.537 -10.362 141.678 1.00 35.69 307 TYR A CA 1
ATOM 2310 C C . TYR A 1 307 ? -80.591 -11.379 140.526 1.00 35.69 307 TYR A C 1
ATOM 2312 O O . TYR A 1 307 ? -81.455 -12.248 140.480 1.00 35.69 307 TYR A O 1
ATOM 2320 N N . ASN A 1 308 ? -79.570 -11.356 139.657 1.00 39.31 308 ASN A N 1
ATOM 2321 C CA . ASN A 1 308 ? -78.519 -12.385 139.695 1.00 39.31 308 ASN A CA 1
ATOM 2322 C C . ASN A 1 308 ? -77.368 -12.112 138.706 1.00 39.31 308 ASN A C 1
ATOM 2324 O O . ASN A 1 308 ? -77.593 -11.684 137.579 1.00 39.31 308 ASN A O 1
ATOM 2328 N N . ASN A 1 309 ? -76.159 -12.467 139.160 1.00 37.75 309 ASN A N 1
ATOM 2329 C CA . ASN A 1 309 ? -74.881 -12.621 138.445 1.00 37.75 309 ASN A CA 1
ATOM 2330 C C . ASN A 1 309 ? -74.028 -11.351 138.286 1.00 37.75 309 ASN A C 1
ATOM 2332 O O . ASN A 1 309 ? -73.875 -10.802 137.204 1.00 37.75 309 ASN A O 1
ATOM 2336 N N . ALA A 1 310 ? -73.467 -10.822 139.374 1.00 38.84 310 ALA A N 1
ATOM 2337 C CA . ALA A 1 310 ? -72.157 -11.243 139.893 1.00 38.84 310 ALA A CA 1
ATOM 2338 C C . ALA A 1 310 ? -71.844 -12.756 139.829 1.00 38.84 310 ALA A C 1
ATOM 2340 O O . ALA A 1 310 ? -72.126 -13.496 140.763 1.00 38.84 310 ALA A O 1
ATOM 2341 N N . ALA A 1 311 ? -71.234 -13.203 138.730 1.00 35.88 311 ALA A N 1
ATOM 2342 C CA . ALA A 1 311 ? -70.391 -14.398 138.676 1.00 35.88 311 ALA A CA 1
ATOM 2343 C C . ALA A 1 311 ? -69.529 -14.333 137.406 1.00 35.88 311 ALA A C 1
ATOM 2345 O O . ALA A 1 311 ? -70.024 -13.931 136.361 1.00 35.88 311 ALA A O 1
ATOM 2346 N N . THR A 1 312 ? -68.263 -14.739 137.532 1.00 41.97 312 THR A N 1
ATOM 2347 C CA . THR A 1 312 ? -67.228 -14.898 136.490 1.00 41.97 312 THR A CA 1
ATOM 2348 C C . THR A 1 312 ? -66.475 -13.638 136.037 1.00 41.97 312 THR A C 1
ATOM 2350 O O . THR A 1 312 ? -66.439 -13.287 134.862 1.00 41.97 312 THR A O 1
ATOM 2353 N N . GLN A 1 313 ? -65.758 -13.022 136.983 1.00 39.59 313 GLN A N 1
ATOM 2354 C CA . GLN A 1 313 ? -64.298 -12.942 136.840 1.00 39.59 313 GLN A CA 1
ATOM 2355 C C . GLN A 1 313 ? -63.737 -14.354 137.079 1.00 39.59 313 GLN A C 1
ATOM 2357 O O . GLN A 1 313 ? -64.014 -14.910 138.137 1.00 39.59 313 GLN A O 1
ATOM 2362 N N . CYS A 1 314 ? -63.048 -14.935 136.090 1.00 32.00 314 CYS A N 1
ATOM 2363 C CA . CYS A 1 314 ? -61.928 -15.882 136.228 1.00 32.00 314 CYS A CA 1
ATOM 2364 C C . CYS A 1 314 ? -61.534 -16.435 134.847 1.00 32.00 314 CYS A C 1
ATOM 2366 O O . CYS A 1 314 ? -62.340 -17.060 134.166 1.00 32.00 314 CYS A O 1
ATOM 2368 N N . ASP A 1 315 ? -60.281 -16.171 134.484 1.00 32.19 315 ASP A N 1
ATOM 2369 C CA . ASP A 1 315 ? -59.327 -17.065 133.822 1.00 32.19 315 ASP A CA 1
ATOM 2370 C C . ASP A 1 315 ? -59.733 -17.888 132.591 1.00 32.19 315 ASP A C 1
ATOM 2372 O O . ASP A 1 315 ? -60.478 -18.859 132.651 1.00 32.19 315 ASP A O 1
ATOM 2376 N N . THR A 1 316 ? -59.062 -17.595 131.476 1.00 38.91 316 THR A N 1
ATOM 2377 C CA . THR A 1 316 ? -58.333 -18.584 130.652 1.00 38.91 316 THR A CA 1
ATOM 2378 C C . THR A 1 316 ? -57.399 -17.788 129.730 1.00 38.91 316 THR A C 1
ATOM 2380 O O . THR A 1 316 ? -57.829 -17.004 128.895 1.00 38.91 316 THR A O 1
ATOM 2383 N N . ALA A 1 317 ? -56.113 -17.705 130.058 1.00 33.69 317 ALA A N 1
ATOM 2384 C CA . ALA A 1 317 ? -55.086 -18.689 129.725 1.00 33.69 317 ALA A CA 1
ATOM 2385 C C . ALA A 1 317 ? -54.755 -18.722 128.224 1.00 33.69 317 ALA A C 1
ATOM 2387 O O . ALA A 1 317 ? -55.584 -18.995 127.360 1.00 33.69 317 ALA A O 1
ATOM 2388 N N . ALA A 1 318 ? -53.481 -18.439 127.971 1.00 45.25 318 ALA A N 1
ATOM 2389 C CA . ALA A 1 318 ? -52.772 -18.579 126.718 1.00 45.25 318 ALA A CA 1
ATOM 2390 C C . ALA A 1 318 ? -53.133 -19.855 125.942 1.00 45.25 318 ALA A C 1
ATOM 2392 O O . ALA A 1 318 ? -53.126 -20.950 126.497 1.00 45.25 318 ALA A O 1
ATOM 2393 N N . VAL A 1 319 ? -53.286 -19.723 124.623 1.00 38.34 319 VAL A N 1
ATOM 2394 C CA . VAL A 1 319 ? -53.015 -20.820 123.692 1.00 38.34 319 VAL A CA 1
ATOM 2395 C C . VAL A 1 319 ? -52.178 -20.269 122.544 1.00 38.34 319 VAL A C 1
ATOM 2397 O O . VAL A 1 319 ? -52.670 -19.590 121.643 1.00 38.34 319 VAL A O 1
ATOM 2400 N N . TYR A 1 320 ? -50.883 -20.579 122.604 1.00 39.22 320 TYR A N 1
ATOM 2401 C CA . TYR A 1 320 ? -49.991 -20.612 121.454 1.00 39.22 320 TYR A CA 1
ATOM 2402 C C . TYR A 1 320 ? -50.668 -21.391 120.320 1.00 39.22 320 TYR A C 1
ATOM 2404 O O . TYR A 1 320 ? -50.928 -22.585 120.462 1.00 39.22 320 TYR A O 1
ATOM 2412 N N . LYS A 1 321 ? -50.912 -20.750 119.174 1.00 35.62 321 LYS A N 1
ATOM 2413 C CA . LYS A 1 321 ? -51.154 -21.474 117.923 1.00 35.62 321 LYS A CA 1
ATOM 2414 C C . LYS A 1 321 ? -49.880 -21.448 117.091 1.00 35.62 321 LYS A C 1
ATOM 2416 O O . LYS A 1 321 ? -49.565 -20.480 116.407 1.00 35.62 321 LYS A O 1
ATOM 2421 N N . VAL A 1 322 ? -49.150 -22.548 117.230 1.00 44.50 322 VAL A N 1
ATOM 2422 C CA . VAL A 1 322 ? -48.102 -23.039 116.336 1.00 44.50 322 VAL A CA 1
ATOM 2423 C C . VAL A 1 322 ? -48.563 -22.903 114.876 1.00 44.50 322 VAL A C 1
ATOM 2425 O O . VAL A 1 322 ? -49.673 -23.346 114.564 1.00 44.50 322 VAL A O 1
ATOM 2428 N N . PRO A 1 323 ? -47.752 -22.353 113.955 1.00 43.53 323 PRO A N 1
ATOM 2429 C CA . PRO A 1 323 ? -47.994 -22.556 112.538 1.00 43.53 323 PRO A CA 1
ATOM 2430 C C . PRO A 1 323 ? -47.704 -24.024 112.203 1.00 43.53 323 PRO A C 1
ATOM 2432 O O . PRO A 1 323 ? -46.558 -24.468 112.181 1.00 43.53 323 PRO A O 1
ATOM 2435 N N . VAL A 1 324 ? -48.773 -24.785 111.971 1.00 36.91 324 VAL A N 1
ATOM 2436 C CA . VAL A 1 324 ? -48.723 -26.103 111.337 1.00 36.91 324 VAL A CA 1
ATOM 2437 C C . VAL A 1 324 ? -48.089 -25.925 109.959 1.00 36.91 324 VAL A C 1
ATOM 2439 O O . VAL A 1 324 ? -48.639 -25.239 109.097 1.00 36.91 324 VAL A O 1
ATOM 2442 N N . GLN A 1 325 ? -46.923 -26.541 109.763 1.00 44.72 325 GLN A N 1
ATOM 2443 C CA . GLN A 1 325 ? -46.393 -26.824 108.437 1.00 44.72 325 GLN A CA 1
ATOM 2444 C C . GLN A 1 325 ? -47.402 -27.719 107.716 1.00 44.72 325 GLN A C 1
ATOM 2446 O O . GLN A 1 325 ? -47.555 -28.891 108.051 1.00 44.72 325 GLN A O 1
ATOM 2451 N N . VAL A 1 326 ? -48.103 -27.155 106.735 1.00 36.97 326 VAL A N 1
ATOM 2452 C CA . VAL A 1 326 ? -48.825 -27.939 105.736 1.00 36.97 326 VAL A CA 1
ATOM 2453 C C . VAL A 1 326 ? -47.916 -28.037 104.522 1.00 36.97 326 VAL A C 1
ATOM 2455 O O . VAL A 1 326 ? -47.829 -27.127 103.702 1.00 36.97 326 VAL A O 1
ATOM 2458 N N . THR A 1 327 ? -47.206 -29.153 104.438 1.00 51.59 327 THR A N 1
ATOM 2459 C CA . THR A 1 327 ? -46.733 -29.714 103.177 1.00 51.59 327 THR A CA 1
ATOM 2460 C C . THR A 1 327 ? -47.940 -30.109 102.320 1.00 51.59 327 THR A C 1
ATOM 2462 O O . THR A 1 327 ? -48.817 -30.826 102.800 1.00 51.59 327 THR A O 1
ATOM 2465 N N . PRO A 1 328 ? -47.982 -29.745 101.029 1.00 45.25 328 PRO A N 1
ATOM 2466 C CA . PRO A 1 328 ? -48.611 -30.569 100.007 1.00 45.25 328 PRO A CA 1
ATOM 2467 C C . PRO A 1 328 ? -47.491 -31.418 99.384 1.00 45.25 328 PRO A C 1
ATOM 2469 O O . PRO A 1 328 ? -46.574 -30.899 98.756 1.00 45.25 328 PRO A O 1
ATOM 2472 N N . LEU A 1 329 ? -47.374 -32.697 99.739 1.00 35.31 329 LEU A N 1
ATOM 2473 C CA . LEU A 1 329 ? -48.024 -33.809 99.038 1.00 35.31 329 LEU A CA 1
ATOM 2474 C C . LEU A 1 329 ? -47.946 -33.665 97.514 1.00 35.31 329 LEU A C 1
ATOM 2476 O O . LEU A 1 329 ? -48.679 -32.903 96.886 1.00 35.31 329 LEU A O 1
ATOM 2480 N N . HIS A 1 330 ? -47.034 -34.466 96.958 1.00 49.44 330 HIS A N 1
ATOM 2481 C CA . HIS A 1 330 ? -47.040 -34.913 95.576 1.00 49.44 330 HIS A CA 1
ATOM 2482 C C . HIS A 1 330 ? -48.464 -35.216 95.104 1.00 49.44 330 HIS A C 1
ATOM 2484 O O . HIS A 1 330 ? -49.189 -35.982 95.742 1.00 49.44 330 HIS A O 1
ATOM 2490 N N . ARG A 1 331 ? -48.814 -34.697 93.925 1.00 35.88 331 ARG A N 1
ATOM 2491 C CA . ARG A 1 331 ? -49.895 -35.252 93.118 1.00 35.88 331 ARG A CA 1
ATOM 2492 C C . ARG A 1 331 ? -49.351 -35.606 91.741 1.00 35.88 331 ARG A C 1
ATOM 2494 O O . ARG A 1 331 ? -49.062 -34.737 90.927 1.00 35.88 331 ARG A O 1
ATOM 2501 N N . HIS A 1 332 ? -49.203 -36.912 91.540 1.00 48.62 332 HIS A N 1
ATOM 2502 C CA . HIS A 1 332 ? -49.184 -37.558 90.236 1.00 48.62 332 HIS A CA 1
ATOM 2503 C C . HIS A 1 332 ? -50.513 -37.334 89.496 1.00 48.62 332 HIS A C 1
ATOM 2505 O O . HIS A 1 332 ? -51.577 -37.287 90.115 1.00 48.62 332 HIS A O 1
ATOM 2511 N N . GLY A 1 333 ? -50.416 -37.278 88.167 1.00 36.34 333 GLY A N 1
ATOM 2512 C CA . GLY A 1 333 ? -51.512 -37.216 87.195 1.00 36.34 333 GLY A CA 1
ATOM 2513 C C . GLY A 1 333 ? -51.136 -36.195 86.118 1.00 36.34 333 GLY A C 1
ATOM 2514 O O . GLY A 1 333 ? -51.230 -35.005 86.365 1.00 36.34 333 GLY A O 1
ATOM 2515 N N . GLY A 1 334 ? -50.587 -36.538 84.953 1.00 50.00 334 GLY A N 1
ATOM 2516 C CA . GLY A 1 334 ? -50.838 -37.721 84.144 1.00 50.00 334 GLY A CA 1
ATOM 2517 C C . GLY A 1 334 ? -52.124 -37.515 83.357 1.00 50.00 334 GLY A C 1
ATOM 2518 O O . GLY A 1 334 ? -53.153 -37.969 83.830 1.00 50.00 334 GLY A O 1
ATOM 2519 N N . VAL A 1 335 ? -52.057 -36.850 82.194 1.00 39.75 335 VAL A N 1
ATOM 2520 C CA . VAL A 1 335 ? -53.003 -37.029 81.078 1.00 39.75 335 VAL A CA 1
ATOM 2521 C C . VAL A 1 335 ? -52.294 -36.700 79.758 1.00 39.75 335 VAL A C 1
ATOM 2523 O O . VAL A 1 335 ? -51.788 -35.599 79.560 1.00 39.75 335 VAL A O 1
ATOM 2526 N N . ASN A 1 336 ? -52.276 -37.703 78.882 1.00 51.19 336 ASN A N 1
ATOM 2527 C CA . ASN A 1 336 ? -51.984 -37.634 77.456 1.00 51.19 336 ASN A CA 1
ATOM 2528 C C . ASN A 1 336 ? -52.906 -36.650 76.731 1.00 51.19 336 ASN A C 1
ATOM 2530 O O . ASN A 1 336 ? -54.122 -36.780 76.843 1.00 51.19 336 ASN A O 1
ATOM 2534 N N . THR A 1 337 ? -52.353 -35.838 75.834 1.00 43.12 337 THR A N 1
ATOM 2535 C CA . THR A 1 337 ? -53.043 -35.484 74.586 1.00 43.12 337 THR A CA 1
ATOM 2536 C C . THR A 1 337 ? -52.033 -35.441 73.448 1.00 43.12 337 THR A C 1
ATOM 2538 O O . THR A 1 337 ? -51.073 -34.675 73.484 1.00 43.12 337 THR A O 1
ATOM 2541 N N . SER A 1 338 ? -52.261 -36.319 72.475 1.00 48.41 338 SER A N 1
ATOM 2542 C CA . SER A 1 338 ? -51.544 -36.485 71.214 1.00 48.41 338 SER A CA 1
ATOM 2543 C C . SER A 1 338 ? -51.407 -35.186 70.408 1.00 48.41 338 SER A C 1
ATOM 2545 O O . SER A 1 338 ? -52.325 -34.364 70.440 1.00 48.41 338 SER A O 1
ATOM 2547 N N . PRO A 1 339 ? -50.362 -35.038 69.573 1.00 45.19 339 PRO A N 1
ATOM 2548 C CA . PRO A 1 339 ? -50.427 -34.153 68.425 1.00 45.19 339 PRO A CA 1
ATOM 2549 C C . PRO A 1 339 ? -51.197 -34.863 67.305 1.00 45.19 339 PRO A C 1
ATOM 2551 O O . PRO A 1 339 ? -50.818 -35.940 66.844 1.00 45.19 339 PRO A O 1
ATOM 2554 N N . VAL A 1 340 ? -52.313 -34.263 66.898 1.00 43.19 340 VAL A N 1
ATOM 2555 C CA . VAL A 1 340 ? -53.028 -34.617 65.672 1.00 43.19 340 VAL A CA 1
ATOM 2556 C C . VAL A 1 340 ? -52.127 -34.224 64.507 1.00 43.19 340 VAL A C 1
ATOM 2558 O O . VAL A 1 340 ? -51.837 -33.043 64.321 1.00 43.19 340 VAL A O 1
ATOM 2561 N N . GLY A 1 341 ? -51.658 -35.225 63.764 1.00 47.00 341 GLY A N 1
ATOM 2562 C CA . GLY A 1 341 ? -51.016 -35.028 62.474 1.00 47.00 341 GLY A CA 1
ATOM 2563 C C . GLY A 1 341 ? -52.000 -34.393 61.500 1.00 47.00 341 GLY A C 1
ATOM 2564 O O . GLY A 1 341 ? -53.136 -34.849 61.373 1.00 47.00 341 GLY A O 1
ATOM 2565 N N . TRP A 1 342 ? -51.556 -33.330 60.844 1.00 40.72 342 TRP A N 1
ATOM 2566 C CA . TRP A 1 342 ? -52.176 -32.828 59.630 1.00 40.72 342 TRP A CA 1
ATOM 2567 C C . TRP A 1 342 ? -51.235 -33.174 58.483 1.00 40.72 342 TRP A C 1
ATOM 2569 O O . TRP A 1 342 ? -50.085 -32.741 58.461 1.00 40.72 342 TRP A O 1
ATOM 2579 N N . ASP A 1 343 ? -51.739 -34.027 57.597 1.00 37.50 343 ASP A N 1
ATOM 2580 C CA . ASP A 1 343 ? -51.150 -34.387 56.316 1.00 37.50 343 ASP A CA 1
ATOM 2581 C C . ASP A 1 343 ? -50.985 -33.142 55.433 1.00 37.50 343 ASP A C 1
ATOM 2583 O O . ASP A 1 343 ? -51.966 -32.515 55.032 1.00 37.50 343 ASP A O 1
ATOM 2587 N N . GLU A 1 344 ? -49.746 -32.838 55.053 1.00 39.62 344 GLU A N 1
ATOM 2588 C CA . GLU A 1 344 ? -49.436 -32.043 53.865 1.00 39.62 344 GLU A CA 1
ATOM 2589 C C . GLU A 1 344 ? -49.081 -32.999 52.725 1.00 39.62 344 GLU A C 1
ATOM 2591 O O . GLU A 1 344 ? -47.926 -33.357 52.514 1.00 39.62 344 GLU A O 1
ATOM 2596 N N . ASN A 1 345 ? -50.100 -33.449 51.991 1.00 47.28 345 ASN A N 1
ATOM 2597 C CA . ASN A 1 345 ? -49.925 -33.977 50.641 1.00 47.28 345 ASN A CA 1
ATOM 2598 C C . ASN A 1 345 ? -51.256 -33.978 49.883 1.00 47.28 345 ASN A C 1
ATOM 2600 O O . ASN A 1 345 ? -52.045 -34.909 50.008 1.00 47.28 345 ASN A O 1
ATOM 2604 N N . ALA A 1 346 ? -51.483 -32.931 49.085 1.00 44.44 346 ALA A N 1
ATOM 2605 C CA . ALA A 1 346 ? -52.117 -32.985 47.763 1.00 44.44 346 ALA A CA 1
ATOM 2606 C C . ALA A 1 346 ? -52.462 -31.563 47.303 1.00 44.44 346 ALA A C 1
ATOM 2608 O O . ALA A 1 346 ? -53.499 -31.041 47.682 1.00 44.44 346 ALA A O 1
ATOM 2609 N N . TYR A 1 347 ? -51.629 -30.957 46.456 1.00 37.22 347 TYR A N 1
ATOM 2610 C CA . TYR A 1 347 ? -52.097 -30.220 45.273 1.00 37.22 347 TYR A CA 1
ATOM 2611 C C . TYR A 1 347 ? -50.901 -29.946 44.354 1.00 37.22 347 TYR A C 1
ATOM 2613 O O . TYR A 1 347 ? -50.258 -28.902 44.382 1.00 37.22 347 TYR A O 1
ATOM 2621 N N . SER A 1 348 ? -50.589 -30.948 43.536 1.00 44.34 348 SER A N 1
ATOM 2622 C CA . SER A 1 348 ? -49.845 -30.748 42.300 1.00 44.34 348 SER A CA 1
ATOM 2623 C C . SER A 1 348 ? -50.824 -30.362 41.189 1.00 44.34 348 SER A C 1
ATOM 2625 O O . SER A 1 348 ? -51.965 -30.820 41.174 1.00 44.34 348 SER A O 1
ATOM 2627 N N . SER A 1 349 ? -50.300 -29.627 40.206 1.00 43.81 349 SER A N 1
ATOM 2628 C CA . SER A 1 349 ? -50.800 -29.513 38.830 1.00 43.81 349 SER A CA 1
ATOM 2629 C C . SER A 1 349 ? -51.897 -28.480 38.556 1.00 43.8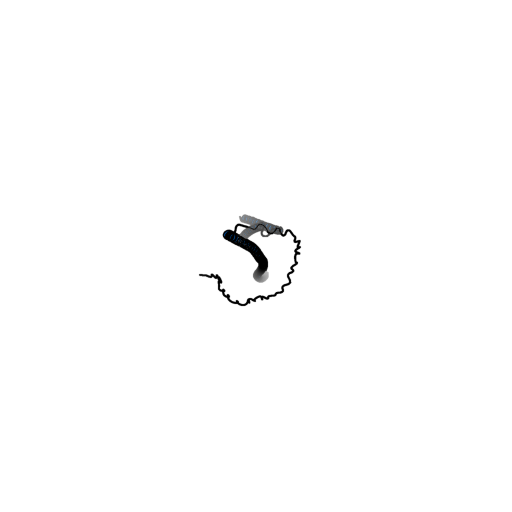1 349 SER A C 1
ATOM 2631 O O . SER A 1 349 ? -53.085 -28.788 38.582 1.00 43.81 349 SER A O 1
ATOM 2633 N N . ARG A 1 350 ? -51.477 -27.289 38.111 1.00 42.69 350 ARG A N 1
ATOM 2634 C CA . ARG A 1 350 ? -51.818 -26.708 36.791 1.00 42.69 350 ARG A CA 1
ATOM 2635 C C . ARG A 1 350 ? -51.306 -25.272 36.730 1.00 42.69 350 ARG A C 1
ATOM 2637 O O . ARG A 1 350 ? -51.792 -24.432 37.470 1.00 42.69 350 ARG A O 1
ATOM 2644 N N . LEU A 1 351 ? -50.359 -25.021 35.827 1.00 37.44 351 LEU A N 1
ATOM 2645 C CA . LEU A 1 351 ? -50.381 -23.936 34.834 1.00 37.44 351 LEU A CA 1
ATOM 2646 C C . LEU A 1 351 ? -49.055 -23.969 34.056 1.00 37.44 351 LEU A C 1
ATOM 2648 O O . LEU A 1 351 ? -48.097 -23.268 34.354 1.00 37.44 351 LEU A O 1
ATOM 2652 N N . SER A 1 352 ? -49.029 -24.840 33.048 1.00 44.19 352 SER A N 1
ATOM 2653 C CA . SER A 1 352 ? -48.215 -24.658 31.849 1.00 44.19 352 SER A CA 1
ATOM 2654 C C . SER A 1 352 ? -49.133 -24.070 30.778 1.00 44.19 352 SER A C 1
ATOM 2656 O O . SER A 1 352 ? -50.257 -24.557 30.632 1.00 44.19 352 SER A O 1
ATOM 2658 N N . ASN A 1 353 ? -48.644 -23.029 30.097 1.00 43.22 353 ASN A N 1
ATOM 2659 C CA . ASN A 1 353 ? -48.990 -22.529 28.755 1.00 43.22 353 ASN A CA 1
ATOM 2660 C C . ASN A 1 353 ? -49.135 -21.001 28.722 1.00 43.22 353 ASN A C 1
ATOM 2662 O O . ASN A 1 353 ? -50.236 -20.470 28.806 1.00 43.22 353 ASN A O 1
ATOM 2666 N N . TYR A 1 354 ? -48.011 -20.316 28.506 1.00 39.53 354 TYR A N 1
ATOM 2667 C CA . TYR A 1 354 ? -47.962 -19.072 27.735 1.00 39.53 354 TYR A CA 1
ATOM 2668 C C . TYR A 1 354 ? -46.650 -19.063 26.938 1.00 39.53 354 TYR A C 1
ATOM 2670 O O . TYR A 1 354 ? -45.632 -18.521 27.356 1.00 39.53 354 TYR A O 1
ATOM 2678 N N . SER A 1 355 ? -46.669 -19.734 25.786 1.00 44.03 355 SER A N 1
ATOM 2679 C CA . SER A 1 355 ? -45.723 -19.510 24.696 1.00 44.03 355 SER A CA 1
ATOM 2680 C C . SER A 1 355 ? -46.535 -19.174 23.447 1.00 44.03 355 SER A C 1
ATOM 2682 O O . SER A 1 355 ? -47.375 -19.959 23.019 1.00 44.03 355 SER A O 1
ATOM 2684 N N . GLN A 1 356 ? -46.339 -17.948 22.958 1.00 41.66 356 GLN A N 1
ATOM 2685 C CA . GLN A 1 356 ? -46.749 -17.336 21.682 1.00 41.66 356 GLN A CA 1
ATOM 2686 C C . GLN A 1 356 ? -46.791 -15.829 21.973 1.00 41.66 356 GLN A C 1
ATOM 2688 O O . GLN A 1 356 ? -47.511 -15.399 22.861 1.00 41.66 356 GLN A O 1
ATOM 2693 N N . GLY A 1 357 ? -46.047 -14.935 21.343 1.00 40.66 357 GLY A N 1
ATOM 2694 C CA . GLY A 1 357 ? -45.116 -14.992 20.234 1.00 40.66 357 GLY A CA 1
ATOM 2695 C C . GLY A 1 357 ? -44.896 -13.536 19.816 1.00 40.66 357 GLY A C 1
ATOM 2696 O O . GLY A 1 357 ? -45.845 -12.764 19.851 1.00 40.66 357 GLY A O 1
ATOM 2697 N N . THR A 1 358 ? -43.678 -13.159 19.440 1.00 42.38 358 THR A N 1
ATOM 2698 C CA . THR A 1 358 ? -43.398 -11.967 18.617 1.00 42.38 358 THR A CA 1
ATOM 2699 C C . THR A 1 358 ? -41.947 -12.042 18.150 1.00 42.38 358 THR A C 1
ATOM 2701 O O . THR A 1 358 ? -41.032 -11.487 18.749 1.00 42.38 358 THR A O 1
ATOM 2704 N N . GLN A 1 359 ? -41.729 -12.769 17.054 1.00 39.34 359 GLN A N 1
ATOM 2705 C CA . GLN A 1 359 ? -40.555 -12.559 16.216 1.00 39.34 359 GLN A CA 1
ATOM 2706 C C . GLN A 1 359 ? -40.809 -11.301 15.380 1.00 39.34 359 GLN A C 1
ATOM 2708 O O . GLN A 1 359 ? -41.699 -11.280 14.533 1.00 39.34 359 GLN A O 1
ATOM 2713 N N . PHE A 1 360 ? -40.042 -10.242 15.631 1.00 38.16 360 PHE A N 1
ATOM 2714 C CA . PHE A 1 360 ? -39.946 -9.096 14.732 1.00 38.16 360 PHE A CA 1
ATOM 2715 C C . PHE A 1 360 ? -38.873 -9.406 13.680 1.00 38.16 360 PHE A C 1
ATOM 2717 O O . PHE A 1 360 ? -37.681 -9.276 13.939 1.00 38.16 360 PHE A O 1
ATOM 2724 N N . SER A 1 361 ? -39.298 -9.830 12.490 1.00 41.62 361 SER A N 1
ATOM 2725 C CA . SER A 1 361 ? -38.463 -9.850 11.286 1.00 41.62 361 SER A CA 1
ATOM 2726 C C . SER A 1 361 ? -38.727 -8.580 10.475 1.00 41.62 361 SER A C 1
ATOM 2728 O O . SER A 1 361 ? -39.795 -8.430 9.881 1.00 41.62 361 SER A O 1
ATOM 2730 N N . SER A 1 362 ? -37.768 -7.656 10.428 1.00 42.38 362 SER A N 1
ATOM 2731 C CA . SER A 1 362 ? -37.792 -6.508 9.518 1.00 42.38 362 SER A CA 1
ATOM 2732 C C . SER A 1 362 ? -36.904 -6.776 8.300 1.00 42.38 362 SER A C 1
ATOM 2734 O O . SER A 1 362 ? -35.763 -6.338 8.215 1.00 42.38 362 SER A O 1
ATOM 2736 N N . SER A 1 363 ? -37.453 -7.470 7.305 1.00 42.03 363 SER A N 1
ATOM 2737 C CA . SER A 1 363 ? -36.926 -7.460 5.939 1.00 42.03 363 SER A CA 1
ATOM 2738 C C . SER A 1 363 ? -37.722 -6.452 5.107 1.00 42.03 363 SER A C 1
ATOM 2740 O O . SER A 1 363 ? -38.863 -6.716 4.730 1.00 42.03 363 SER A O 1
ATOM 2742 N N . LYS A 1 364 ? -37.130 -5.290 4.813 1.00 46.97 364 LYS A N 1
ATOM 2743 C CA . LYS A 1 364 ? -37.581 -4.405 3.730 1.00 46.97 364 LYS A CA 1
ATOM 2744 C C . LYS A 1 364 ? -36.597 -4.529 2.572 1.00 46.97 364 LYS A C 1
ATOM 2746 O O . LYS A 1 364 ? -35.552 -3.890 2.573 1.00 46.97 364 LYS A O 1
ATOM 2751 N N . SER A 1 365 ? -36.962 -5.339 1.586 1.00 50.00 365 SER A N 1
ATOM 2752 C CA . SER A 1 365 ? -36.520 -5.190 0.205 1.00 50.00 365 SER A CA 1
ATOM 2753 C C . SER A 1 365 ? -37.680 -4.578 -0.579 1.00 50.00 365 SER A C 1
ATOM 2755 O O . SER A 1 365 ? -38.803 -5.075 -0.543 1.00 50.00 365 SER A O 1
ATOM 2757 N N . CYS A 1 366 ? -37.428 -3.466 -1.263 1.00 47.16 366 CYS A N 1
ATOM 2758 C CA . CYS A 1 366 ? -38.296 -3.005 -2.336 1.00 47.16 366 CYS A CA 1
ATOM 2759 C C . CYS A 1 366 ? -37.432 -2.282 -3.365 1.00 47.16 366 CYS A C 1
ATOM 2761 O O . CYS A 1 366 ? -36.980 -1.161 -3.149 1.00 47.16 366 CYS A O 1
ATOM 2763 N N . SER A 1 367 ? -37.169 -2.993 -4.455 1.00 50.47 367 SER A N 1
ATOM 2764 C CA . SER A 1 367 ? -36.703 -2.471 -5.728 1.00 50.47 367 SER A CA 1
ATOM 2765 C C . SER A 1 367 ? -37.911 -2.299 -6.647 1.00 50.47 367 SER A C 1
ATOM 2767 O O . SER A 1 367 ? -38.602 -3.285 -6.925 1.00 50.47 367 SER A O 1
ATOM 2769 N N . ARG A 1 368 ? -38.124 -1.087 -7.150 1.00 49.31 368 ARG A N 1
ATOM 2770 C CA . ARG A 1 368 ? -38.544 -0.816 -8.527 1.00 49.31 368 ARG A CA 1
ATOM 2771 C C . ARG A 1 368 ? -38.226 0.625 -8.872 1.00 49.31 368 ARG A C 1
ATOM 2773 O O . ARG A 1 368 ? -38.560 1.492 -8.038 1.00 49.31 368 ARG A O 1
#

Sequence (368 aa):
MAHAARMAGSDTGAALKRKYDSISKKISDRYAKIKRLFAEGHGAEDSAITVVQEEIETLVAERDALEVKHTKKKARVSAVQRQRPPLHHYEARGTTASVGPPAGEQNALGNALHDATGEIARLHAALLSATAEVMRLRAAEQSHADDLAVAEEDIAGAHRLLASAEAARDMAEERAAEAEIRAAAARTMAEERAADAEMRAAAARTMAEERAAEAEMRAAAAETSAEEAQIKLMHVEANIEAMAELRSKHKEKGMAFANKHLNTLVRRAEAKAEAEAQARLKIEKDLQNAYTEIKLARSGGRTAVLYNNAATQCDTAAVYKVPVQVTPLHRHGGVNTSPVGWDENAYSSRLSNYSQGTQFSSSKSCSR

Radius of gyration: 88.34 Å; Cα contacts (8 Å, |Δi|>4): 24; chains: 1; bounding box: 171×81×250 Å

Mean predicted aligned error: 19.96 Å

Foldseek 3Di:
DVVVVVVVVVVVLVVLVVVLVVLVVVLVVLVVVLVVCVVVVNDPPPPVNVVSVVVNVVSVVVNVVSVVVVVVVVVVVVVVVVPPDPPPPPPPPDDDDDDDDDDPCVVVVVVVVVVVVVVVVVVVVVVVVVVVVVVVVVVVVVVVVVVVVVVVVVVVVVVVVVVVVVVVVVVVVVVVVVVVVVVVVVVVVVVVVVVVVVVVVVVVVVVVVVVVVVVVVVVVVVVVVVVVVVVVVVVVVVVVVVVVVVVVVVVVVVVVVVVVVVVVVVVVVVVVVVVVVVVVVVVVVVVVVVVVVVVVVVVDDPDDDDDDDPDDPDDDDDDDDDPDDDDDDDDDDDDDDDDDDDDDDDDDDDDDDDDDDDDDDDDDDDDD

pLDDT: mean 77.64, std 21.83, range [32.0, 97.88]

Secondary structure (DSSP, 8-state):
-HHHHHHHHHHHHHHHHHHHHHHHHHHHHHHHHHHHHHHTT--TT-HHHHHHHHHHHHHHHHHHHHHHHHHHHHHHHHHHHHTSPP-------------PPPTTTHHHHHHHHHHHHHHHHHHHHHHHHHHHHHHHHHHHHHHHHHHHHHHHHHHHHHHHHHHHHHHHHHHHHHHHHHHHHHHHHHHHHHHHHHHHHHHHHHHHHHHHHHHHHHHHHHHHHHHHHHHHHHHHHHHHHHHHHHHHHHHHHHHHHHHHHHHHHHHHHHHHHHHHHHHHHHHHHHHHHHHHHHHHHHHHHHT---------------------------------------------------------------------